Protein AF-A0A522WRV9-F1 (afdb_monomer)

pLDDT: mean 93.86, std 5.51, range [48.44, 98.81]

Foldseek 3Di:
DDDLLFCALLNLLVVLQAAEEEFEQDQPDALLLALCRLCVVVSNRHLKYKYARDRQSAFFAAQCCLQQLHPGVPRQQSWFFAVVLPGAQWFWWAALVRDIDTGGDDSPDLCGPRNVSLQQLTGTRHPYDDDSGDPPSRHLQDGGGQFAGFIWIQHSVRDIDGDGSSDSLRGHGSLASRLVVLLVVLVPDDPPRHYYYHYDGSPPDFLQHAHPPVLADPPQDRLRNPRSQAQDPSSLSSNVRSVSSNVSSVLVSCVSSPQWHDDPNDTGGDQLVDLDKDKDKDPWADALSNDDPPDHSVQADQAPWCNTHVIDIDIDHDLADPPPDDDQADDHPQQVSVASCVSSVHPVCVVTLDDGPHDHDSCVRNPVPDDHPDQKDKDKGAFDQAAPRAFAFWWAAPAEIERNQRDQSSSSSSVTQTQAPPRPPPPHRDRFLLVVQLVVCVVPVPDDGHHYAANMWMWMDGAFKIKIKGWHQHHDPVVSDGDTDIDIFMAGWHDDPPHTGISDPVRGCVVDDDDPVSVVRVVVRVVVVVVVVVVDQDQWLPQSPSQAQAVVSVVVLVVCQVSVQQHPGLVRVSNRGSYVVSVVRSVVRHGGHRVPVD

Sequence (598 aa):
MVSPFEMTAPKLLKKRNYQSALFGKFHLGLQGNNPYGDAMPHSLGWDYYFGWLDQTGDPSSIDTSAGGVGPVGTYSCGFVPGGRDGGADSGACYAPDNTCSAMSGDKADSNPPGRICRDNGGIFDPGKSCQAQVPGYINFALPNAHYVSPLVINHKNGRVESVALTDKRARTYRGTAPVDAAIDWINHRPKNQPWMATVSFASVHTPLQQPPVALLPVGSVDSNGFNCTKTGADWRVLSNQMTEALDAEVGRLLVEIGLASRVNGALVYSPEKTDTMIVLVGDNGTLGYTVKQPFDSQRAKGTAYQTGVWVPLVVAGPLVKEPDRDVSHMTNIADIYQLFGEMAGINVKKSVRRPIDSVSMLPYLTNPTQKSIRTWNYTEVGLNLQANGTINGPCQFSSSCSHIPVSKGVCEDNGGVWWGAGAESPAVEKTYCCEVQQWLHKQNPSQQTVKILPQASVGIRNDNYKLVRNTIKDYDANADACVDTQTDEFYKIDENVTLPKLDKAEDNLLDGTLTEEEKTNYQALLDKLGNYQGSVSHCQGDGNLDLVVDNKDIADWELFYKNGGKSSWYDINLDGLTDKADLVIIQQNLGMNCKSIK

Radius of gyration: 25.64 Å; Cα contacts (8 Å, |Δi|>4): 1230; chains: 1; bounding box: 63×56×64 Å

Solvent-accessible surface area (backbone atoms only — not comparable to full-atom values): 32679 Å² total; per-residue (Å²): 112,71,61,64,68,56,75,35,69,42,48,55,42,40,80,70,62,33,47,27,33,40,19,25,53,47,76,58,52,42,47,92,45,36,86,54,33,90,45,41,59,49,57,49,40,32,47,28,36,42,29,36,64,34,84,82,49,47,58,45,62,60,29,17,19,23,36,48,68,42,61,80,69,70,21,48,59,36,32,42,28,23,45,80,52,80,40,27,31,34,20,15,26,35,37,67,86,62,48,59,42,75,41,67,44,60,66,84,49,63,73,17,38,16,47,54,22,36,62,72,32,26,38,39,38,72,74,37,74,60,59,93,61,78,59,89,55,58,38,55,77,58,50,27,23,58,34,21,40,56,27,35,35,37,41,74,89,74,51,72,45,81,46,53,47,50,37,59,81,16,12,38,39,50,64,49,48,25,41,54,53,44,39,55,57,57,71,70,50,58,94,90,54,54,69,46,79,44,77,32,67,56,65,67,48,57,42,50,49,84,57,62,70,91,39,44,65,88,87,58,80,74,61,52,70,50,54,38,66,55,83,51,77,51,45,40,53,31,44,50,47,27,45,43,28,44,51,46,40,53,54,47,40,37,34,76,63,66,55,28,44,74,58,96,84,41,82,48,72,51,39,86,81,46,96,52,79,46,77,49,71,54,94,54,22,47,56,38,86,55,50,56,83,94,52,48,42,92,38,10,45,90,38,48,32,52,41,8,59,64,48,62,76,49,78,49,26,56,67,46,42,79,71,97,71,85,78,97,49,71,80,53,80,58,19,53,59,37,29,56,25,53,77,66,72,42,67,50,81,83,67,44,75,58,94,73,92,46,48,85,44,59,57,64,32,59,34,82,80,57,72,70,81,47,76,58,51,78,44,78,37,68,65,71,89,39,46,72,74,46,73,40,32,17,23,42,39,97,68,32,23,34,49,78,42,82,43,58,65,56,15,38,53,70,52,24,46,40,31,11,91,88,39,89,61,70,92,61,70,34,70,44,48,18,57,50,42,51,50,50,32,71,77,36,73,86,52,80,75,58,51,64,54,54,54,30,24,36,20,38,29,44,86,50,40,36,41,37,39,36,35,28,64,36,58,41,78,90,77,72,39,74,40,84,46,74,48,78,43,34,26,64,38,48,86,47,85,94,71,53,45,61,70,47,82,92,55,35,44,74,83,58,84,68,51,74,68,50,48,52,52,50,51,54,47,50,54,47,50,53,54,55,68,67,63,67,79,82,48,72,42,34,56,62,59,64,40,48,16,46,76,64,38,56,54,57,40,50,57,40,38,75,63,73,10,48,23,77,59,38,23,72,82,39,66,55,47,16,46,72,72,28,50,52,48,28,63,75,29,53,74,42,61,48,76,73,75,115

Mean predicted aligned error: 4.88 Å

Structure (mmCIF, N/CA/C/O backbone):
data_AF-A0A522WRV9-F1
#
_entry.id   AF-A0A522WRV9-F1
#
loop_
_atom_site.group_PDB
_atom_site.id
_atom_site.type_symbol
_atom_site.label_atom_id
_atom_site.label_alt_id
_atom_site.label_comp_id
_atom_site.label_asym_id
_atom_site.label_entity_id
_atom_site.label_seq_id
_atom_site.pdbx_PDB_ins_code
_atom_site.Cartn_x
_atom_site.Cartn_y
_atom_site.Cartn_z
_atom_site.occupancy
_atom_site.B_iso_or_equiv
_atom_site.auth_seq_id
_atom_site.auth_comp_id
_atom_site.auth_asym_id
_atom_site.auth_atom_id
_atom_site.pdbx_PDB_model_num
ATOM 1 N N . MET A 1 1 ? -1.069 -11.859 9.598 1.00 82.69 1 MET A N 1
ATOM 2 C CA . MET A 1 1 ? -1.248 -12.498 8.269 1.00 82.69 1 MET A CA 1
ATOM 3 C C . MET A 1 1 ? -2.693 -12.948 8.127 1.00 82.69 1 MET A C 1
ATOM 5 O O . MET A 1 1 ? -3.259 -13.391 9.120 1.00 82.69 1 MET A O 1
ATOM 9 N N . VAL A 1 2 ? -3.293 -12.850 6.938 1.00 89.38 2 VAL A N 1
ATOM 10 C CA . VAL A 1 2 ? -4.676 -13.310 6.712 1.00 89.38 2 VAL A CA 1
ATOM 11 C C . VAL A 1 2 ? -4.739 -14.832 6.811 1.00 89.38 2 VAL A C 1
ATOM 13 O O . VAL A 1 2 ? -4.004 -15.525 6.113 1.00 89.38 2 VAL A O 1
ATOM 16 N N . SER A 1 3 ? -5.622 -15.346 7.667 1.00 88.19 3 SER A N 1
ATOM 17 C CA . SER A 1 3 ? -5.816 -16.786 7.854 1.00 88.19 3 SER A CA 1
ATOM 18 C C . SER A 1 3 ? -6.339 -17.474 6.581 1.00 88.19 3 SER A C 1
ATOM 20 O O . SER A 1 3 ? -7.233 -16.946 5.912 1.00 88.19 3 SER A O 1
ATOM 22 N N . PRO A 1 4 ? -5.846 -18.681 6.234 1.00 88.31 4 PRO A N 1
ATOM 23 C CA . PRO A 1 4 ? -6.334 -19.447 5.092 1.00 88.31 4 PRO A CA 1
ATOM 24 C C . PRO A 1 4 ? -7.752 -19.980 5.339 1.00 88.31 4 PRO A C 1
ATOM 26 O O . PRO A 1 4 ? -8.426 -20.395 4.394 1.00 88.31 4 PRO A O 1
ATOM 29 N N . PHE A 1 5 ? -8.233 -19.956 6.582 1.00 89.75 5 PHE A N 1
ATOM 30 C CA . PHE A 1 5 ? -9.588 -20.369 6.928 1.00 89.75 5 PHE A CA 1
ATOM 31 C C . PHE A 1 5 ? -10.626 -19.277 6.650 1.00 89.75 5 PHE A C 1
ATOM 33 O O . PHE A 1 5 ? -11.815 -19.586 6.543 1.00 89.75 5 PHE A O 1
ATOM 40 N N . GLU A 1 6 ? -10.185 -18.032 6.449 1.00 91.19 6 GLU A N 1
ATOM 41 C CA . GLU A 1 6 ? -11.062 -16.908 6.139 1.00 91.19 6 GLU A CA 1
ATOM 42 C C . GLU A 1 6 ? -11.707 -17.019 4.757 1.00 91.19 6 GLU A C 1
ATOM 44 O O . GLU A 1 6 ? -11.115 -17.499 3.780 1.00 91.19 6 GLU A O 1
ATOM 49 N N . MET A 1 7 ? -12.935 -16.507 4.668 1.00 94.94 7 MET A N 1
ATOM 50 C CA . MET A 1 7 ? -13.685 -16.403 3.419 1.00 94.94 7 MET A CA 1
ATOM 51 C C . MET A 1 7 ? -13.293 -15.120 2.681 1.00 94.94 7 MET A C 1
ATOM 53 O O . MET A 1 7 ? -14.022 -14.135 2.682 1.00 94.94 7 MET A O 1
ATOM 57 N N . THR A 1 8 ? -12.129 -15.118 2.045 1.00 95.81 8 THR A N 1
ATOM 58 C CA . THR A 1 8 ? -11.646 -13.990 1.232 1.00 95.81 8 THR A CA 1
ATOM 59 C C . THR A 1 8 ? -12.559 -13.703 0.028 1.00 95.81 8 THR A C 1
ATOM 61 O O . THR A 1 8 ? -13.351 -14.552 -0.390 1.00 95.81 8 THR A O 1
ATOM 64 N N . ALA A 1 9 ? -12.438 -12.514 -0.573 1.00 96.12 9 ALA A N 1
ATOM 65 C CA . ALA A 1 9 ? -13.191 -12.134 -1.774 1.00 96.12 9 ALA A CA 1
ATOM 66 C C . ALA A 1 9 ? -13.116 -13.165 -2.928 1.00 96.12 9 ALA A C 1
ATOM 68 O O . ALA A 1 9 ? -14.177 -13.569 -3.409 1.00 96.12 9 ALA A O 1
ATOM 69 N N . PRO A 1 10 ? -11.937 -13.678 -3.348 1.00 97.62 10 PRO A N 1
ATOM 70 C CA . PRO A 1 10 ? -11.882 -14.711 -4.386 1.00 97.62 10 PRO A CA 1
ATOM 71 C C . PRO A 1 10 ? -12.579 -16.019 -3.970 1.00 97.62 10 PRO A C 1
ATOM 73 O O . PRO A 1 10 ? -13.318 -16.593 -4.770 1.00 97.62 10 PRO A O 1
ATOM 76 N N . LYS A 1 11 ? -12.447 -16.470 -2.710 1.00 97.56 11 LYS A N 1
ATOM 77 C CA . LYS A 1 11 ? -13.172 -17.658 -2.204 1.00 97.56 11 LYS A CA 1
ATOM 78 C C . LYS A 1 11 ? -14.685 -17.455 -2.217 1.00 97.56 11 LYS A C 1
ATOM 80 O O . LYS A 1 11 ? -15.425 -18.380 -2.556 1.00 97.56 11 LYS A O 1
ATOM 85 N N . LEU A 1 12 ? -15.142 -16.253 -1.864 1.00 97.50 12 LEU A N 1
ATOM 86 C CA . LEU A 1 12 ? -16.551 -15.881 -1.898 1.00 97.50 12 LEU A CA 1
ATOM 87 C C . LEU A 1 12 ? -17.089 -15.967 -3.332 1.00 97.50 12 LEU A C 1
ATOM 89 O O . LEU A 1 12 ? -18.052 -16.693 -3.578 1.00 97.50 12 LEU A O 1
ATOM 93 N N . LEU A 1 13 ? -16.436 -15.295 -4.282 1.00 98.19 13 LEU A N 1
ATOM 94 C CA . LEU A 1 13 ? -16.867 -15.227 -5.682 1.00 98.19 13 LEU A CA 1
ATOM 95 C C . LEU A 1 13 ? -16.772 -16.574 -6.413 1.00 98.19 13 LEU A C 1
ATOM 97 O O . LEU A 1 13 ? -17.582 -16.857 -7.301 1.00 98.19 13 LEU A O 1
ATOM 101 N N . LYS A 1 14 ? -15.864 -17.463 -5.997 1.00 97.31 14 LYS A N 1
ATOM 102 C CA . LYS A 1 14 ? -15.758 -18.830 -6.532 1.00 97.31 14 LYS A CA 1
ATOM 103 C C . LYS A 1 14 ? -17.059 -19.633 -6.393 1.00 97.31 14 LYS A C 1
ATOM 105 O O . LYS A 1 14 ? -17.351 -20.461 -7.251 1.00 97.31 14 LYS A O 1
ATOM 110 N N . LYS A 1 15 ? -17.907 -19.333 -5.395 1.00 96.62 15 LYS A N 1
ATOM 111 C CA . LYS A 1 15 ? -19.260 -19.924 -5.241 1.00 96.62 15 LYS A CA 1
ATOM 112 C C . LYS A 1 15 ? -20.207 -19.603 -6.405 1.00 96.62 15 LYS A C 1
ATOM 114 O O . LYS A 1 15 ? -21.235 -20.259 -6.564 1.00 96.62 15 LYS A O 1
ATOM 119 N N . ARG A 1 16 ? -19.881 -18.584 -7.200 1.00 97.25 16 ARG A N 1
ATOM 120 C CA . ARG A 1 16 ? -20.587 -18.162 -8.417 1.00 97.25 16 ARG A CA 1
ATOM 121 C C . ARG A 1 16 ? -19.745 -18.387 -9.673 1.00 97.25 16 ARG A C 1
ATOM 123 O O . ARG A 1 16 ? -19.953 -17.725 -10.681 1.00 97.25 16 ARG A O 1
ATOM 130 N N . ASN A 1 17 ? -18.815 -19.341 -9.612 1.00 96.56 17 ASN A N 1
ATOM 131 C CA . ASN A 1 17 ? -17.941 -19.747 -10.710 1.00 96.56 17 ASN A CA 1
ATOM 132 C C . ASN A 1 17 ? -17.002 -18.652 -11.230 1.00 96.56 17 ASN A C 1
ATOM 134 O O . ASN A 1 17 ? -16.495 -18.801 -12.337 1.00 96.56 17 ASN A O 1
ATOM 138 N N . TYR A 1 18 ? -16.737 -17.583 -10.471 1.00 97.88 18 TYR A N 1
ATOM 139 C CA . TYR A 1 18 ? -15.730 -16.599 -10.870 1.00 97.88 18 TYR A CA 1
ATOM 140 C C . TYR A 1 18 ? -14.343 -17.242 -10.913 1.00 97.88 18 TYR A C 1
ATOM 142 O O . TYR A 1 18 ? -13.971 -17.980 -10.000 1.00 97.88 18 TYR A O 1
ATOM 150 N N . GLN A 1 19 ? -13.574 -16.919 -11.952 1.00 97.50 19 GLN A N 1
ATOM 151 C CA . GLN A 1 19 ? -12.124 -17.102 -11.939 1.00 97.50 19 GLN A CA 1
ATOM 152 C C . GLN A 1 19 ? -11.470 -15.835 -11.409 1.00 97.50 19 GLN A C 1
ATOM 154 O O . GLN A 1 19 ? -11.851 -14.733 -11.793 1.00 97.50 19 GLN A O 1
ATOM 159 N N . SER A 1 20 ? -10.481 -15.979 -10.541 1.00 98.06 20 SER A N 1
ATOM 160 C CA . SER A 1 20 ? -9.865 -14.842 -9.867 1.00 98.06 20 SER A CA 1
ATOM 161 C C . SER A 1 20 ? -8.366 -14.778 -10.110 1.00 98.06 20 SER A C 1
ATOM 163 O O . SER A 1 20 ? -7.684 -15.804 -10.121 1.00 98.06 20 SER A O 1
ATOM 165 N N . ALA A 1 21 ? -7.851 -13.564 -10.287 1.00 98.50 21 ALA A N 1
ATOM 166 C CA . ALA A 1 21 ? -6.422 -13.312 -10.364 1.00 98.50 21 ALA A CA 1
ATOM 167 C C . ALA A 1 21 ? -6.017 -12.044 -9.612 1.00 98.50 21 ALA A C 1
ATOM 169 O O . ALA A 1 21 ? -6.798 -11.094 -9.523 1.00 98.50 21 ALA A O 1
ATOM 170 N N . LEU A 1 22 ? -4.800 -12.049 -9.069 1.00 98.56 22 LEU A N 1
ATOM 171 C CA . LEU A 1 22 ? -4.173 -10.883 -8.450 1.00 98.56 22 LEU A CA 1
ATOM 172 C C . LEU A 1 22 ? -2.882 -10.536 -9.188 1.00 98.56 22 LEU A C 1
ATOM 174 O O . LEU A 1 22 ? -2.048 -11.405 -9.440 1.00 98.56 22 LEU A O 1
ATOM 178 N N . PHE A 1 23 ? -2.719 -9.256 -9.496 1.00 98.44 23 PHE A N 1
ATOM 179 C CA . PHE A 1 23 ? -1.567 -8.700 -10.185 1.00 98.44 23 PHE A CA 1
ATOM 180 C C . PHE A 1 23 ? -0.927 -7.623 -9.311 1.00 98.44 23 PHE A C 1
ATOM 182 O O . PHE A 1 23 ? -1.614 -6.697 -8.890 1.00 98.44 23 PHE A O 1
ATOM 189 N N . GLY A 1 24 ? 0.373 -7.721 -9.045 1.00 96.25 24 GLY A N 1
ATOM 190 C CA . GLY A 1 24 ? 1.135 -6.697 -8.326 1.00 96.25 24 GLY A CA 1
ATOM 191 C C . GLY A 1 24 ? 1.410 -6.993 -6.846 1.00 96.25 24 GLY A C 1
ATOM 192 O O . GLY A 1 24 ? 1.787 -8.107 -6.495 1.00 96.25 24 GLY A O 1
ATOM 193 N N . LYS A 1 25 ? 1.325 -5.982 -5.971 1.00 93.38 25 LYS A N 1
ATOM 194 C CA . LYS A 1 25 ? 1.717 -6.082 -4.551 1.00 93.38 25 LYS A CA 1
ATOM 195 C C . LYS A 1 25 ? 0.789 -7.033 -3.793 1.00 93.38 25 LYS A C 1
ATOM 197 O O . LYS A 1 25 ? -0.430 -6.857 -3.812 1.00 93.38 25 LYS A O 1
ATOM 202 N N . PHE A 1 26 ? 1.365 -7.971 -3.046 1.00 92.31 26 PHE A N 1
ATOM 203 C CA . PHE A 1 26 ? 0.636 -8.810 -2.097 1.00 92.31 26 PHE A CA 1
ATOM 204 C C . PHE A 1 26 ? 1.103 -8.504 -0.668 1.00 92.31 26 PHE A C 1
ATOM 206 O O . PHE A 1 26 ? 2.201 -8.876 -0.274 1.00 92.31 26 PHE A O 1
ATOM 213 N N . HIS A 1 27 ? 0.260 -7.819 0.112 1.00 87.31 27 HIS A N 1
ATOM 214 C CA . HIS A 1 27 ? 0.541 -7.431 1.505 1.00 87.31 27 HIS A CA 1
ATOM 215 C C . HIS A 1 27 ? -0.500 -8.036 2.470 1.00 87.31 27 HIS A C 1
ATOM 217 O O . HIS A 1 27 ? -0.987 -7.389 3.389 1.00 87.31 27 HIS A O 1
ATOM 223 N N . LEU A 1 28 ? -0.901 -9.292 2.234 1.00 89.38 28 LEU A N 1
ATOM 224 C CA . LEU A 1 28 ? -1.819 -10.043 3.115 1.00 89.38 28 LEU A CA 1
ATOM 225 C C . LEU A 1 28 ? -1.096 -11.105 3.961 1.00 89.38 28 LEU A C 1
ATOM 227 O O . LEU A 1 28 ? -1.688 -11.732 4.845 1.00 89.38 28 LEU A O 1
ATOM 231 N N . GLY A 1 29 ? 0.201 -11.285 3.726 1.00 87.19 29 GLY A N 1
ATOM 232 C CA . GLY A 1 29 ? 1.092 -12.099 4.535 1.00 87.19 29 GLY A CA 1
ATOM 233 C C . GLY A 1 29 ? 2.534 -11.991 4.055 1.00 87.19 29 GLY A C 1
ATOM 234 O O . GLY A 1 29 ? 2.782 -11.452 2.980 1.00 87.19 29 GLY A O 1
ATOM 235 N N . LEU A 1 30 ? 3.462 -12.499 4.866 1.00 86.94 30 LEU A N 1
ATOM 236 C CA . LEU A 1 30 ? 4.892 -12.535 4.561 1.00 86.94 30 LEU A CA 1
ATOM 237 C C . LEU A 1 30 ? 5.337 -13.992 4.458 1.00 86.94 30 LEU A C 1
ATOM 239 O O . LEU A 1 30 ? 5.068 -14.793 5.353 1.00 86.94 30 LEU A O 1
ATOM 243 N N . GLN A 1 31 ? 6.032 -14.328 3.377 1.00 85.81 31 GLN A N 1
ATOM 244 C CA . GLN A 1 31 ? 6.400 -15.695 3.012 1.00 85.81 31 GLN A CA 1
ATOM 245 C C . GLN A 1 31 ? 7.261 -16.391 4.070 1.00 85.81 31 GLN A C 1
ATOM 247 O O . GLN A 1 31 ? 7.155 -17.600 4.235 1.00 85.81 31 GLN A O 1
ATOM 252 N N . GLY A 1 32 ? 8.071 -15.637 4.822 1.00 80.69 32 GLY A N 1
ATOM 253 C CA . GLY A 1 32 ? 8.936 -16.191 5.869 1.00 80.69 32 GLY A CA 1
ATOM 254 C C . GLY A 1 32 ? 8.180 -16.761 7.074 1.00 80.69 32 GLY A C 1
ATOM 255 O O . GLY A 1 32 ? 8.695 -17.661 7.733 1.00 80.69 32 GLY A O 1
ATOM 256 N N . ASN A 1 33 ? 6.959 -16.275 7.323 1.00 77.25 33 ASN A N 1
ATOM 257 C CA . ASN A 1 33 ? 6.131 -16.646 8.478 1.00 77.25 33 ASN A CA 1
ATOM 258 C C . ASN A 1 33 ? 4.821 -17.327 8.055 1.00 77.25 33 ASN A C 1
ATOM 260 O O . ASN A 1 33 ? 3.931 -17.570 8.866 1.00 77.25 33 ASN A O 1
ATOM 264 N N . ASN A 1 34 ? 4.669 -17.610 6.762 1.00 84.38 34 ASN A N 1
ATOM 265 C CA . ASN A 1 34 ? 3.484 -18.248 6.227 1.00 84.38 34 ASN A CA 1
ATOM 266 C C . ASN A 1 34 ? 3.837 -19.658 5.745 1.00 84.38 34 ASN A C 1
ATOM 268 O O . ASN A 1 34 ? 4.688 -19.796 4.868 1.00 84.38 34 ASN A O 1
ATOM 272 N N . PRO A 1 35 ? 3.166 -20.712 6.233 1.00 82.19 35 PRO A N 1
ATOM 273 C CA . PRO A 1 35 ? 3.478 -22.091 5.853 1.00 82.19 35 PRO A CA 1
ATOM 274 C C . PRO A 1 35 ? 3.221 -22.384 4.367 1.00 82.19 35 PRO A C 1
ATOM 276 O O . PRO A 1 35 ? 3.729 -23.370 3.843 1.00 82.19 35 PRO A O 1
ATOM 279 N N . TYR A 1 36 ? 2.464 -21.532 3.666 1.00 87.94 36 TYR A N 1
ATOM 280 C CA . TYR A 1 36 ? 2.290 -21.635 2.217 1.00 87.94 36 TYR A CA 1
ATOM 281 C C . TYR A 1 36 ? 3.410 -20.948 1.418 1.00 87.94 36 TYR A C 1
ATOM 283 O O . TYR A 1 36 ? 3.443 -21.107 0.201 1.00 87.94 36 TYR A O 1
ATOM 291 N N . GLY A 1 37 ? 4.318 -20.200 2.058 1.00 89.94 37 GLY A N 1
ATOM 292 C CA . GLY A 1 37 ? 5.423 -19.494 1.402 1.00 89.94 37 GLY A CA 1
ATOM 293 C C . GLY A 1 37 ? 4.957 -18.683 0.189 1.00 89.94 37 GLY A C 1
ATOM 294 O O . GLY A 1 37 ? 3.975 -17.945 0.254 1.00 89.94 37 GLY A O 1
ATOM 295 N N . ASP A 1 38 ? 5.599 -18.882 -0.957 1.00 93.62 38 ASP A N 1
ATOM 296 C CA . ASP A 1 38 ? 5.240 -18.203 -2.210 1.00 93.62 38 ASP A CA 1
ATOM 297 C C . ASP A 1 38 ? 3.838 -18.594 -2.746 1.00 93.62 38 ASP A C 1
ATOM 299 O O . ASP A 1 38 ? 3.218 -17.855 -3.515 1.00 93.62 38 ASP A O 1
ATOM 303 N N . ALA A 1 39 ? 3.260 -19.708 -2.278 1.00 93.75 39 ALA A N 1
ATOM 304 C CA . ALA A 1 39 ? 1.908 -20.155 -2.633 1.00 93.75 39 ALA A CA 1
ATOM 305 C C . ALA A 1 39 ? 0.781 -19.432 -1.860 1.00 93.75 39 ALA A C 1
ATOM 307 O O . ALA A 1 39 ? -0.397 -19.732 -2.069 1.00 93.75 39 ALA A O 1
ATOM 308 N N . MET A 1 40 ? 1.106 -18.483 -0.975 1.00 92.31 40 MET A N 1
ATOM 309 C CA . MET A 1 40 ? 0.147 -17.709 -0.167 1.00 92.31 40 MET A CA 1
ATOM 310 C C . MET A 1 40 ? -1.083 -17.185 -0.939 1.00 92.31 40 MET A C 1
ATOM 312 O O . MET A 1 40 ? -2.208 -17.416 -0.492 1.00 92.31 40 MET A O 1
ATOM 316 N N . PRO A 1 41 ? -0.944 -16.523 -2.107 1.00 95.38 41 PRO A N 1
ATOM 317 C CA . PRO A 1 41 ? -2.109 -16.095 -2.883 1.00 95.38 41 PRO A CA 1
ATOM 318 C C . PRO A 1 41 ? -3.090 -17.231 -3.233 1.00 95.38 41 PRO A C 1
ATOM 320 O O . PRO A 1 41 ? -4.304 -17.038 -3.173 1.00 95.38 41 PRO A O 1
ATOM 323 N N . HIS A 1 42 ? -2.600 -18.439 -3.538 1.00 94.75 42 HIS A N 1
ATOM 324 C CA . HIS A 1 42 ? -3.472 -19.591 -3.796 1.00 94.75 42 HIS A CA 1
ATOM 325 C C . HIS A 1 42 ? -4.194 -20.067 -2.534 1.00 94.75 42 HIS A C 1
ATOM 327 O O . HIS A 1 42 ? -5.379 -20.397 -2.603 1.00 94.75 42 HIS A O 1
ATOM 333 N N . SER A 1 43 ? -3.531 -20.078 -1.371 1.00 92.00 43 SER A N 1
ATOM 334 C CA . SER A 1 43 ? -4.187 -20.472 -0.112 1.00 92.00 43 SER A CA 1
ATOM 335 C C . SER A 1 43 ? -5.284 -19.482 0.304 1.00 92.00 43 SER A C 1
ATOM 337 O O . SER A 1 43 ? -6.261 -19.847 0.968 1.00 92.00 43 SER A O 1
ATOM 339 N N . LEU A 1 44 ? -5.189 -18.237 -0.172 1.00 95.12 44 LEU A N 1
ATOM 340 C CA . LEU A 1 44 ? -6.227 -17.219 -0.051 1.00 95.12 44 LEU A CA 1
ATOM 341 C C . LEU A 1 44 ? -7.261 -17.240 -1.186 1.00 95.12 44 LEU A C 1
ATOM 343 O O . LEU A 1 44 ? -8.226 -16.491 -1.111 1.00 95.12 44 LEU A O 1
ATOM 347 N N . GLY A 1 45 ? -7.159 -18.150 -2.154 1.00 96.19 45 GLY A N 1
ATOM 348 C CA . GLY A 1 45 ? -8.226 -18.494 -3.097 1.00 96.19 45 GLY A CA 1
ATOM 349 C C . GLY A 1 45 ? -8.131 -17.884 -4.491 1.00 96.19 45 GLY A C 1
ATOM 350 O O . GLY A 1 45 ? -8.999 -18.197 -5.305 1.00 96.19 45 GLY A O 1
ATOM 351 N N . TRP A 1 46 ? -7.115 -17.066 -4.782 1.00 97.75 46 TRP A N 1
ATOM 352 C CA . TRP A 1 46 ? -6.850 -16.640 -6.158 1.00 97.75 46 TRP A CA 1
ATOM 353 C C . TRP A 1 46 ? -6.473 -17.848 -7.025 1.00 97.75 46 TRP A C 1
ATOM 355 O O . TRP A 1 46 ? -5.746 -18.726 -6.569 1.00 97.75 46 TRP A O 1
ATOM 365 N N . ASP A 1 47 ? -6.965 -17.910 -8.266 1.00 97.50 47 ASP A N 1
ATOM 366 C CA . ASP A 1 47 ? -6.639 -18.994 -9.208 1.00 97.50 47 ASP A CA 1
ATOM 367 C C . ASP A 1 47 ? -5.362 -18.703 -10.017 1.00 97.50 47 ASP A C 1
ATOM 369 O O . ASP A 1 47 ? -4.809 -19.602 -10.647 1.00 97.50 47 ASP A O 1
ATOM 373 N N . TYR A 1 48 ? -4.927 -17.443 -10.056 1.00 98.50 48 TYR A N 1
ATOM 374 C CA . TYR A 1 48 ? -3.670 -17.008 -10.657 1.00 98.50 48 TYR A CA 1
ATOM 375 C C . TYR A 1 48 ? -3.096 -15.820 -9.880 1.00 98.50 48 TYR A C 1
ATOM 377 O O . TYR A 1 48 ? -3.839 -14.958 -9.409 1.00 98.50 48 TYR A O 1
ATOM 385 N N . TYR A 1 49 ? -1.777 -15.750 -9.765 1.00 98.44 49 TYR A N 1
ATOM 386 C CA . TYR A 1 49 ? -1.078 -14.593 -9.213 1.00 98.44 49 TYR A CA 1
ATOM 387 C C . TYR A 1 49 ? 0.133 -14.265 -10.072 1.00 98.44 49 TYR A C 1
ATOM 389 O O . TYR A 1 49 ? 0.854 -15.174 -10.471 1.00 98.44 49 TYR A O 1
ATOM 397 N N . PHE A 1 50 ? 0.361 -12.980 -10.320 1.00 98.06 50 PHE A N 1
ATOM 398 C CA . PHE A 1 50 ? 1.594 -12.456 -10.898 1.00 98.06 50 PHE A CA 1
ATOM 399 C C . PHE A 1 50 ? 1.962 -11.189 -10.133 1.00 98.06 50 PHE A C 1
ATOM 401 O O . PHE A 1 50 ? 1.291 -10.167 -10.260 1.00 98.06 50 PHE A O 1
ATOM 408 N N . GLY A 1 51 ? 2.995 -11.232 -9.306 1.00 96.12 51 GLY A N 1
ATOM 409 C CA . GLY A 1 51 ? 3.278 -10.091 -8.447 1.00 96.12 51 GLY A CA 1
ATOM 410 C C . GLY A 1 51 ? 4.466 -10.290 -7.533 1.00 96.12 51 GLY A C 1
ATOM 411 O O . GLY A 1 51 ? 5.192 -11.272 -7.646 1.00 96.12 51 GLY A O 1
ATOM 412 N N . TRP A 1 52 ? 4.673 -9.356 -6.613 1.00 93.56 52 TRP A N 1
ATOM 413 C CA . TRP A 1 52 ? 5.870 -9.348 -5.773 1.00 93.56 52 TRP A CA 1
ATOM 414 C C . TRP A 1 52 ? 5.582 -9.770 -4.345 1.00 93.56 52 TRP A C 1
ATOM 416 O O . TRP A 1 52 ? 4.619 -9.310 -3.728 1.00 93.56 52 TRP A O 1
ATOM 426 N N . LEU A 1 53 ? 6.456 -10.630 -3.831 1.00 91.19 53 LEU A N 1
ATOM 427 C CA . LEU A 1 53 ? 6.491 -11.055 -2.436 1.00 91.19 53 LEU A CA 1
ATOM 428 C C . LEU A 1 53 ? 7.796 -10.568 -1.809 1.00 91.19 53 LEU A C 1
ATOM 430 O O . LEU A 1 53 ? 8.718 -11.339 -1.544 1.00 91.19 53 LEU A O 1
ATOM 434 N N . ASP A 1 54 ? 7.901 -9.254 -1.617 1.00 89.50 54 ASP A N 1
ATOM 435 C CA . ASP A 1 54 ? 9.011 -8.672 -0.868 1.00 89.50 54 ASP A CA 1
ATOM 436 C C . ASP A 1 54 ? 8.987 -9.178 0.582 1.00 89.50 54 ASP A C 1
ATOM 438 O O . ASP A 1 54 ? 7.928 -9.278 1.200 1.00 89.50 54 ASP A O 1
ATOM 442 N N . GLN A 1 55 ? 10.157 -9.489 1.146 1.00 82.94 55 GLN A N 1
ATOM 443 C CA . GLN A 1 55 ? 10.261 -10.099 2.482 1.00 82.94 55 GLN A CA 1
ATOM 444 C C . GLN A 1 55 ? 9.690 -9.219 3.602 1.00 82.94 55 GLN A C 1
ATOM 446 O O . GLN A 1 55 ? 9.220 -9.736 4.613 1.00 82.94 55 GLN A O 1
ATOM 451 N N . THR A 1 56 ? 9.726 -7.899 3.421 1.00 81.94 56 THR A N 1
ATOM 452 C CA . THR A 1 56 ? 9.157 -6.908 4.344 1.00 81.94 56 THR A CA 1
ATOM 453 C C . THR A 1 56 ? 7.706 -6.557 4.011 1.00 81.94 56 THR A C 1
ATOM 455 O O . THR A 1 56 ? 7.067 -5.834 4.767 1.00 81.94 56 THR A O 1
ATOM 458 N N . GLY A 1 57 ? 7.186 -7.036 2.876 1.00 84.00 57 GLY A N 1
ATOM 459 C CA . GLY A 1 57 ? 5.912 -6.612 2.301 1.00 84.00 57 GLY A CA 1
ATOM 460 C C . GLY A 1 57 ? 5.975 -5.272 1.559 1.00 84.00 57 GLY A C 1
ATOM 461 O O . GLY A 1 57 ? 4.981 -4.889 0.942 1.00 84.00 57 GLY A O 1
ATOM 462 N N . ASP A 1 58 ? 7.110 -4.571 1.575 1.00 87.62 58 ASP A N 1
ATOM 463 C CA . ASP A 1 58 ? 7.315 -3.277 0.914 1.00 87.62 58 ASP A CA 1
ATOM 464 C C . ASP A 1 58 ? 8.317 -3.381 -0.236 1.00 87.62 58 ASP A C 1
ATOM 466 O O . ASP A 1 58 ? 9.142 -4.295 -0.228 1.00 87.62 58 ASP A O 1
ATOM 470 N N . PRO A 1 59 ? 8.276 -2.470 -1.232 1.00 91.69 59 PRO A N 1
ATOM 471 C CA . PRO A 1 59 ? 9.301 -2.437 -2.266 1.00 91.69 59 PRO A CA 1
ATOM 472 C C . PRO A 1 59 ? 10.703 -2.434 -1.647 1.00 91.69 59 PRO A C 1
ATOM 474 O O . PRO A 1 59 ? 10.960 -1.717 -0.683 1.00 91.69 59 PRO A O 1
ATOM 477 N N . SER A 1 60 ? 11.600 -3.242 -2.213 1.00 92.62 60 SER A N 1
ATOM 478 C CA . SER A 1 60 ? 13.007 -3.290 -1.801 1.00 92.62 60 SER A CA 1
ATOM 479 C C . SER A 1 60 ? 13.671 -1.903 -1.881 1.00 92.62 60 SER A C 1
ATOM 481 O O . SER A 1 60 ? 13.247 -1.056 -2.665 1.00 92.62 60 SER A O 1
ATOM 483 N N . SER A 1 61 ? 14.748 -1.673 -1.130 1.00 94.19 61 SER A N 1
ATOM 484 C CA . SER A 1 61 ? 15.484 -0.402 -1.184 1.00 94.19 61 SER A CA 1
ATOM 485 C C . SER A 1 61 ? 16.054 -0.110 -2.581 1.00 94.19 61 SER A C 1
ATOM 487 O O . SER A 1 61 ? 16.200 -1.001 -3.429 1.00 94.19 61 SER A O 1
ATOM 489 N N . ILE A 1 62 ? 16.372 1.160 -2.841 1.00 96.06 62 ILE A N 1
ATOM 490 C CA . ILE A 1 62 ? 17.017 1.568 -4.096 1.00 96.06 62 ILE A CA 1
ATOM 491 C C . ILE A 1 62 ? 18.461 1.057 -4.115 1.00 96.06 62 ILE A C 1
ATOM 493 O O . ILE A 1 62 ? 19.238 1.326 -3.198 1.00 96.06 62 ILE A O 1
ATOM 497 N N . ASP A 1 63 ? 18.856 0.399 -5.205 1.00 97.50 63 ASP A N 1
ATOM 498 C CA . ASP A 1 63 ? 20.263 0.080 -5.439 1.00 97.50 63 ASP A CA 1
ATOM 499 C C . ASP A 1 63 ? 21.014 1.320 -5.928 1.00 97.50 63 ASP A C 1
ATOM 501 O O . ASP A 1 63 ? 21.086 1.619 -7.120 1.00 97.50 63 ASP A O 1
ATOM 505 N N . THR A 1 64 ? 21.626 2.031 -4.987 1.00 97.81 64 THR A N 1
ATOM 506 C CA . THR A 1 64 ? 22.373 3.263 -5.261 1.00 97.81 64 THR A CA 1
ATOM 507 C C . THR A 1 64 ? 23.738 3.048 -5.930 1.00 97.81 64 THR A C 1
ATOM 509 O O . THR A 1 64 ? 24.439 4.022 -6.209 1.00 97.81 64 THR A O 1
ATOM 512 N N . SER A 1 65 ? 24.114 1.797 -6.225 1.00 98.38 65 SER A N 1
ATOM 513 C CA . SER A 1 65 ? 25.248 1.458 -7.099 1.00 98.38 65 SER A CA 1
ATOM 514 C C . SER A 1 65 ? 24.870 1.422 -8.588 1.00 98.38 65 SER A C 1
ATOM 516 O O . SER A 1 65 ? 25.759 1.363 -9.438 1.00 98.38 65 SER A O 1
ATOM 518 N N . ALA A 1 66 ? 23.565 1.472 -8.900 1.00 97.94 66 ALA A N 1
ATOM 519 C CA . ALA A 1 66 ? 22.985 1.333 -10.239 1.00 97.94 66 ALA A CA 1
ATOM 520 C C . ALA A 1 66 ? 23.357 0.015 -10.951 1.00 97.94 66 ALA A C 1
ATOM 522 O O . ALA A 1 66 ? 23.683 0.004 -12.136 1.00 97.94 66 ALA A O 1
ATOM 523 N N . GLY A 1 67 ? 23.297 -1.111 -10.243 1.00 97.56 67 GLY A N 1
ATOM 524 C CA . GLY A 1 67 ? 23.645 -2.429 -10.765 1.00 97.56 67 GLY A CA 1
ATOM 525 C C . GLY A 1 67 ? 25.137 -2.737 -10.668 1.00 97.56 67 GLY A C 1
ATOM 526 O O . GLY A 1 67 ? 25.652 -3.474 -11.505 1.00 97.56 67 GLY A O 1
ATOM 527 N N . GLY A 1 68 ? 25.837 -2.160 -9.686 1.00 97.94 68 GLY A N 1
ATOM 528 C CA . GLY A 1 68 ? 27.269 -2.362 -9.433 1.00 97.94 68 GLY A CA 1
ATOM 529 C C . GLY A 1 68 ? 28.222 -1.482 -10.253 1.00 97.94 68 GLY A C 1
ATOM 530 O O . GLY A 1 68 ? 29.438 -1.606 -10.116 1.00 97.94 68 GLY A O 1
ATOM 531 N N . VAL A 1 69 ? 27.705 -0.576 -11.090 1.00 97.75 69 VAL A N 1
ATOM 532 C CA . VAL A 1 69 ? 28.521 0.307 -11.951 1.00 97.75 69 VAL A CA 1
ATOM 533 C C . VAL A 1 69 ? 29.223 1.433 -11.189 1.00 97.75 69 VAL A C 1
ATOM 535 O O . VAL A 1 69 ? 30.242 1.943 -11.651 1.00 97.75 69 VAL A O 1
ATOM 538 N N . GLY A 1 70 ? 28.710 1.827 -10.023 1.00 97.19 70 GLY A N 1
ATOM 539 C CA . GLY A 1 70 ? 29.369 2.761 -9.110 1.00 97.19 70 GLY A CA 1
ATOM 540 C C . GLY A 1 70 ? 29.415 2.229 -7.677 1.00 97.19 70 GLY A C 1
ATOM 541 O O . GLY A 1 70 ? 28.734 1.259 -7.356 1.00 97.19 70 GLY A O 1
ATOM 542 N N . PRO A 1 71 ? 30.187 2.856 -6.775 1.00 97.50 71 PRO A N 1
ATOM 543 C CA . PRO A 1 71 ? 30.071 2.590 -5.344 1.00 97.50 71 PRO A CA 1
ATOM 544 C C . PRO A 1 71 ? 28.636 2.799 -4.832 1.00 97.50 71 PRO A C 1
ATOM 546 O O . PRO A 1 71 ? 27.904 3.648 -5.349 1.00 97.50 71 PRO A O 1
ATOM 549 N N . VAL A 1 72 ? 28.244 2.077 -3.780 1.00 96.75 72 VAL A N 1
ATOM 550 C CA . VAL A 1 72 ? 26.960 2.308 -3.092 1.00 96.75 72 VAL A CA 1
ATOM 551 C C . VAL A 1 72 ? 26.884 3.774 -2.641 1.00 96.75 72 VAL A C 1
ATOM 553 O O . VAL A 1 72 ? 27.861 4.328 -2.142 1.00 96.75 72 VAL A O 1
ATOM 556 N N . GLY A 1 73 ? 25.734 4.410 -2.856 1.00 95.25 73 GLY A N 1
ATOM 557 C CA . GLY A 1 73 ? 25.488 5.828 -2.581 1.00 95.25 73 GLY A CA 1
ATOM 558 C C . GLY A 1 73 ? 25.750 6.777 -3.756 1.00 95.25 73 GLY A C 1
ATOM 559 O O . GLY A 1 73 ? 25.365 7.940 -3.668 1.00 95.25 73 GLY A O 1
ATOM 560 N N . THR A 1 74 ? 26.349 6.311 -4.858 1.00 96.88 74 THR A N 1
ATOM 561 C CA . THR A 1 74 ? 26.697 7.176 -6.006 1.00 96.88 74 THR A CA 1
ATOM 562 C C . THR A 1 74 ? 25.460 7.686 -6.743 1.00 96.88 74 THR A C 1
ATOM 564 O O . THR A 1 74 ? 25.370 8.864 -7.079 1.00 96.88 74 THR A O 1
ATOM 567 N N . TYR A 1 75 ? 24.490 6.805 -6.985 1.00 97.44 75 TYR A N 1
ATOM 568 C CA . TYR A 1 75 ? 23.339 7.075 -7.839 1.00 97.44 75 TYR A CA 1
ATOM 569 C C . TYR A 1 75 ? 22.044 6.948 -7.040 1.00 97.44 75 TYR A C 1
ATOM 571 O O . TYR A 1 75 ? 21.420 5.890 -7.018 1.00 97.44 75 TYR A O 1
ATOM 579 N N . SER A 1 76 ? 21.634 8.031 -6.372 1.00 95.75 76 SER A N 1
ATOM 580 C CA . SER A 1 76 ? 20.536 8.006 -5.385 1.00 95.75 76 SER A CA 1
ATOM 581 C C . SER A 1 76 ? 19.224 7.387 -5.892 1.00 95.75 76 SER A C 1
ATOM 583 O O . SER A 1 76 ? 18.482 6.816 -5.106 1.00 95.75 76 SER A O 1
ATOM 585 N N . CYS A 1 77 ? 18.948 7.453 -7.194 1.00 97.00 77 CYS A N 1
ATOM 586 C CA . CYS A 1 77 ? 17.716 6.950 -7.802 1.00 97.00 77 CYS A CA 1
ATOM 587 C C . CYS A 1 77 ? 17.855 5.586 -8.493 1.00 97.00 77 CYS A C 1
ATOM 589 O O . CYS A 1 77 ? 16.935 5.147 -9.188 1.00 97.00 77 CYS A O 1
ATOM 591 N N . GLY A 1 78 ? 18.995 4.913 -8.329 1.00 97.25 78 GLY A N 1
ATOM 592 C CA . GLY A 1 78 ? 19.231 3.566 -8.844 1.00 97.25 78 GLY A CA 1
ATOM 593 C C . GLY A 1 78 ? 19.388 3.470 -10.359 1.00 97.25 78 GLY A C 1
ATOM 594 O O . GLY A 1 78 ? 19.096 2.433 -10.950 1.00 97.25 78 GLY A O 1
ATOM 595 N N . PHE A 1 79 ? 19.823 4.557 -10.993 1.00 98.06 79 PHE A N 1
ATOM 596 C CA . PHE A 1 79 ? 20.302 4.603 -12.373 1.00 98.06 79 PHE A CA 1
ATOM 597 C C . PHE A 1 79 ? 21.341 5.714 -12.510 1.00 98.06 79 PHE A C 1
ATOM 599 O O . PHE A 1 79 ? 21.350 6.659 -11.722 1.00 98.06 79 PHE A O 1
ATOM 606 N N . VAL A 1 80 ? 22.186 5.624 -13.533 1.00 98.19 80 VAL A N 1
ATOM 607 C CA . VAL A 1 80 ? 23.139 6.688 -13.862 1.00 98.19 80 VAL A CA 1
ATOM 608 C C . VAL A 1 80 ? 22.394 7.866 -14.514 1.00 98.19 80 VAL A C 1
ATOM 610 O O . VAL A 1 80 ? 21.803 7.666 -15.579 1.00 98.19 80 VAL A O 1
ATOM 613 N N . PRO A 1 81 ? 22.405 9.079 -13.930 1.00 97.44 81 PRO A N 1
ATOM 614 C CA . PRO A 1 81 ? 21.716 10.234 -14.503 1.00 97.44 81 PRO A CA 1
ATOM 615 C C . PRO A 1 81 ? 22.461 10.796 -15.729 1.00 97.44 81 PRO A C 1
ATOM 617 O O . PRO A 1 81 ? 23.495 10.272 -16.149 1.00 97.44 81 PRO A O 1
ATOM 620 N N . GLY A 1 82 ? 21.942 11.864 -16.335 1.00 96.94 82 GLY A N 1
ATOM 621 C CA . GLY A 1 82 ? 22.619 12.565 -17.429 1.00 96.94 82 GLY A CA 1
ATOM 622 C C . GLY A 1 82 ? 23.920 13.238 -16.980 1.00 96.94 82 GLY A C 1
ATOM 623 O O . GLY A 1 82 ? 24.151 13.486 -15.794 1.00 96.94 82 GLY A O 1
ATOM 624 N N . GLY A 1 83 ? 24.784 13.587 -17.931 1.00 96.19 83 GLY A N 1
ATOM 625 C CA . GLY A 1 83 ? 26.097 14.180 -17.662 1.00 96.19 83 GLY A CA 1
ATOM 626 C C . GLY A 1 83 ? 26.037 15.535 -16.951 1.00 96.19 83 GLY A C 1
ATOM 627 O O . GLY A 1 83 ? 26.974 15.905 -16.245 1.00 96.19 83 GLY A O 1
ATOM 628 N N . ARG A 1 84 ? 24.933 16.285 -17.088 1.00 94.69 84 ARG A N 1
ATOM 629 C CA . ARG A 1 84 ? 24.710 17.529 -16.323 1.00 94.69 84 ARG A CA 1
ATOM 630 C C . ARG A 1 84 ? 24.408 17.296 -14.838 1.00 94.69 84 ARG A C 1
ATOM 632 O O . ARG A 1 84 ? 24.630 18.202 -14.045 1.00 94.69 84 ARG A O 1
ATOM 639 N N . ASP A 1 85 ? 23.965 16.093 -14.488 1.00 94.94 85 ASP A N 1
ATOM 640 C CA . ASP A 1 85 ? 23.511 15.699 -13.151 1.00 94.94 85 ASP A CA 1
ATOM 641 C C . ASP A 1 85 ? 24.477 14.685 -12.505 1.00 94.94 85 ASP A C 1
ATOM 643 O O . ASP A 1 85 ? 24.102 13.901 -11.637 1.00 94.94 85 ASP A O 1
ATOM 647 N N . GLY A 1 86 ? 25.741 14.682 -12.944 1.00 93.81 86 GLY A N 1
ATOM 648 C CA . GLY A 1 86 ? 26.797 13.845 -12.369 1.00 93.81 86 GLY A CA 1
ATOM 649 C C . GLY A 1 86 ? 26.870 12.413 -12.907 1.00 93.81 86 GLY A C 1
ATOM 650 O O . GLY A 1 86 ? 27.590 11.602 -12.328 1.00 93.81 86 GLY A O 1
ATOM 651 N N . GLY A 1 87 ? 26.163 12.091 -13.995 1.00 96.50 87 GLY A N 1
ATOM 652 C CA . GLY A 1 87 ? 26.261 10.797 -14.675 1.00 96.50 87 GLY A CA 1
ATOM 653 C C . GLY A 1 87 ? 26.892 10.897 -16.067 1.00 96.50 87 GLY A C 1
ATOM 654 O O . GLY A 1 87 ? 27.957 11.498 -16.221 1.00 96.50 87 GLY A O 1
ATOM 655 N N . ALA A 1 88 ? 26.276 10.291 -17.086 1.00 97.44 88 ALA A N 1
ATOM 656 C CA . ALA A 1 88 ? 26.836 10.245 -18.439 1.00 97.44 88 ALA A CA 1
ATOM 657 C C . ALA A 1 88 ? 25.776 10.269 -19.549 1.00 97.44 88 ALA A C 1
ATOM 659 O O . ALA A 1 88 ? 24.728 9.636 -19.454 1.00 97.44 88 ALA A O 1
ATOM 660 N N . ASP A 1 89 ? 26.118 10.944 -20.648 1.00 97.88 89 ASP A N 1
ATOM 661 C CA . ASP A 1 89 ? 25.253 11.118 -21.825 1.00 97.88 89 ASP A CA 1
ATOM 662 C C . ASP A 1 89 ? 25.510 10.069 -22.922 1.00 97.88 89 ASP A C 1
ATOM 664 O O . ASP A 1 89 ? 24.859 10.069 -23.962 1.00 97.88 89 ASP A O 1
ATOM 668 N N . SER A 1 90 ? 26.474 9.167 -22.722 1.00 98.38 90 SER A N 1
ATOM 669 C CA . SER A 1 90 ? 26.719 8.024 -23.606 1.00 98.38 90 SER A CA 1
ATOM 670 C C . SER A 1 90 ? 27.358 6.863 -22.852 1.00 98.38 90 SER A C 1
ATOM 672 O O . SER A 1 90 ? 27.988 7.065 -21.812 1.00 98.38 90 SER A O 1
ATOM 674 N N . GLY A 1 91 ? 27.161 5.641 -23.342 1.00 98.38 91 GLY A N 1
ATOM 675 C CA . GLY A 1 91 ? 27.650 4.429 -22.693 1.00 98.38 91 GLY A CA 1
ATOM 676 C C . GLY A 1 91 ? 27.070 3.152 -23.294 1.00 98.38 91 GLY A C 1
ATOM 677 O O . GLY A 1 91 ? 26.475 3.161 -24.375 1.00 98.38 91 GLY A O 1
ATOM 678 N N . ALA A 1 92 ? 27.231 2.050 -22.571 1.00 98.69 92 ALA A N 1
ATOM 679 C CA . ALA A 1 92 ? 26.769 0.727 -22.968 1.00 98.69 92 ALA A CA 1
ATOM 680 C C . ALA A 1 92 ? 25.632 0.268 -22.050 1.00 98.69 92 ALA A C 1
ATOM 682 O O . ALA A 1 92 ? 25.795 0.238 -20.836 1.00 98.69 92 ALA A O 1
ATOM 683 N N . CYS A 1 93 ? 24.485 -0.105 -22.608 1.00 98.56 93 CYS A N 1
ATOM 684 C CA . CYS A 1 93 ? 23.392 -0.709 -21.855 1.00 98.56 93 CYS A CA 1
ATOM 685 C C . CYS A 1 93 ? 23.428 -2.221 -22.014 1.00 98.56 93 CYS A C 1
ATOM 687 O O . CYS A 1 93 ? 23.221 -2.732 -23.116 1.00 98.56 93 CYS A O 1
ATOM 689 N N . TYR A 1 94 ? 23.679 -2.922 -20.914 1.00 98.44 94 TYR A N 1
ATOM 690 C CA . TYR A 1 94 ? 23.652 -4.376 -20.861 1.00 98.44 94 TYR A CA 1
ATOM 691 C C . TYR A 1 94 ? 22.268 -4.846 -20.433 1.00 98.44 94 TYR A C 1
ATOM 693 O O . TYR A 1 94 ? 21.689 -4.306 -19.488 1.00 98.44 94 TYR A O 1
ATOM 701 N N . ALA A 1 95 ? 21.752 -5.870 -21.102 1.00 96.25 95 ALA A N 1
ATOM 702 C CA . ALA A 1 95 ? 20.507 -6.528 -20.743 1.00 96.25 95 ALA A CA 1
ATOM 703 C C . ALA A 1 95 ? 20.775 -7.889 -20.069 1.00 96.25 95 ALA A C 1
ATOM 705 O O . ALA A 1 95 ? 21.853 -8.469 -20.241 1.00 96.25 95 ALA A O 1
ATOM 706 N N . PRO A 1 96 ? 19.804 -8.433 -19.311 1.00 93.62 96 PRO A N 1
ATOM 707 C CA . PRO A 1 96 ? 20.000 -9.684 -18.578 1.00 93.62 96 PRO A CA 1
ATOM 708 C C . PRO A 1 96 ? 20.190 -10.927 -19.466 1.00 93.62 96 PRO A C 1
ATOM 710 O O . PRO A 1 96 ? 20.672 -11.954 -18.997 1.00 93.62 96 PRO A O 1
ATOM 713 N N . ASP A 1 97 ? 19.839 -10.842 -20.751 1.00 93.25 97 ASP A N 1
ATOM 714 C CA . ASP A 1 97 ? 20.057 -11.885 -21.763 1.00 93.25 97 ASP A CA 1
ATOM 715 C C . ASP A 1 97 ? 21.469 -11.847 -22.388 1.00 93.25 97 ASP A C 1
ATOM 717 O O . ASP A 1 97 ? 21.735 -12.533 -23.375 1.00 93.25 97 ASP A O 1
ATOM 721 N N . ASN A 1 98 ? 22.386 -11.078 -21.789 1.00 91.00 98 ASN A N 1
ATOM 722 C CA . ASN A 1 98 ? 23.756 -10.818 -22.240 1.00 91.00 98 ASN A CA 1
ATOM 723 C C . ASN A 1 98 ? 23.871 -10.001 -23.535 1.00 91.00 98 ASN A C 1
ATOM 725 O O . ASN A 1 98 ? 24.967 -9.892 -24.089 1.00 91.00 98 ASN A O 1
ATOM 729 N N . THR A 1 99 ? 22.786 -9.397 -24.022 1.00 95.50 99 THR A N 1
ATOM 730 C CA . THR A 1 99 ? 22.882 -8.429 -25.119 1.00 95.50 99 THR A CA 1
ATOM 731 C C . THR A 1 99 ? 23.390 -7.078 -24.612 1.00 95.50 99 THR A C 1
ATOM 733 O O . THR A 1 99 ? 23.237 -6.724 -23.440 1.00 95.50 99 THR A O 1
ATOM 736 N N . CYS A 1 100 ? 24.023 -6.314 -25.502 1.00 98.00 100 CYS A N 1
ATOM 737 C CA . CYS A 1 100 ? 24.474 -4.961 -25.213 1.00 98.00 100 CYS A CA 1
ATOM 738 C C . CYS A 1 100 ? 24.107 -4.013 -26.350 1.00 98.00 100 CYS A C 1
ATOM 740 O O . CYS A 1 100 ? 24.295 -4.339 -27.523 1.00 98.00 100 CYS A O 1
ATOM 742 N N . SER A 1 101 ? 23.626 -2.824 -25.990 1.00 98.12 101 SER A N 1
ATOM 743 C CA . SER A 1 101 ? 23.337 -1.734 -26.924 1.00 98.12 101 SER A CA 1
ATOM 744 C C . SER A 1 101 ? 24.132 -0.483 -26.559 1.00 98.12 101 SER A C 1
ATOM 746 O O . SER A 1 101 ? 24.116 -0.046 -25.408 1.00 98.12 101 SER A O 1
ATOM 748 N N . ALA A 1 102 ? 24.818 0.116 -27.534 1.00 98.00 102 ALA A 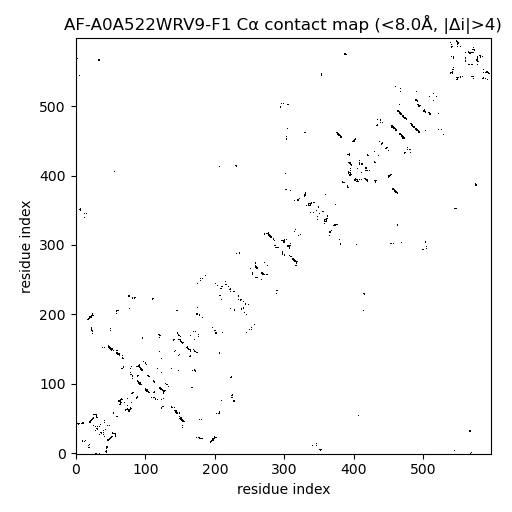N 1
ATOM 749 C CA . ALA A 1 102 ? 25.412 1.436 -27.354 1.00 98.00 102 ALA A CA 1
ATOM 750 C C . ALA A 1 102 ? 24.291 2.479 -27.287 1.00 98.00 102 ALA A C 1
ATOM 752 O O . ALA A 1 102 ? 23.372 2.457 -28.106 1.00 98.00 102 ALA A O 1
ATOM 753 N N . MET A 1 103 ? 24.366 3.385 -26.319 1.00 97.88 103 MET A N 1
ATOM 754 C CA . MET A 1 103 ? 23.375 4.436 -26.128 1.00 97.88 103 MET A CA 1
ATOM 755 C C . MET A 1 103 ? 24.056 5.793 -26.006 1.00 97.88 103 MET A C 1
ATOM 757 O O . MET A 1 103 ? 25.130 5.918 -25.418 1.00 97.88 103 MET A O 1
ATOM 761 N N . SER A 1 104 ? 23.398 6.813 -26.539 1.00 97.00 104 SER A N 1
ATOM 762 C CA . SER A 1 104 ? 23.785 8.215 -26.421 1.00 97.00 104 SER A CA 1
ATOM 763 C C . SER A 1 104 ? 22.532 9.080 -26.383 1.00 97.00 104 SER A C 1
ATOM 765 O O . SER A 1 104 ? 21.543 8.736 -27.028 1.00 97.00 104 SER A O 1
ATOM 767 N N . GLY A 1 105 ? 22.582 10.193 -25.666 1.00 94.12 105 GLY A N 1
ATOM 768 C CA . GLY A 1 105 ? 21.510 11.180 -25.601 1.00 94.12 105 GLY A CA 1
ATOM 769 C C . GLY A 1 105 ? 22.070 12.594 -25.517 1.00 94.12 105 GLY A C 1
ATOM 770 O O . GLY A 1 105 ? 23.263 12.790 -25.281 1.00 94.12 105 GLY A O 1
ATOM 771 N N . ASP A 1 106 ? 21.208 13.585 -25.723 1.00 93.06 106 ASP A N 1
ATOM 772 C CA . ASP A 1 106 ? 21.586 14.981 -25.536 1.00 93.06 106 ASP A CA 1
ATOM 773 C C . ASP A 1 106 ? 21.759 15.300 -24.048 1.00 93.06 106 ASP A C 1
ATOM 775 O O . ASP A 1 106 ? 20.926 14.939 -23.219 1.00 93.06 106 ASP A O 1
ATOM 779 N N . LYS A 1 107 ? 22.790 16.082 -23.710 1.00 89.62 107 LYS A N 1
ATOM 780 C CA . LYS A 1 107 ? 23.066 16.523 -22.327 1.00 89.62 107 LYS A CA 1
ATOM 781 C C . LYS A 1 107 ? 21.895 17.278 -21.678 1.00 89.62 107 LYS A C 1
ATOM 783 O O . LYS A 1 107 ? 21.822 17.397 -20.455 1.00 89.62 107 LYS A O 1
ATOM 788 N N . ALA A 1 108 ? 21.014 17.853 -22.496 1.00 87.44 108 ALA A N 1
ATOM 789 C CA . ALA A 1 108 ? 19.848 18.595 -22.041 1.00 87.44 108 ALA A CA 1
ATOM 790 C C . ALA A 1 108 ? 18.603 17.716 -21.811 1.00 87.44 108 ALA A C 1
ATOM 792 O O . ALA A 1 108 ? 17.607 18.231 -21.291 1.00 87.44 108 ALA A O 1
ATOM 793 N N . ASP A 1 109 ? 18.642 16.435 -22.188 1.00 88.69 109 ASP A N 1
ATOM 794 C CA . ASP A 1 109 ? 17.475 15.557 -22.174 1.00 88.69 109 ASP A CA 1
ATOM 795 C C . ASP A 1 109 ? 17.045 15.180 -20.745 1.00 88.69 109 ASP A C 1
ATOM 797 O O . ASP A 1 109 ? 17.856 14.909 -19.858 1.00 88.69 109 ASP A O 1
ATOM 801 N N . SER A 1 110 ? 15.731 15.160 -20.535 1.00 89.88 110 SER A N 1
ATOM 802 C CA . SER A 1 110 ? 15.086 14.726 -19.287 1.00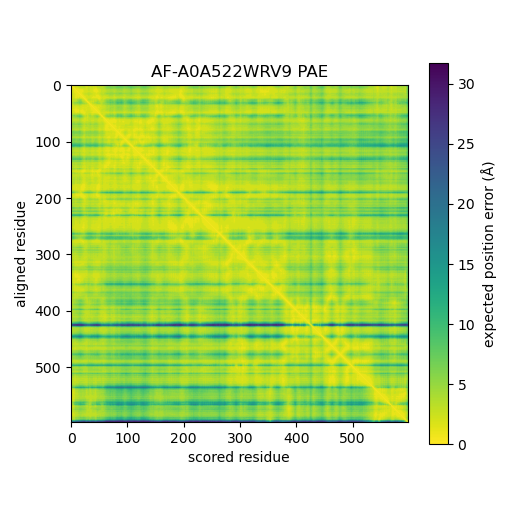 89.88 110 SER A CA 1
ATOM 803 C C . SER A 1 110 ? 15.060 13.197 -19.130 1.00 89.88 110 SER A 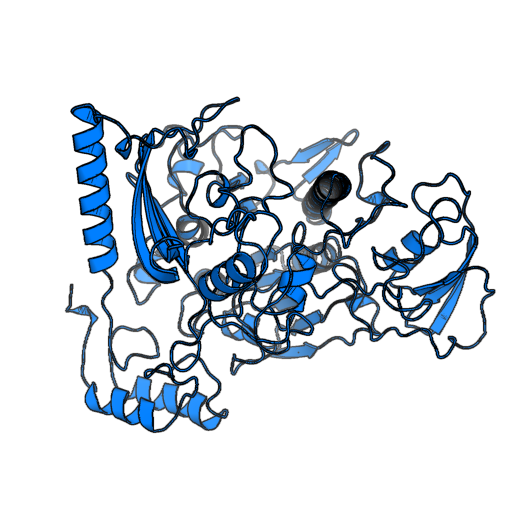C 1
ATOM 805 O O . SER A 1 110 ? 14.794 12.673 -18.040 1.00 89.88 110 SER A O 1
ATOM 807 N N . ASN A 1 111 ? 15.348 12.469 -20.216 1.00 95.31 111 ASN A N 1
ATOM 808 C CA . ASN A 1 111 ? 15.412 11.014 -20.247 1.00 95.31 111 ASN A CA 1
ATOM 809 C C . ASN A 1 111 ? 16.791 10.511 -20.718 1.00 95.31 111 ASN A C 1
ATOM 811 O O . ASN A 1 111 ? 16.928 10.053 -21.851 1.00 95.31 111 ASN A O 1
ATOM 815 N N . PRO A 1 112 ? 17.843 10.594 -19.884 1.00 96.25 112 PRO A N 1
ATOM 816 C CA . PRO A 1 112 ? 19.186 10.213 -20.311 1.00 96.25 112 PRO A CA 1
ATOM 817 C C . PRO A 1 112 ? 19.311 8.700 -20.565 1.00 96.25 112 PRO A C 1
ATOM 819 O O . PRO A 1 112 ? 18.507 7.907 -20.057 1.00 96.25 112 PRO A O 1
ATOM 822 N N . PRO A 1 113 ? 20.382 8.261 -21.256 1.00 98.00 113 PRO A N 1
ATOM 823 C CA . PRO A 1 113 ? 20.621 6.851 -21.562 1.00 98.00 113 PRO A CA 1
ATOM 824 C C . PRO A 1 113 ? 20.532 5.898 -20.366 1.00 98.00 113 PRO A C 1
ATOM 826 O O . PRO A 1 113 ? 19.970 4.812 -20.497 1.00 98.00 113 PRO A O 1
ATOM 829 N N . GLY A 1 114 ? 21.035 6.298 -19.193 1.00 97.88 114 GLY A N 1
ATOM 830 C CA . GLY A 1 114 ? 20.986 5.457 -17.997 1.00 97.88 114 GLY A CA 1
ATOM 831 C C . GLY A 1 114 ? 19.569 5.200 -17.485 1.00 97.88 114 GLY A C 1
ATOM 832 O O . GLY A 1 114 ? 19.262 4.076 -17.082 1.00 97.88 114 GLY A O 1
ATOM 833 N N . ARG A 1 115 ? 18.680 6.198 -17.581 1.00 97.06 115 ARG A N 1
ATOM 834 C CA . ARG A 1 115 ? 17.258 6.057 -17.238 1.00 97.06 115 ARG A CA 1
ATOM 835 C C . ARG A 1 115 ? 16.554 5.137 -18.229 1.00 97.06 115 ARG A C 1
ATOM 837 O O . ARG A 1 115 ? 15.943 4.159 -17.814 1.00 97.06 115 ARG A O 1
ATOM 844 N N . ILE A 1 116 ? 16.735 5.378 -19.529 1.00 97.69 116 ILE A N 1
ATOM 845 C CA . ILE A 1 116 ? 16.163 4.537 -20.593 1.00 97.69 116 ILE A CA 1
ATOM 846 C C . ILE A 1 116 ? 16.624 3.081 -20.442 1.00 97.69 116 ILE A C 1
ATOM 848 O O . ILE A 1 116 ? 15.822 2.158 -20.581 1.00 97.69 116 ILE A O 1
ATOM 852 N N . CYS A 1 117 ? 17.906 2.854 -20.150 1.00 98.31 117 CYS A N 1
ATOM 853 C CA . CYS A 1 117 ? 18.442 1.511 -19.965 1.00 98.31 117 CYS A CA 1
ATOM 854 C C . CYS A 1 117 ? 17.780 0.787 -18.783 1.00 98.31 117 CYS A C 1
ATOM 856 O O . CYS A 1 117 ? 17.311 -0.340 -18.955 1.00 98.31 117 CYS A O 1
ATOM 858 N N . ARG A 1 118 ? 17.672 1.442 -17.614 1.00 97.75 118 ARG A N 1
ATOM 859 C CA . ARG A 1 118 ? 16.958 0.901 -16.443 1.00 97.75 118 ARG A CA 1
ATOM 860 C C . ARG A 1 118 ? 15.503 0.582 -16.780 1.00 97.75 118 ARG A C 1
ATOM 862 O O . ARG A 1 118 ? 15.035 -0.503 -16.450 1.00 97.75 118 ARG A O 1
ATOM 869 N N . ASP A 1 119 ? 14.806 1.498 -17.451 1.00 97.25 119 ASP A N 1
ATOM 870 C CA . ASP A 1 119 ? 13.385 1.346 -17.789 1.00 97.25 119 ASP A CA 1
ATOM 871 C C . ASP A 1 119 ? 13.136 0.145 -18.723 1.00 97.25 119 ASP A C 1
ATOM 873 O O . ASP A 1 119 ? 12.069 -0.462 -18.688 1.00 97.25 119 ASP A O 1
ATOM 877 N N . ASN A 1 120 ? 14.147 -0.256 -19.502 1.00 96.50 120 ASN A N 1
ATOM 878 C CA . ASN A 1 120 ? 14.127 -1.458 -20.340 1.00 96.50 120 ASN A CA 1
ATOM 879 C C . ASN A 1 120 ? 14.629 -2.734 -19.629 1.00 96.50 120 ASN A C 1
ATOM 881 O O . ASN A 1 120 ? 14.777 -3.782 -20.268 1.00 96.50 120 ASN A O 1
ATOM 885 N N . GLY A 1 121 ? 14.888 -2.663 -18.321 1.00 96.88 121 GLY A N 1
ATOM 886 C CA . GLY A 1 121 ? 15.388 -3.759 -17.490 1.00 96.88 121 GLY A CA 1
ATOM 887 C C . GLY A 1 121 ? 16.903 -3.975 -17.562 1.00 96.88 121 GLY A C 1
ATOM 888 O O . GLY A 1 121 ? 17.398 -4.986 -17.060 1.00 96.88 121 GLY A O 1
ATOM 889 N N . GLY A 1 122 ? 17.648 -3.058 -18.181 1.00 98.06 122 GLY A N 1
ATOM 890 C CA . GLY A 1 122 ? 19.100 -3.126 -18.329 1.00 98.06 122 GLY A CA 1
ATOM 891 C C . GLY A 1 122 ? 19.888 -2.471 -17.189 1.00 98.06 122 GLY A C 1
ATOM 892 O O . GLY A 1 122 ? 19.323 -1.949 -16.226 1.00 98.06 122 GLY A O 1
ATOM 893 N N . ILE A 1 123 ? 21.216 -2.511 -17.313 1.00 98.62 123 ILE A N 1
ATOM 894 C CA . ILE A 1 123 ? 22.185 -1.784 -16.482 1.00 98.62 123 ILE A CA 1
ATOM 895 C C . ILE A 1 123 ? 23.101 -0.979 -17.411 1.00 98.62 123 ILE A C 1
ATOM 897 O O . ILE A 1 123 ? 23.683 -1.526 -18.350 1.00 98.62 123 ILE A O 1
ATOM 901 N N . PHE A 1 124 ? 23.199 0.327 -17.166 1.00 98.69 124 PHE A N 1
ATOM 902 C CA . PHE A 1 124 ? 23.952 1.255 -18.006 1.00 98.69 124 PHE A CA 1
ATOM 903 C C . PHE A 1 124 ? 25.362 1.484 -17.468 1.00 98.69 124 PHE A C 1
ATOM 905 O O . PHE A 1 124 ? 25.531 1.928 -16.336 1.00 98.69 124 PHE A O 1
ATOM 912 N N . ASP A 1 125 ? 26.355 1.229 -18.312 1.00 98.62 125 ASP A N 1
ATOM 913 C CA . ASP A 1 125 ? 27.776 1.397 -18.035 1.00 98.62 125 ASP A CA 1
ATOM 914 C C . ASP A 1 125 ? 28.291 2.714 -18.658 1.00 98.62 125 ASP A C 1
ATOM 916 O O . ASP A 1 125 ? 28.453 2.810 -19.888 1.00 98.62 125 ASP A O 1
ATOM 920 N N . PRO A 1 126 ? 28.494 3.768 -17.844 1.00 98.31 126 PRO A N 1
ATOM 921 C CA . PRO A 1 126 ? 28.710 5.123 -18.333 1.00 98.31 126 PRO A CA 1
ATOM 922 C C . PRO A 1 126 ? 30.049 5.292 -19.053 1.00 98.31 126 PRO A C 1
ATOM 924 O O . PRO A 1 126 ? 31.113 4.933 -18.548 1.00 98.31 126 PRO A O 1
ATOM 927 N N . GLY A 1 127 ? 30.010 5.892 -20.243 1.00 97.56 127 GLY A N 1
ATOM 928 C CA . GLY A 1 127 ? 31.191 6.186 -21.057 1.00 97.56 127 GLY A CA 1
ATOM 929 C C . GLY A 1 127 ? 31.902 4.950 -21.619 1.00 97.56 127 GLY A C 1
ATOM 930 O O . GLY A 1 127 ? 33.007 5.073 -22.151 1.00 97.56 127 GLY A O 1
ATOM 931 N N . LYS A 1 128 ? 31.312 3.755 -21.495 1.00 98.12 128 LYS A N 1
ATOM 932 C CA . LYS A 1 128 ? 31.872 2.507 -22.027 1.00 98.12 128 LYS A CA 1
ATOM 933 C C . LYS A 1 128 ? 31.248 2.128 -23.365 1.00 98.12 128 LYS A C 1
ATOM 935 O O . LYS A 1 128 ? 30.135 2.518 -23.695 1.00 98.12 128 LYS A O 1
ATOM 940 N N . SER A 1 129 ? 31.989 1.344 -24.142 1.00 97.81 129 SER A N 1
ATOM 941 C CA . SER A 1 129 ? 31.484 0.682 -25.349 1.00 97.81 129 SER A CA 1
ATOM 942 C C . SER A 1 129 ? 31.003 -0.727 -25.020 1.00 97.81 129 SER A C 1
ATOM 944 O O . SER A 1 129 ? 31.495 -1.343 -24.073 1.00 97.81 129 SER A O 1
ATOM 946 N N . CYS A 1 130 ? 30.073 -1.247 -25.821 1.00 98.06 130 CYS A N 1
ATOM 947 C CA . CYS A 1 130 ? 29.609 -2.620 -25.672 1.00 98.06 130 CYS A CA 1
ATOM 948 C C . CYS A 1 130 ? 30.744 -3.627 -25.829 1.00 98.06 130 CYS A C 1
ATOM 950 O O . CYS A 1 130 ? 31.532 -3.558 -26.773 1.00 98.06 130 CYS A O 1
ATOM 952 N N . GLN A 1 131 ? 30.782 -4.585 -24.910 1.00 96.06 131 GLN A N 1
ATOM 953 C CA . GLN A 1 131 ? 31.686 -5.725 -24.951 1.00 96.06 131 GLN A CA 1
ATOM 954 C C . GLN A 1 131 ? 30.909 -7.003 -25.272 1.00 96.06 131 GLN A C 1
ATOM 956 O O . GLN A 1 131 ? 29.696 -7.070 -25.087 1.00 96.06 131 GLN A O 1
ATOM 961 N N . ALA A 1 132 ? 31.617 -8.031 -25.746 1.00 92.31 132 ALA A N 1
ATOM 962 C CA . ALA A 1 132 ? 31.017 -9.336 -26.035 1.00 92.31 132 ALA A CA 1
ATOM 963 C C . ALA A 1 132 ? 30.547 -10.073 -24.768 1.00 92.31 132 ALA A C 1
ATOM 965 O O . ALA A 1 132 ? 29.680 -10.938 -24.846 1.00 92.31 132 ALA A O 1
ATOM 966 N N . GLN A 1 133 ? 31.134 -9.750 -23.613 1.00 94.06 133 GLN A N 1
ATOM 967 C CA . GLN A 1 133 ? 30.739 -10.276 -22.312 1.00 94.06 133 GLN A CA 1
ATOM 968 C C . GLN A 1 133 ? 30.338 -9.129 -21.394 1.00 94.06 133 GLN A C 1
ATOM 970 O O . GLN A 1 133 ? 30.926 -8.049 -21.453 1.00 94.06 133 GLN A O 1
ATOM 975 N N . VAL A 1 134 ? 29.354 -9.386 -20.533 1.00 96.50 134 VAL A N 1
ATOM 976 C CA . VAL A 1 134 ? 28.950 -8.443 -19.491 1.00 96.50 134 VAL A CA 1
ATOM 977 C C . VAL A 1 134 ? 30.121 -8.254 -18.513 1.00 96.50 134 VAL A C 1
ATOM 979 O O . VAL A 1 134 ? 30.640 -9.251 -18.000 1.00 96.50 134 VAL A O 1
ATOM 982 N N . PRO A 1 135 ? 30.565 -7.011 -18.244 1.00 97.31 135 PRO A N 1
ATOM 983 C CA . PRO A 1 135 ? 31.596 -6.743 -17.248 1.00 97.31 135 PRO A CA 1
ATOM 984 C C . PRO A 1 135 ? 31.244 -7.335 -15.878 1.00 97.31 135 PRO A C 1
ATOM 986 O O . PRO A 1 135 ? 30.120 -7.193 -15.409 1.00 97.31 135 PRO A O 1
ATOM 989 N N . GLY A 1 136 ? 32.215 -7.953 -15.197 1.00 96.69 136 GLY A N 1
ATOM 990 C CA . GLY A 1 136 ? 31.961 -8.707 -13.957 1.00 96.69 136 GLY A CA 1
ATOM 991 C C . GLY A 1 136 ? 31.462 -7.886 -12.758 1.00 96.69 136 GLY A C 1
ATOM 992 O O . GLY A 1 136 ? 31.002 -8.472 -11.784 1.00 96.69 136 GLY A O 1
ATOM 993 N N . TYR A 1 137 ? 31.548 -6.553 -12.810 1.00 97.19 137 TYR A N 1
ATOM 994 C CA . TYR A 1 137 ? 30.970 -5.663 -11.795 1.00 97.19 137 TYR A CA 1
ATOM 995 C C . TYR A 1 137 ? 29.480 -5.372 -12.022 1.00 97.19 137 TYR A C 1
ATOM 997 O O . TYR A 1 137 ? 28.813 -4.924 -11.094 1.00 97.19 137 TYR A O 1
ATOM 1005 N N . ILE A 1 138 ? 28.946 -5.626 -13.222 1.00 98.19 138 ILE A N 1
ATOM 1006 C CA . ILE A 1 138 ? 27.520 -5.457 -13.508 1.00 98.19 138 ILE A CA 1
ATOM 1007 C C . ILE A 1 138 ? 26.753 -6.618 -12.885 1.00 98.19 138 ILE A C 1
ATOM 1009 O O . ILE A 1 138 ? 26.941 -7.780 -13.249 1.00 98.19 138 ILE A O 1
ATOM 1013 N N . ASN A 1 139 ? 25.862 -6.294 -11.954 1.00 97.69 139 ASN A N 1
ATOM 1014 C CA . ASN A 1 139 ? 25.151 -7.277 -11.155 1.00 97.69 139 ASN A CA 1
ATOM 1015 C C . ASN A 1 139 ? 23.632 -7.173 -11.336 1.00 97.69 139 ASN A C 1
ATOM 1017 O O . ASN A 1 139 ? 22.949 -6.369 -10.703 1.00 97.69 139 ASN A O 1
ATOM 1021 N N . PHE A 1 140 ? 23.085 -8.063 -12.164 1.00 97.50 140 PHE A N 1
ATOM 1022 C CA . PHE A 1 140 ? 21.641 -8.194 -12.374 1.00 97.50 140 PHE A CA 1
ATOM 1023 C C . PHE A 1 140 ? 20.888 -8.817 -11.185 1.00 97.50 140 PHE A C 1
ATOM 1025 O O . PHE A 1 140 ? 19.661 -8.818 -11.185 1.00 97.50 140 PHE A O 1
ATOM 1032 N N . ALA A 1 141 ? 21.578 -9.328 -10.163 1.00 96.00 141 ALA A N 1
ATOM 1033 C CA . ALA A 1 141 ? 20.941 -9.904 -8.980 1.00 96.00 141 ALA A CA 1
ATOM 1034 C C . ALA A 1 141 ? 20.612 -8.870 -7.884 1.00 96.00 141 ALA A C 1
ATOM 1036 O O . ALA A 1 141 ? 20.083 -9.253 -6.844 1.00 96.00 141 ALA A O 1
ATOM 1037 N N . LEU A 1 142 ? 20.912 -7.581 -8.085 1.00 96.56 142 LEU A N 1
ATOM 1038 C CA . LEU A 1 142 ? 20.584 -6.524 -7.122 1.00 96.56 142 LEU A CA 1
ATOM 1039 C C . LEU A 1 142 ? 19.126 -6.047 -7.291 1.00 96.56 142 LEU A C 1
ATOM 1041 O O . LEU A 1 142 ? 18.758 -5.633 -8.397 1.00 96.56 142 LEU A O 1
ATOM 1045 N N . PRO A 1 143 ? 18.291 -6.083 -6.230 1.00 95.88 143 PRO A N 1
ATOM 1046 C CA . PRO A 1 143 ? 16.988 -5.414 -6.208 1.00 95.88 143 PRO A CA 1
ATOM 1047 C C . PRO A 1 143 ? 17.133 -3.899 -6.362 1.00 95.88 143 PRO A C 1
ATOM 1049 O O . PRO A 1 143 ? 18.146 -3.333 -5.975 1.00 95.88 143 PRO A O 1
ATOM 1052 N N . ASN A 1 144 ? 16.116 -3.230 -6.901 1.00 96.69 144 ASN A N 1
ATOM 1053 C CA . ASN A 1 144 ? 16.148 -1.787 -7.137 1.00 96.69 144 ASN A CA 1
ATOM 1054 C C . ASN A 1 144 ? 14.721 -1.238 -7.128 1.00 96.69 144 ASN A C 1
ATOM 1056 O O . ASN A 1 144 ? 14.125 -1.049 -8.192 1.00 96.69 144 ASN A O 1
ATOM 1060 N N . ALA A 1 145 ? 14.169 -1.051 -5.927 1.00 95.00 145 ALA A N 1
ATOM 1061 C CA . ALA A 1 145 ? 12.854 -0.460 -5.683 1.00 95.00 145 ALA A CA 1
ATOM 1062 C C . ALA A 1 145 ? 11.760 -0.891 -6.672 1.00 95.00 145 ALA A C 1
ATOM 1064 O O . ALA A 1 145 ? 11.310 -2.042 -6.652 1.00 95.00 145 ALA A O 1
ATOM 1065 N N . HIS A 1 146 ? 11.320 0.025 -7.536 1.00 96.12 146 HIS A N 1
ATOM 1066 C CA . HIS A 1 146 ? 10.212 -0.206 -8.462 1.00 96.12 146 HIS A CA 1
ATOM 1067 C C . HIS A 1 146 ? 10.645 -0.796 -9.806 1.00 96.12 146 HIS A C 1
ATOM 1069 O O . HIS A 1 146 ? 9.793 -0.985 -10.667 1.00 96.12 146 HIS A O 1
ATOM 1075 N N . TYR A 1 147 ? 11.930 -1.093 -10.006 1.00 96.88 147 TYR A N 1
ATOM 1076 C CA . TYR A 1 147 ? 12.445 -1.624 -11.272 1.00 96.88 147 TYR A CA 1
ATOM 1077 C C . TYR A 1 147 ? 13.020 -3.023 -11.177 1.00 96.88 147 TYR A C 1
ATOM 1079 O O . TYR A 1 147 ? 13.046 -3.680 -12.201 1.00 96.88 147 TYR A O 1
ATOM 1087 N N . VAL A 1 148 ? 13.483 -3.499 -10.017 1.00 96.62 148 VAL A N 1
ATOM 1088 C CA . VAL A 1 148 ? 13.978 -4.883 -9.873 1.00 96.62 148 VAL A CA 1
ATOM 1089 C C . VAL A 1 148 ? 13.450 -5.486 -8.588 1.00 96.62 148 VAL A C 1
ATOM 1091 O O . VAL A 1 148 ? 13.616 -4.894 -7.521 1.00 96.62 148 VAL A O 1
ATOM 1094 N N . SER A 1 149 ? 12.740 -6.611 -8.672 1.00 92.31 149 SER A N 1
ATOM 1095 C CA . SER A 1 149 ? 11.876 -7.061 -7.574 1.00 92.31 149 SER A CA 1
ATOM 1096 C C . SER A 1 149 ? 11.627 -8.573 -7.563 1.00 92.31 149 SER A C 1
ATOM 1098 O O . SER A 1 149 ? 11.543 -9.168 -8.637 1.00 92.31 149 SER A O 1
ATOM 1100 N N . PRO A 1 150 ? 11.458 -9.201 -6.380 1.00 92.56 150 PRO A N 1
ATOM 1101 C CA . PRO A 1 150 ? 11.198 -10.636 -6.257 1.00 92.56 150 PRO A CA 1
ATOM 1102 C C . PRO A 1 150 ? 9.799 -10.977 -6.785 1.00 92.56 150 PRO A C 1
ATOM 1104 O O . PRO A 1 150 ? 8.798 -10.866 -6.076 1.00 92.56 150 PRO A O 1
ATOM 1107 N N . LEU A 1 151 ? 9.732 -11.344 -8.063 1.00 95.44 151 LEU A N 1
ATOM 1108 C CA . LEU A 1 151 ? 8.500 -11.669 -8.773 1.00 95.44 151 LEU A CA 1
ATOM 1109 C C . LEU A 1 151 ? 8.147 -13.146 -8.565 1.00 95.44 151 LEU A C 1
ATOM 1111 O O . LEU A 1 151 ? 8.971 -14.034 -8.770 1.00 95.44 151 LEU A O 1
ATOM 1115 N N . VAL A 1 152 ? 6.898 -13.402 -8.199 1.00 96.94 152 VAL A N 1
ATOM 1116 C CA . VAL A 1 152 ? 6.334 -14.733 -7.988 1.00 96.94 152 VAL A CA 1
ATOM 1117 C C . VAL A 1 152 ? 5.094 -14.893 -8.860 1.00 96.94 152 VAL A C 1
ATOM 1119 O O . VAL A 1 152 ? 4.281 -13.974 -8.997 1.00 96.94 152 VAL A O 1
ATOM 1122 N N . ILE A 1 153 ? 4.954 -16.075 -9.459 1.00 97.88 153 ILE A N 1
ATOM 1123 C CA . ILE A 1 153 ? 3.812 -16.439 -10.293 1.00 97.88 153 ILE A CA 1
ATOM 1124 C C . ILE A 1 153 ? 3.179 -17.716 -9.752 1.00 97.88 153 ILE A C 1
ATOM 1126 O O . ILE A 1 153 ? 3.810 -18.776 -9.748 1.00 97.88 153 ILE A O 1
ATOM 1130 N N . ASN A 1 154 ? 1.909 -17.631 -9.361 1.00 98.06 154 ASN A N 1
ATOM 1131 C CA . ASN A 1 154 ? 1.128 -18.803 -8.983 1.00 98.06 154 ASN A CA 1
ATOM 1132 C C . ASN A 1 154 ? 0.198 -19.162 -10.142 1.00 98.06 154 ASN A C 1
ATOM 1134 O O . ASN A 1 154 ? -0.646 -18.371 -10.559 1.00 98.06 154 ASN A O 1
ATOM 1138 N N . HIS A 1 155 ? 0.400 -20.351 -10.701 1.00 97.31 155 HIS A N 1
ATOM 1139 C CA . HIS A 1 155 ? -0.274 -20.831 -11.901 1.00 97.31 155 HIS A CA 1
ATOM 1140 C C . HIS A 1 155 ? -1.531 -21.615 -11.544 1.00 97.31 155 HIS A C 1
ATOM 1142 O O . HIS A 1 155 ? -1.528 -22.412 -10.613 1.00 97.31 155 HIS A O 1
ATOM 1148 N N . LYS A 1 156 ? -2.570 -21.531 -12.378 1.00 93.50 156 LYS A N 1
ATOM 1149 C CA . LYS A 1 156 ? -3.852 -22.231 -12.164 1.00 93.50 156 LYS A CA 1
ATOM 1150 C C . LYS A 1 156 ? -3.739 -23.741 -11.901 1.00 93.50 156 LYS A C 1
ATOM 1152 O O . LYS A 1 156 ? -4.611 -24.322 -11.264 1.00 93.50 156 LYS A O 1
ATOM 1157 N N . ASN A 1 157 ? -2.685 -24.391 -12.393 1.00 93.88 157 ASN A N 1
ATOM 1158 C CA . ASN A 1 157 ? -2.425 -25.815 -12.165 1.00 93.88 157 ASN A CA 1
ATOM 1159 C C . ASN A 1 157 ? -1.744 -26.123 -10.813 1.00 93.88 157 ASN A C 1
ATOM 1161 O O . ASN A 1 157 ? -1.341 -27.260 -10.589 1.00 93.88 157 ASN A O 1
ATOM 1165 N N . GLY A 1 158 ? -1.587 -25.130 -9.936 1.00 92.81 158 GLY A N 1
ATOM 1166 C CA . GLY A 1 158 ? -0.940 -25.253 -8.630 1.00 92.81 158 GLY A CA 1
ATOM 1167 C C . GLY A 1 158 ? 0.575 -25.036 -8.645 1.00 92.81 158 GLY A C 1
ATOM 1168 O O . GLY A 1 158 ? 1.172 -24.972 -7.573 1.00 92.81 158 GLY A O 1
ATOM 1169 N N . ARG A 1 159 ? 1.210 -24.888 -9.818 1.00 96.81 159 ARG A N 1
ATOM 1170 C CA . ARG A 1 159 ? 2.646 -24.585 -9.906 1.00 96.81 159 ARG A CA 1
ATOM 1171 C C . ARG A 1 159 ? 2.929 -23.183 -9.365 1.00 96.81 159 ARG A C 1
ATOM 1173 O O . ARG A 1 159 ? 2.225 -22.239 -9.710 1.00 96.81 159 ARG A O 1
ATOM 1180 N N . VAL A 1 160 ? 3.995 -23.052 -8.585 1.00 97.44 160 VAL A N 1
ATOM 1181 C CA . VAL A 1 160 ? 4.536 -21.773 -8.108 1.00 97.44 160 VAL A CA 1
ATOM 1182 C C . VAL A 1 160 ? 5.895 -21.550 -8.760 1.00 97.44 160 VAL A C 1
ATOM 1184 O O . VAL A 1 160 ? 6.690 -22.482 -8.881 1.00 97.44 160 VAL A O 1
ATOM 1187 N N . GLU A 1 161 ? 6.135 -20.338 -9.240 1.00 97.06 161 GLU A N 1
ATOM 1188 C CA . GLU A 1 161 ? 7.368 -19.926 -9.906 1.00 97.06 161 GLU A CA 1
ATOM 1189 C C . GLU A 1 161 ? 7.927 -18.688 -9.221 1.00 97.06 161 GLU A C 1
ATOM 1191 O O . GLU A 1 161 ? 7.302 -17.632 -9.266 1.00 97.06 161 GLU A O 1
ATOM 1196 N N . SER A 1 162 ? 9.115 -18.807 -8.637 1.00 95.81 162 SER A N 1
ATOM 1197 C CA . SER A 1 162 ? 9.897 -17.662 -8.171 1.00 95.81 162 SER A CA 1
ATOM 1198 C C . SER A 1 162 ? 10.828 -17.240 -9.310 1.00 95.81 162 SER A C 1
ATOM 1200 O O . SER A 1 162 ? 11.708 -17.996 -9.729 1.00 95.81 162 SER A O 1
ATOM 1202 N N . VAL A 1 163 ? 10.598 -16.053 -9.864 1.00 96.06 163 VAL A N 1
ATOM 1203 C CA . VAL A 1 163 ? 11.333 -15.532 -11.017 1.00 96.06 163 VAL A CA 1
ATOM 1204 C C . VAL A 1 163 ? 12.629 -14.881 -10.533 1.00 96.06 163 VAL A C 1
ATOM 1206 O O . VAL A 1 163 ? 12.617 -14.022 -9.652 1.00 96.06 163 VAL A O 1
ATOM 1209 N N . ALA A 1 164 ? 13.761 -15.289 -11.108 1.00 95.44 164 ALA A N 1
ATOM 1210 C CA . ALA A 1 164 ? 15.064 -14.734 -10.753 1.00 95.44 164 ALA A CA 1
ATOM 1211 C C . ALA A 1 164 ? 15.160 -13.242 -11.119 1.00 95.44 164 ALA A C 1
ATOM 1213 O O . ALA A 1 164 ? 14.642 -12.814 -12.147 1.00 95.44 164 ALA A O 1
ATOM 1214 N N . LEU A 1 165 ? 15.901 -12.456 -10.332 1.00 95.81 165 LEU A N 1
ATOM 1215 C CA . LEU A 1 165 ? 16.119 -11.021 -10.597 1.00 95.81 165 LEU A CA 1
ATOM 1216 C C . LEU A 1 165 ? 16.913 -10.746 -11.889 1.00 95.81 165 LEU A C 1
ATOM 1218 O O . LEU A 1 165 ? 16.910 -9.628 -12.405 1.00 95.81 165 LEU A O 1
ATOM 1222 N N . THR A 1 166 ? 17.571 -11.780 -12.417 1.00 95.31 166 THR A N 1
ATOM 1223 C CA . THR A 1 166 ? 18.243 -11.802 -13.720 1.00 95.31 166 THR A CA 1
ATOM 1224 C C . THR A 1 166 ? 17.283 -12.042 -14.888 1.00 95.31 166 THR A C 1
ATOM 1226 O O . THR A 1 166 ? 17.706 -12.013 -16.035 1.00 95.31 166 THR A O 1
ATOM 1229 N N . ASP A 1 167 ? 15.997 -12.284 -14.645 1.00 95.50 167 ASP A N 1
ATOM 1230 C CA . ASP A 1 167 ? 14.980 -12.380 -15.690 1.00 95.50 167 ASP A CA 1
ATOM 1231 C C . ASP A 1 167 ? 14.372 -10.995 -15.947 1.00 95.50 167 ASP A C 1
ATOM 1233 O O . ASP A 1 167 ? 14.016 -10.276 -15.012 1.00 95.50 167 ASP A O 1
ATOM 1237 N N . LYS A 1 168 ? 14.197 -10.617 -17.219 1.00 92.62 168 LYS A N 1
ATOM 1238 C CA . LYS A 1 168 ? 13.621 -9.319 -17.606 1.00 92.62 168 LYS A CA 1
ATOM 1239 C C . LYS A 1 168 ? 12.236 -9.069 -16.988 1.00 92.62 168 LYS A C 1
ATOM 1241 O O . LYS A 1 168 ? 11.904 -7.923 -16.686 1.00 92.62 168 LYS A O 1
ATOM 1246 N N . ARG A 1 169 ? 11.443 -10.117 -16.740 1.00 94.06 169 ARG A N 1
ATOM 1247 C CA . ARG A 1 169 ? 10.123 -10.010 -16.089 1.00 94.06 169 ARG A CA 1
ATOM 1248 C C . ARG A 1 169 ? 10.224 -9.437 -14.674 1.00 94.06 169 ARG A C 1
ATOM 1250 O O . ARG A 1 169 ? 9.389 -8.629 -14.285 1.00 94.06 169 ARG A O 1
ATOM 1257 N N . ALA A 1 170 ? 11.271 -9.794 -13.929 1.00 95.94 170 ALA A N 1
ATOM 1258 C CA . ALA A 1 170 ?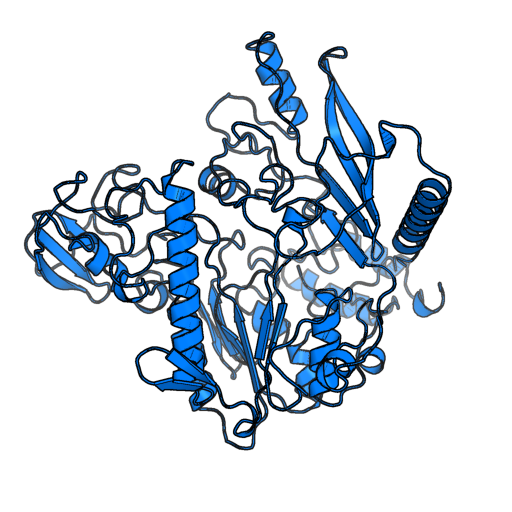 11.550 -9.251 -12.599 1.00 95.94 170 ALA A CA 1
ATOM 1259 C C . ALA A 1 170 ? 12.168 -7.841 -12.639 1.00 95.94 170 ALA A C 1
ATOM 1261 O O . ALA A 1 170 ? 12.401 -7.255 -11.582 1.00 95.94 170 ALA A O 1
ATOM 1262 N N . ARG A 1 171 ? 12.441 -7.314 -13.844 1.00 96.69 171 ARG A N 1
ATOM 1263 C CA . ARG A 1 171 ? 13.123 -6.036 -14.093 1.00 96.69 171 ARG A CA 1
ATOM 1264 C C . ARG A 1 171 ? 12.265 -4.993 -14.825 1.00 96.69 171 ARG A C 1
ATOM 1266 O O . ARG A 1 171 ? 12.780 -4.020 -15.371 1.00 96.69 171 ARG A O 1
ATOM 1273 N N . THR A 1 172 ? 10.962 -5.243 -14.913 1.00 95.19 172 THR A N 1
ATOM 1274 C CA . THR A 1 172 ? 9.990 -4.332 -15.528 1.00 95.19 172 THR A CA 1
ATOM 1275 C C . THR A 1 172 ? 9.398 -3.433 -14.448 1.00 95.19 172 THR A C 1
ATOM 1277 O O . THR A 1 172 ? 9.160 -3.891 -13.330 1.00 95.19 172 THR A O 1
ATOM 1280 N N . TYR A 1 173 ? 9.149 -2.162 -14.777 1.00 96.62 173 TYR A N 1
ATOM 1281 C CA . TYR A 1 173 ? 8.615 -1.188 -13.826 1.00 96.62 173 TYR A CA 1
ATOM 1282 C C . TYR A 1 173 ? 7.354 -1.705 -13.113 1.00 96.62 173 TYR A C 1
ATOM 1284 O O . TYR A 1 173 ? 6.418 -2.187 -13.757 1.00 96.62 173 TYR A O 1
ATOM 1292 N N . ARG A 1 174 ? 7.304 -1.572 -11.780 1.00 94.31 174 ARG A N 1
ATOM 1293 C CA . ARG A 1 174 ? 6.197 -2.054 -10.936 1.00 94.31 174 ARG A CA 1
ATOM 1294 C C . ARG A 1 174 ? 4.850 -1.393 -11.249 1.00 94.31 174 ARG A C 1
ATOM 1296 O O . ARG A 1 174 ? 3.815 -1.971 -10.935 1.00 94.31 174 ARG A O 1
ATOM 1303 N N . GLY A 1 175 ? 4.835 -0.212 -11.866 1.00 94.62 175 GLY A N 1
ATOM 1304 C CA . GLY A 1 175 ? 3.592 0.391 -12.361 1.00 94.62 175 GLY A CA 1
ATOM 1305 C C . GLY A 1 175 ? 3.041 -0.298 -13.615 1.00 94.62 175 GLY A C 1
ATOM 1306 O O . GLY A 1 175 ? 1.832 -0.336 -13.803 1.00 94.62 175 GLY A O 1
ATOM 1307 N N . THR A 1 176 ? 3.909 -0.901 -14.432 1.00 97.19 176 THR A N 1
ATOM 1308 C CA . THR A 1 176 ? 3.567 -1.433 -15.762 1.00 97.19 176 THR A CA 1
ATOM 1309 C C . THR A 1 176 ? 3.361 -2.946 -15.756 1.00 97.19 176 THR A C 1
ATOM 1311 O O . THR A 1 176 ? 2.377 -3.441 -16.304 1.00 97.19 176 THR A O 1
ATOM 1314 N N . ALA A 1 177 ? 4.241 -3.702 -15.091 1.00 96.44 177 ALA A N 1
ATOM 1315 C CA . ALA A 1 177 ? 4.224 -5.168 -15.147 1.00 96.44 177 ALA A CA 1
ATOM 1316 C C . ALA A 1 177 ? 2.890 -5.818 -14.697 1.00 96.44 177 ALA A C 1
ATOM 1318 O O . ALA A 1 177 ? 2.443 -6.761 -15.353 1.00 96.44 177 ALA A O 1
ATOM 1319 N N . PRO A 1 178 ? 2.205 -5.346 -13.630 1.00 97.00 178 PRO A N 1
ATOM 1320 C CA . PRO A 1 178 ? 0.899 -5.879 -13.238 1.00 97.00 178 PRO A CA 1
ATOM 1321 C C . PRO A 1 178 ? -0.175 -5.606 -14.280 1.00 97.00 178 PRO A C 1
ATOM 1323 O O . PRO A 1 178 ? -1.073 -6.425 -14.446 1.00 97.00 178 PRO A O 1
ATOM 1326 N N . VAL A 1 179 ? -0.088 -4.468 -14.972 1.00 98.50 179 VAL A N 1
ATOM 1327 C CA . VAL A 1 179 ? -1.050 -4.089 -16.005 1.00 98.50 179 VAL A CA 1
ATOM 1328 C C . VAL A 1 179 ? -0.865 -4.950 -17.244 1.00 98.50 179 VAL A C 1
ATOM 1330 O O . VAL A 1 179 ? -1.854 -5.474 -17.746 1.00 98.50 179 VAL A O 1
ATOM 1333 N N . ASP A 1 180 ? 0.375 -5.203 -17.671 1.00 98.25 180 ASP A N 1
ATOM 1334 C CA . ASP A 1 180 ? 0.652 -6.143 -18.767 1.00 98.25 180 ASP A CA 1
ATOM 1335 C C . ASP A 1 180 ? 0.086 -7.536 -18.467 1.00 98.25 180 ASP A C 1
ATOM 1337 O O . ASP A 1 180 ? -0.640 -8.111 -19.279 1.00 98.25 180 ASP A O 1
ATOM 1341 N N . ALA A 1 181 ? 0.363 -8.057 -17.268 1.00 98.12 181 ALA A N 1
ATOM 1342 C CA . ALA A 1 181 ? -0.125 -9.365 -16.849 1.00 98.12 181 ALA A CA 1
ATOM 1343 C C . ALA A 1 181 ? -1.658 -9.411 -16.704 1.00 98.12 181 ALA A C 1
ATOM 1345 O O . ALA A 1 181 ? -2.275 -10.426 -17.035 1.00 98.12 181 ALA A O 1
ATOM 1346 N N . ALA A 1 182 ? -2.284 -8.326 -16.237 1.00 98.69 182 ALA A N 1
ATOM 1347 C CA . ALA A 1 182 ? -3.736 -8.225 -16.131 1.00 98.69 182 ALA A CA 1
ATOM 1348 C C . ALA A 1 182 ? -4.406 -8.180 -17.511 1.00 98.69 182 ALA A C 1
ATOM 1350 O O . ALA A 1 182 ? -5.361 -8.924 -17.733 1.00 98.69 182 ALA A O 1
ATOM 1351 N N . ILE A 1 183 ? -3.894 -7.362 -18.440 1.00 98.75 183 ILE A N 1
ATOM 1352 C CA . ILE A 1 183 ? -4.383 -7.278 -19.824 1.00 98.75 183 ILE A CA 1
ATOM 1353 C C . ILE A 1 183 ? -4.326 -8.657 -20.477 1.00 98.75 183 ILE A C 1
ATOM 1355 O O . ILE A 1 183 ? -5.340 -9.135 -20.990 1.00 98.75 183 ILE A O 1
ATOM 1359 N N . ASP A 1 184 ? -3.166 -9.318 -20.409 1.00 98.38 184 ASP A N 1
ATOM 1360 C CA . ASP A 1 184 ? -2.982 -10.656 -20.968 1.00 98.38 184 ASP A CA 1
ATOM 1361 C C . ASP A 1 184 ? -3.986 -11.651 -20.369 1.00 98.38 184 ASP A C 1
ATOM 1363 O O . ASP A 1 184 ? -4.730 -12.321 -21.089 1.00 98.38 184 ASP A O 1
ATOM 1367 N N . TRP A 1 185 ? -4.089 -11.711 -19.042 1.00 98.31 185 TRP A N 1
ATOM 1368 C CA . TRP A 1 185 ? -4.962 -12.675 -18.382 1.00 98.31 185 TRP A CA 1
ATOM 1369 C C . TRP A 1 185 ? -6.452 -12.449 -18.680 1.00 98.31 185 TRP A C 1
ATOM 1371 O O . TRP A 1 185 ? -7.171 -13.432 -18.917 1.00 98.31 185 TRP A O 1
ATOM 1381 N N . ILE A 1 186 ? -6.908 -11.186 -18.675 1.00 98.00 186 ILE A N 1
ATOM 1382 C CA . ILE A 1 186 ? -8.302 -10.794 -18.939 1.00 98.00 186 ILE A CA 1
ATOM 1383 C C . ILE A 1 186 ? -8.673 -11.105 -20.392 1.00 98.00 186 ILE A C 1
ATOM 1385 O O . ILE A 1 186 ? -9.684 -11.769 -20.625 1.00 98.00 186 ILE A O 1
ATOM 1389 N N . ASN A 1 187 ? -7.842 -10.717 -21.365 1.00 97.25 187 ASN A N 1
ATOM 1390 C CA . ASN A 1 187 ? -8.127 -10.930 -22.789 1.00 97.25 187 ASN A CA 1
ATOM 1391 C C . ASN A 1 187 ? -8.152 -12.418 -23.187 1.00 97.25 187 ASN A C 1
ATOM 1393 O O . ASN A 1 187 ? -8.811 -12.793 -24.157 1.00 97.25 187 ASN A O 1
ATOM 1397 N N . HIS A 1 188 ? -7.520 -13.290 -22.397 1.00 96.25 188 HIS A N 1
ATOM 1398 C CA . HIS A 1 188 ? -7.599 -14.744 -22.558 1.00 96.25 188 HIS A CA 1
ATOM 1399 C C . HIS A 1 188 ? -8.764 -15.404 -21.792 1.00 96.25 188 HIS A C 1
ATOM 1401 O O . HIS A 1 188 ? -8.856 -16.637 -21.756 1.00 96.25 188 HIS A O 1
ATOM 1407 N N . ARG A 1 189 ? -9.666 -14.642 -21.152 1.00 94.62 189 ARG A N 1
ATOM 1408 C CA . ARG A 1 189 ? -10.864 -15.217 -20.518 1.00 94.62 189 ARG A CA 1
ATOM 1409 C C . ARG A 1 189 ? -11.924 -15.584 -21.568 1.00 94.62 189 ARG A C 1
ATOM 1411 O O . ARG A 1 189 ? -12.220 -14.793 -22.463 1.00 94.62 189 ARG A O 1
ATOM 1418 N N . PRO A 1 190 ? -12.573 -16.758 -21.451 1.00 93.94 190 PRO A N 1
ATOM 1419 C CA . PRO A 1 190 ? -13.752 -17.062 -22.256 1.00 93.94 190 PRO A CA 1
ATOM 1420 C C . PRO A 1 190 ? -14.874 -16.045 -22.006 1.00 93.94 190 PRO A C 1
ATOM 1422 O O . PRO A 1 190 ? -15.134 -15.692 -20.860 1.00 93.94 190 PRO A O 1
ATOM 1425 N N . LYS A 1 191 ? -15.613 -15.652 -23.052 1.00 87.88 191 LYS A N 1
ATOM 1426 C CA . LYS A 1 191 ? -16.682 -14.632 -22.953 1.00 87.88 191 LYS A CA 1
ATOM 1427 C C . LYS A 1 191 ? -17.753 -14.923 -21.890 1.00 87.88 191 LYS A C 1
ATOM 1429 O O . LYS A 1 191 ? -18.284 -13.995 -21.302 1.00 87.88 191 LYS A O 1
ATOM 1434 N N . ASN A 1 192 ? -18.058 -16.198 -21.640 1.00 91.06 192 ASN A N 1
ATOM 1435 C CA . ASN A 1 192 ? -19.100 -16.619 -20.691 1.00 91.06 192 ASN A CA 1
ATOM 1436 C C . ASN A 1 192 ? -18.548 -16.977 -19.300 1.00 91.06 192 ASN A C 1
ATOM 1438 O O . ASN A 1 192 ? -19.253 -17.575 -18.489 1.00 91.06 192 ASN A O 1
ATOM 1442 N N . GLN A 1 193 ? -17.271 -16.696 -19.041 1.00 95.50 193 GLN A N 1
ATOM 1443 C CA . GLN A 1 193 ? -16.614 -17.006 -17.780 1.00 95.50 193 GLN A CA 1
ATOM 1444 C C . GLN A 1 193 ? -16.535 -15.728 -16.933 1.00 95.50 193 GLN A C 1
ATOM 1446 O O . GLN A 1 193 ? -15.730 -14.857 -17.266 1.00 95.50 193 GLN A O 1
ATOM 1451 N N . PRO A 1 194 ? -17.298 -15.604 -15.829 1.00 97.19 194 PRO A N 1
ATOM 1452 C CA . PRO A 1 194 ? -17.146 -14.465 -14.932 1.00 97.19 194 PRO A CA 1
ATOM 1453 C C . PRO A 1 194 ? -15.745 -14.462 -14.321 1.00 97.19 194 PRO A C 1
ATOM 1455 O O . PRO A 1 194 ? -15.165 -15.526 -14.048 1.00 97.19 194 PRO A O 1
ATOM 1458 N N . TRP A 1 195 ? -15.199 -13.270 -14.109 1.00 97.81 195 TRP A N 1
ATOM 1459 C CA . TRP A 1 195 ? -13.851 -13.093 -13.593 1.00 97.81 195 TRP A CA 1
ATOM 1460 C C . TRP A 1 195 ? -13.759 -11.942 -12.589 1.00 97.81 195 TRP A C 1
ATOM 1462 O O . TRP A 1 195 ? -14.571 -11.022 -12.592 1.00 97.81 195 TRP A O 1
ATOM 1472 N N . MET A 1 196 ? -12.768 -12.028 -11.704 1.00 98.12 196 MET A N 1
ATOM 1473 C CA . MET A 1 196 ? -12.344 -10.964 -10.796 1.00 98.12 196 MET A CA 1
ATOM 1474 C C . MET A 1 196 ? -10.841 -10.758 -10.987 1.00 98.12 196 MET A C 1
ATOM 1476 O O . MET A 1 196 ? -10.061 -11.682 -10.760 1.00 98.12 196 MET A O 1
ATOM 1480 N N . ALA A 1 197 ? -10.434 -9.555 -11.378 1.00 98.38 197 ALA A N 1
ATOM 1481 C CA . ALA A 1 197 ? -9.030 -9.169 -11.444 1.00 98.38 197 ALA A CA 1
ATOM 1482 C C . ALA A 1 197 ? -8.746 -8.118 -10.366 1.00 98.38 197 ALA A C 1
ATOM 1484 O O . ALA A 1 197 ? -9.384 -7.068 -10.334 1.00 98.38 197 ALA A O 1
ATOM 1485 N N . THR A 1 198 ? -7.793 -8.399 -9.481 1.00 97.88 198 THR A N 1
ATOM 1486 C CA . THR A 1 198 ? -7.255 -7.423 -8.530 1.00 97.88 198 THR A CA 1
ATOM 1487 C C . THR A 1 198 ? -5.933 -6.906 -9.075 1.00 97.88 198 THR A C 1
ATOM 1489 O O . THR A 1 198 ? -4.967 -7.660 -9.115 1.00 97.88 198 THR A O 1
ATOM 1492 N N . VAL A 1 199 ? -5.870 -5.638 -9.478 1.00 98.19 199 VAL A N 1
ATOM 1493 C CA . VAL A 1 199 ? -4.610 -4.980 -9.855 1.00 98.19 199 VAL A CA 1
ATOM 1494 C C . VAL A 1 199 ? -4.161 -4.118 -8.680 1.00 98.19 199 VAL A C 1
ATOM 1496 O O . VAL A 1 199 ? -4.717 -3.057 -8.417 1.00 98.19 199 VAL A O 1
ATOM 1499 N N . SER A 1 200 ? -3.205 -4.639 -7.919 1.00 96.06 200 SER A N 1
ATOM 1500 C CA . SER A 1 200 ? -2.697 -4.077 -6.670 1.00 96.06 200 SER A CA 1
ATOM 1501 C C . SER A 1 200 ? -1.389 -3.336 -6.941 1.00 96.06 200 SER A C 1
ATOM 1503 O O . SER A 1 200 ? -0.307 -3.930 -6.978 1.00 96.06 200 SER A O 1
ATOM 1505 N N . PHE A 1 201 ? -1.478 -2.032 -7.190 1.00 94.81 201 PHE A N 1
ATOM 1506 C CA . PHE A 1 201 ? -0.299 -1.209 -7.449 1.00 94.81 201 PHE A CA 1
ATOM 1507 C C . PHE A 1 201 ? 0.536 -1.029 -6.175 1.00 94.81 201 PHE A C 1
ATOM 1509 O O . PHE A 1 201 ? 0.012 -0.731 -5.107 1.00 94.81 201 PHE A O 1
ATOM 1516 N N . ALA A 1 202 ? 1.858 -1.194 -6.290 1.00 92.06 202 ALA A N 1
ATOM 1517 C CA . ALA A 1 202 ? 2.787 -0.805 -5.227 1.00 92.06 202 ALA A CA 1
ATOM 1518 C C . ALA A 1 202 ? 3.075 0.704 -5.254 1.00 92.06 202 ALA A C 1
ATOM 1520 O O . ALA A 1 202 ? 3.370 1.303 -4.224 1.00 92.06 202 ALA A O 1
ATOM 1521 N N . SER A 1 203 ? 3.023 1.324 -6.434 1.00 91.25 203 SER A N 1
ATOM 1522 C CA . SER A 1 203 ? 3.150 2.771 -6.584 1.00 91.25 203 SER A CA 1
ATOM 1523 C C . SER A 1 203 ? 1.913 3.454 -5.981 1.00 91.25 203 SER A C 1
ATOM 1525 O O . SER A 1 203 ? 0.799 2.992 -6.184 1.00 91.25 203 SER A O 1
ATOM 1527 N N . VAL A 1 204 ? 2.040 4.531 -5.209 1.00 93.44 204 VAL A N 1
ATOM 1528 C CA . VAL A 1 204 ? 3.210 5.417 -5.053 1.00 93.44 204 VAL A CA 1
ATOM 1529 C C . VAL A 1 204 ? 3.999 5.216 -3.748 1.00 93.44 204 VAL A C 1
ATOM 1531 O O . VAL A 1 204 ? 4.510 6.175 -3.173 1.00 93.44 204 VAL A O 1
ATOM 1534 N N . HIS A 1 205 ? 4.097 3.979 -3.251 1.00 93.69 205 HIS A N 1
ATOM 1535 C CA . HIS A 1 205 ? 4.847 3.677 -2.029 1.00 93.69 205 HIS A CA 1
ATOM 1536 C C . HIS A 1 205 ? 6.345 4.008 -2.154 1.00 93.69 205 HIS A C 1
ATOM 1538 O O . HIS A 1 205 ? 6.926 3.903 -3.238 1.00 93.69 205 HIS A O 1
ATOM 1544 N N . THR A 1 206 ? 6.977 4.356 -1.029 1.00 92.88 206 THR A N 1
ATOM 1545 C CA . THR A 1 206 ? 8.435 4.481 -0.917 1.00 92.88 206 THR A CA 1
ATOM 1546 C C . THR A 1 206 ? 9.140 3.142 -1.202 1.00 92.88 206 THR A C 1
ATOM 1548 O O . THR A 1 206 ? 8.541 2.084 -0.979 1.00 92.88 206 THR A O 1
ATOM 1551 N N . PRO A 1 207 ? 10.394 3.157 -1.688 1.00 94.12 207 PRO A N 1
ATOM 1552 C CA . PRO A 1 207 ? 11.178 4.337 -2.070 1.00 94.12 207 PRO A CA 1
ATOM 1553 C C . PRO A 1 207 ? 10.576 5.089 -3.264 1.00 94.12 207 PRO A C 1
ATOM 1555 O O . PRO A 1 207 ? 10.040 4.475 -4.187 1.00 94.12 207 PRO A O 1
ATOM 1558 N N . LEU A 1 208 ? 10.634 6.423 -3.248 1.00 95.50 208 LEU A N 1
ATOM 1559 C CA . LEU A 1 208 ? 10.149 7.224 -4.373 1.00 95.50 208 LEU A CA 1
ATOM 1560 C C . LEU A 1 208 ? 11.189 7.213 -5.487 1.00 95.50 208 LEU A C 1
ATOM 1562 O O . LEU A 1 208 ? 12.355 7.517 -5.260 1.00 95.50 208 LEU A O 1
ATOM 1566 N N . GLN A 1 209 ? 10.762 6.871 -6.696 1.00 95.19 209 GLN A N 1
ATOM 1567 C CA . GLN A 1 209 ? 11.654 6.707 -7.836 1.00 95.19 209 GLN A CA 1
ATOM 1568 C C . GLN A 1 209 ? 10.960 7.187 -9.104 1.00 95.19 209 GLN A C 1
ATOM 1570 O O . GLN A 1 209 ? 9.752 7.021 -9.269 1.00 95.19 209 GLN A O 1
ATOM 1575 N N . GLN A 1 210 ? 11.729 7.773 -10.016 1.00 96.88 210 GLN A N 1
ATOM 1576 C CA . GLN A 1 210 ? 11.219 8.284 -11.281 1.00 96.88 210 GLN A CA 1
ATOM 1577 C C . GLN A 1 210 ? 10.542 7.154 -12.078 1.00 96.88 210 GLN A C 1
ATOM 1579 O O . GLN A 1 210 ? 11.220 6.160 -12.370 1.00 96.88 210 GLN A O 1
ATOM 1584 N N . PRO A 1 211 ? 9.268 7.295 -12.489 1.00 97.50 211 PRO A N 1
ATOM 1585 C CA . PRO A 1 211 ? 8.631 6.362 -13.420 1.00 97.50 211 PRO A CA 1
ATOM 1586 C C . PRO A 1 211 ? 9.206 6.519 -14.841 1.00 97.50 211 PRO A C 1
ATOM 1588 O O . PRO A 1 211 ? 9.932 7.488 -15.103 1.00 97.50 211 PRO A O 1
ATOM 1591 N N . PRO A 1 212 ? 8.875 5.622 -15.784 1.00 97.44 212 PRO A N 1
ATOM 1592 C CA . PRO A 1 212 ? 9.201 5.815 -17.193 1.00 97.44 212 PRO A CA 1
ATOM 1593 C C . PRO A 1 212 ? 8.646 7.139 -17.734 1.00 97.44 212 PRO A C 1
ATOM 1595 O O . PRO A 1 212 ? 7.477 7.459 -17.523 1.00 97.44 212 PRO A O 1
ATOM 1598 N N . VAL A 1 213 ? 9.463 7.908 -18.466 1.00 96.19 213 VAL A N 1
ATOM 1599 C CA . VAL A 1 213 ? 9.057 9.233 -18.995 1.00 96.19 213 VAL A CA 1
ATOM 1600 C C . VAL A 1 213 ? 7.851 9.137 -19.931 1.00 96.19 213 VAL A C 1
ATOM 1602 O O . VAL A 1 213 ? 7.024 10.040 -19.955 1.00 96.19 213 VAL A O 1
ATOM 1605 N N . ALA A 1 214 ? 7.711 8.026 -20.657 1.00 95.50 214 ALA A N 1
ATOM 1606 C CA . ALA A 1 214 ? 6.583 7.786 -21.559 1.00 95.50 214 ALA A CA 1
ATOM 1607 C C . ALA A 1 214 ? 5.218 7.702 -20.847 1.00 95.50 214 ALA A C 1
ATOM 1609 O O . ALA A 1 214 ? 4.190 7.836 -21.506 1.00 95.50 214 ALA A O 1
ATOM 1610 N N . LEU A 1 215 ? 5.203 7.488 -19.527 1.00 97.25 215 LEU A N 1
ATOM 1611 C CA . LEU A 1 215 ? 3.984 7.477 -18.715 1.00 97.25 215 LEU A CA 1
ATOM 1612 C C . LEU A 1 215 ? 3.655 8.853 -18.119 1.00 97.25 215 LEU A C 1
ATOM 1614 O O . LEU A 1 215 ? 2.655 8.991 -17.423 1.00 97.25 215 LEU A O 1
ATOM 1618 N N . LEU A 1 216 ? 4.493 9.864 -18.358 1.00 97.44 216 LEU A N 1
ATOM 1619 C CA . LEU A 1 216 ? 4.310 11.205 -17.818 1.00 97.44 216 LEU A CA 1
ATOM 1620 C C . LEU A 1 216 ? 3.685 12.150 -18.852 1.00 97.44 216 LEU A C 1
ATOM 1622 O O . LEU A 1 216 ? 3.987 12.050 -20.045 1.00 97.44 216 LEU A O 1
ATOM 1626 N N . PRO A 1 217 ? 2.871 13.130 -18.416 1.00 94.81 217 PRO A N 1
ATOM 1627 C CA . PRO A 1 217 ? 2.398 14.195 -19.289 1.00 94.81 217 PRO A CA 1
ATOM 1628 C C . PRO A 1 217 ? 3.549 14.957 -19.958 1.00 94.81 217 PRO A C 1
ATOM 1630 O O . PRO A 1 217 ? 4.591 15.213 -19.344 1.00 94.81 217 PRO A O 1
ATOM 1633 N N . VAL A 1 218 ? 3.347 15.383 -21.207 1.00 92.12 218 VAL A N 1
ATOM 1634 C CA . VAL A 1 218 ? 4.307 16.233 -21.930 1.00 92.12 218 VAL A CA 1
ATOM 1635 C C . VAL A 1 218 ? 4.581 17.506 -21.125 1.00 92.12 218 VAL A C 1
ATOM 1637 O O . VAL A 1 218 ? 3.654 18.161 -20.656 1.00 92.12 218 VAL A O 1
ATOM 1640 N N . GLY A 1 219 ? 5.858 17.866 -20.978 1.00 92.44 219 GLY A N 1
ATOM 1641 C CA . GLY A 1 219 ? 6.268 19.036 -20.194 1.00 92.44 219 GLY A CA 1
ATOM 1642 C C . GLY A 1 219 ? 6.308 18.801 -18.682 1.00 92.44 219 GLY A C 1
ATOM 1643 O O . GLY A 1 219 ? 6.466 19.760 -17.927 1.00 92.44 219 GLY A O 1
ATOM 1644 N N . SER A 1 220 ? 6.187 17.547 -18.233 1.00 96.19 220 SER A N 1
ATOM 1645 C CA . SER A 1 220 ? 6.453 17.178 -16.841 1.00 96.19 220 SER A CA 1
ATOM 1646 C C . SER A 1 220 ? 7.828 17.667 -16.388 1.00 96.19 220 SER A C 1
ATOM 1648 O O . SER A 1 220 ? 8.774 17.717 -17.173 1.00 96.19 220 SER A O 1
ATOM 1650 N N . VAL A 1 221 ? 7.932 18.008 -15.101 1.00 96.38 221 VAL A N 1
ATOM 1651 C CA . VAL A 1 221 ? 9.175 18.488 -14.481 1.00 96.38 221 VAL A CA 1
ATOM 1652 C C . VAL A 1 221 ? 10.320 17.512 -14.755 1.00 96.38 221 VAL A C 1
ATOM 1654 O O . VAL A 1 221 ? 10.179 16.308 -14.539 1.00 96.38 221 VAL A O 1
ATOM 1657 N N . ASP A 1 222 ? 11.462 18.035 -15.195 1.00 95.56 222 ASP A N 1
ATOM 1658 C CA . ASP A 1 222 ? 12.664 17.226 -15.340 1.00 95.56 222 ASP A CA 1
ATOM 1659 C C . ASP A 1 222 ? 13.159 16.759 -13.966 1.00 95.56 222 ASP A C 1
ATOM 1661 O O . ASP A 1 222 ? 13.568 17.556 -13.123 1.00 95.56 222 ASP A O 1
ATOM 1665 N N . SER A 1 223 ? 13.092 15.448 -13.760 1.00 95.81 223 SER A N 1
ATOM 1666 C CA . SER A 1 223 ? 13.431 14.766 -12.516 1.00 95.81 223 SER A CA 1
ATOM 1667 C C . SER A 1 223 ? 14.753 14.002 -12.602 1.00 95.81 223 SER A C 1
ATOM 1669 O O . SER A 1 223 ? 15.009 13.148 -11.752 1.00 95.81 223 SER A O 1
ATOM 1671 N N . ASN A 1 224 ? 15.554 14.208 -13.654 1.00 91.88 224 ASN A N 1
ATOM 1672 C CA . ASN A 1 224 ? 16.767 13.430 -13.899 1.00 91.88 224 ASN A CA 1
ATOM 1673 C C . ASN A 1 224 ? 17.792 13.557 -12.755 1.00 91.88 224 ASN A C 1
ATOM 1675 O O . ASN A 1 224 ? 18.274 12.550 -12.244 1.00 91.88 224 ASN A O 1
ATOM 1679 N N . GLY A 1 225 ? 18.068 14.787 -12.314 1.00 92.38 225 GLY A N 1
ATOM 1680 C CA . GLY A 1 225 ? 19.022 15.085 -11.239 1.00 92.38 225 GLY A CA 1
ATOM 1681 C C . GLY A 1 225 ? 18.456 15.035 -9.819 1.00 92.38 225 GLY A C 1
ATOM 1682 O O . GLY A 1 225 ? 19.095 15.537 -8.896 1.00 92.38 225 GLY A O 1
ATOM 1683 N N . PHE A 1 226 ? 17.253 14.490 -9.625 1.00 96.06 226 PHE A N 1
ATOM 1684 C CA . PHE A 1 226 ? 16.623 14.455 -8.304 1.00 96.06 226 PHE A CA 1
ATOM 1685 C C . PHE A 1 226 ? 17.308 13.482 -7.352 1.00 96.06 226 PHE A C 1
ATOM 1687 O O . PHE A 1 226 ? 17.942 12.509 -7.763 1.00 96.06 226 PHE A O 1
ATOM 1694 N N . ASN A 1 227 ? 17.119 13.727 -6.057 1.00 93.81 227 ASN A N 1
ATOM 1695 C CA . ASN A 1 227 ? 17.554 12.828 -5.005 1.00 93.81 227 ASN A CA 1
ATOM 1696 C C . ASN A 1 227 ? 16.402 11.935 -4.515 1.00 93.81 227 ASN A C 1
ATOM 1698 O O . ASN A 1 227 ? 15.419 12.418 -3.950 1.00 93.81 227 ASN A O 1
ATOM 1702 N N . CYS A 1 228 ? 16.551 10.621 -4.678 1.00 95.00 228 CYS A N 1
ATOM 1703 C CA . CYS A 1 228 ? 15.531 9.647 -4.279 1.00 95.00 228 CYS A CA 1
ATOM 1704 C C . CYS A 1 228 ? 15.717 9.067 -2.867 1.00 95.00 228 CYS A C 1
ATOM 1706 O O . CYS A 1 228 ? 14.825 8.385 -2.374 1.00 95.00 228 CYS A O 1
ATOM 1708 N N . THR A 1 229 ? 16.837 9.343 -2.191 1.00 90.69 229 THR A N 1
ATOM 1709 C CA . THR A 1 229 ? 17.132 8.816 -0.843 1.00 90.69 229 THR A CA 1
ATOM 1710 C C . THR A 1 229 ? 17.016 9.861 0.261 1.00 90.69 229 THR A C 1
ATOM 1712 O O . THR A 1 229 ? 17.045 9.521 1.440 1.00 90.69 229 THR A O 1
ATOM 1715 N N . LYS A 1 230 ? 16.871 11.142 -0.090 1.00 87.25 230 LYS A N 1
ATOM 1716 C CA . LYS A 1 230 ? 16.775 12.243 0.870 1.00 87.25 230 LYS A CA 1
ATOM 1717 C C . LYS A 1 230 ? 15.431 12.949 0.768 1.00 87.25 230 LYS A C 1
ATOM 1719 O O . LYS A 1 230 ? 15.109 13.528 -0.265 1.00 87.25 230 LYS A O 1
ATOM 1724 N N . THR A 1 231 ? 14.689 12.974 1.873 1.00 83.12 231 THR A N 1
ATOM 1725 C CA . THR A 1 231 ? 13.416 13.701 1.977 1.00 83.12 231 THR A CA 1
ATOM 1726 C C . THR A 1 231 ? 13.597 15.181 1.631 1.00 83.12 231 THR A C 1
ATOM 1728 O O . THR A 1 231 ? 14.505 15.837 2.152 1.00 83.12 231 THR A O 1
ATOM 1731 N N . GLY A 1 232 ? 12.720 15.729 0.788 1.00 85.88 232 GLY A N 1
ATOM 1732 C CA . GLY A 1 232 ? 12.795 17.122 0.346 1.00 85.88 232 GLY A CA 1
ATOM 1733 C C . GLY A 1 232 ? 11.758 17.473 -0.720 1.00 85.88 232 GLY A C 1
ATOM 1734 O O . GLY A 1 232 ? 10.783 16.748 -0.916 1.00 85.88 232 GLY A O 1
ATOM 1735 N N . ALA A 1 233 ? 11.974 18.590 -1.421 1.00 87.94 233 ALA A N 1
ATOM 1736 C CA . ALA A 1 233 ? 11.069 19.066 -2.472 1.00 87.94 233 ALA A CA 1
ATOM 1737 C C . ALA A 1 233 ? 10.889 18.042 -3.610 1.00 87.94 233 ALA A C 1
ATOM 1739 O O . ALA A 1 233 ? 9.769 17.863 -4.096 1.00 87.94 233 ALA A O 1
ATOM 1740 N N . ASP A 1 234 ? 11.960 17.324 -3.963 1.00 94.25 234 ASP A N 1
ATOM 1741 C CA . ASP A 1 234 ? 11.970 16.297 -5.009 1.00 94.25 234 ASP A CA 1
ATOM 1742 C C . ASP A 1 234 ? 10.923 15.211 -4.756 1.00 94.25 234 ASP A C 1
ATOM 1744 O O . ASP A 1 234 ? 10.205 14.818 -5.669 1.00 94.25 234 ASP A O 1
ATOM 1748 N N . TRP A 1 235 ? 10.757 14.771 -3.505 1.00 93.62 235 TRP A N 1
ATOM 1749 C CA . TRP A 1 235 ? 9.840 13.684 -3.148 1.00 93.62 235 TRP A CA 1
ATOM 1750 C C . TRP A 1 235 ? 8.385 14.012 -3.477 1.00 93.62 235 TRP A C 1
ATOM 1752 O O . TRP A 1 235 ? 7.638 13.147 -3.929 1.00 93.62 235 TRP A O 1
ATOM 1762 N N . ARG A 1 236 ? 7.974 15.275 -3.326 1.00 93.69 236 ARG A N 1
ATOM 1763 C CA . ARG A 1 236 ? 6.620 15.695 -3.709 1.00 93.69 236 ARG A CA 1
ATOM 1764 C C . ARG A 1 236 ? 6.421 15.624 -5.222 1.00 93.69 236 ARG A C 1
ATOM 1766 O O . ARG A 1 236 ? 5.348 15.236 -5.677 1.00 93.69 236 ARG A O 1
ATOM 1773 N N . VAL A 1 237 ? 7.442 15.980 -5.999 1.00 96.50 237 VAL A N 1
ATOM 1774 C CA . VAL A 1 237 ? 7.395 15.895 -7.464 1.00 96.50 237 VAL A CA 1
ATOM 1775 C C . VAL A 1 237 ? 7.446 14.437 -7.925 1.00 96.50 237 VAL A C 1
ATOM 1777 O O . VAL A 1 237 ? 6.639 14.055 -8.766 1.00 96.50 237 VAL A O 1
ATOM 1780 N N . LEU A 1 238 ? 8.310 13.605 -7.337 1.00 97.12 238 LEU A N 1
ATOM 1781 C CA . LEU A 1 238 ? 8.397 12.171 -7.631 1.00 97.12 238 LEU A CA 1
ATOM 1782 C C . LEU A 1 238 ? 7.083 11.452 -7.315 1.00 97.12 238 LEU A C 1
ATOM 1784 O O . LEU A 1 238 ? 6.581 10.713 -8.153 1.00 97.12 238 LEU A O 1
ATOM 1788 N N . SER A 1 239 ? 6.484 11.712 -6.151 1.00 96.62 239 SER A N 1
ATOM 1789 C CA . SER A 1 239 ? 5.181 11.149 -5.776 1.00 96.62 239 SER A CA 1
ATOM 1790 C C . SER A 1 239 ? 4.078 11.546 -6.766 1.00 96.62 239 SER A C 1
ATOM 1792 O O . SER A 1 239 ? 3.302 10.689 -7.193 1.00 96.62 239 SER A O 1
ATOM 1794 N N . ASN A 1 240 ? 4.051 12.809 -7.219 1.00 96.75 240 ASN A N 1
ATOM 1795 C CA . ASN A 1 240 ? 3.139 13.235 -8.284 1.00 96.75 240 ASN A CA 1
ATOM 1796 C C . ASN A 1 240 ? 3.399 12.465 -9.582 1.00 96.75 240 ASN A C 1
ATOM 1798 O O . ASN A 1 240 ? 2.468 11.910 -10.142 1.00 96.75 240 ASN A O 1
ATOM 1802 N N . GLN A 1 241 ? 4.649 12.378 -10.038 1.00 97.81 241 GLN A N 1
ATOM 1803 C CA . GLN A 1 241 ? 4.997 11.671 -11.272 1.00 97.81 241 GLN A CA 1
ATOM 1804 C C . GLN A 1 241 ? 4.641 10.183 -11.216 1.00 97.81 241 GLN A C 1
ATOM 1806 O O . GLN A 1 241 ? 4.092 9.649 -12.172 1.00 97.81 241 GLN A O 1
ATOM 1811 N N . MET A 1 242 ? 4.902 9.509 -10.095 1.00 98.06 242 MET A N 1
ATOM 1812 C CA . MET A 1 242 ? 4.484 8.118 -9.904 1.00 98.06 242 MET A CA 1
ATOM 1813 C C . MET A 1 242 ? 2.952 7.980 -9.912 1.00 98.06 242 MET A C 1
ATOM 1815 O O . MET A 1 242 ? 2.444 6.960 -10.370 1.00 98.06 242 MET A O 1
ATOM 1819 N N . THR A 1 243 ? 2.219 8.996 -9.439 1.00 97.44 243 THR A N 1
ATOM 1820 C CA . THR A 1 243 ? 0.746 9.027 -9.492 1.00 97.44 243 THR A CA 1
ATOM 1821 C C . THR A 1 243 ? 0.255 9.209 -10.929 1.00 97.44 243 THR A C 1
ATOM 1823 O O . THR A 1 243 ? -0.629 8.477 -11.354 1.00 97.44 243 THR A O 1
ATOM 1826 N N . GLU A 1 244 ? 0.858 10.120 -11.698 1.00 97.94 244 GLU A N 1
ATOM 1827 C CA . GLU A 1 244 ? 0.563 10.307 -13.130 1.00 97.94 244 GLU A CA 1
ATOM 1828 C C . GLU A 1 244 ? 0.849 9.028 -13.931 1.00 97.94 244 GLU A C 1
ATOM 1830 O O . GLU A 1 244 ? 0.060 8.627 -14.782 1.00 97.94 244 GLU A O 1
ATOM 1835 N N . ALA A 1 245 ? 1.945 8.332 -13.619 1.00 98.31 245 ALA A N 1
ATOM 1836 C CA . ALA A 1 245 ? 2.260 7.061 -14.259 1.00 98.31 245 ALA A CA 1
ATOM 1837 C C . ALA A 1 245 ? 1.238 5.964 -13.918 1.00 98.31 245 ALA A C 1
ATOM 1839 O O . ALA A 1 245 ? 0.868 5.182 -14.792 1.00 98.31 245 ALA A O 1
ATOM 1840 N N . LEU A 1 246 ? 0.754 5.921 -12.670 1.00 97.69 246 LEU A N 1
ATOM 1841 C CA . LEU A 1 246 ? -0.346 5.041 -12.271 1.00 97.69 246 LEU A CA 1
ATOM 1842 C C . LEU A 1 246 ? -1.625 5.377 -13.052 1.00 97.69 246 LEU A C 1
ATOM 1844 O O . LEU A 1 246 ? -2.263 4.462 -13.565 1.00 97.69 246 LEU A O 1
ATOM 1848 N N . ASP A 1 247 ? -1.977 6.659 -13.191 1.00 97.19 247 ASP A N 1
ATOM 1849 C CA . ASP A 1 247 ? -3.139 7.101 -13.978 1.00 97.19 247 ASP A CA 1
ATOM 1850 C C . ASP A 1 247 ? -3.034 6.669 -15.452 1.00 97.19 247 ASP A C 1
ATOM 1852 O O . ASP A 1 247 ? -3.962 6.064 -16.000 1.00 97.19 247 ASP A O 1
ATOM 1856 N N . ALA A 1 248 ? -1.869 6.875 -16.074 1.00 97.56 248 ALA A N 1
ATOM 1857 C CA . ALA A 1 248 ? -1.606 6.451 -17.446 1.00 97.56 248 ALA A CA 1
ATOM 1858 C C . ALA A 1 248 ? -1.784 4.932 -17.629 1.00 97.56 248 ALA A C 1
ATOM 1860 O O . ALA A 1 248 ? -2.396 4.494 -18.610 1.00 97.56 248 ALA A O 1
ATOM 1861 N N . GLU A 1 249 ? -1.295 4.136 -16.675 1.00 98.25 249 GLU A N 1
ATOM 1862 C CA . GLU A 1 249 ? -1.393 2.673 -16.669 1.00 98.25 249 GLU A CA 1
ATOM 1863 C C . GLU A 1 249 ? -2.817 2.169 -16.401 1.00 98.25 249 GLU A C 1
ATOM 1865 O O . GLU A 1 249 ? -3.271 1.238 -17.068 1.00 98.25 249 GLU A O 1
ATOM 1870 N N . VAL A 1 250 ? -3.578 2.815 -15.512 1.00 97.50 250 VAL A N 1
ATOM 1871 C CA . VAL A 1 250 ? -5.015 2.535 -15.343 1.00 97.50 250 VAL A CA 1
ATOM 1872 C C . VAL A 1 250 ? -5.766 2.842 -16.638 1.00 97.50 250 VAL A C 1
ATOM 1874 O O . VAL A 1 250 ? -6.543 2.013 -17.115 1.00 97.50 250 VAL A O 1
ATOM 1877 N N . GLY A 1 251 ? -5.499 3.989 -17.265 1.00 97.44 251 GLY A N 1
ATOM 1878 C CA . GLY A 1 251 ? -6.088 4.338 -18.555 1.00 97.44 251 GLY A CA 1
ATOM 1879 C C . GLY A 1 251 ? -5.747 3.319 -19.647 1.00 97.44 251 GLY A C 1
ATOM 1880 O O . GLY A 1 251 ? -6.622 2.941 -20.426 1.00 97.44 251 GLY A O 1
ATOM 1881 N N . ARG A 1 252 ? -4.497 2.838 -19.693 1.00 98.12 252 ARG A N 1
ATOM 1882 C CA . ARG A 1 252 ? -4.068 1.785 -20.624 1.00 98.12 252 ARG A CA 1
ATOM 1883 C C . ARG A 1 252 ? -4.795 0.472 -20.359 1.00 98.12 252 ARG A C 1
ATOM 1885 O O . ARG A 1 252 ? -5.338 -0.095 -21.302 1.00 98.12 252 ARG A O 1
ATOM 1892 N N . LEU A 1 253 ? -4.870 0.030 -19.102 1.00 98.38 253 LEU A N 1
ATOM 1893 C CA . LEU A 1 253 ? -5.597 -1.179 -18.715 1.00 98.38 253 LEU A CA 1
ATOM 1894 C C . LEU A 1 253 ? -7.031 -1.151 -19.248 1.00 98.38 253 LEU A C 1
ATOM 1896 O O . LEU A 1 253 ? -7.450 -2.087 -19.919 1.00 98.38 253 LEU A O 1
ATOM 1900 N N . LEU A 1 254 ? -7.765 -0.064 -18.986 1.00 97.81 254 LEU A N 1
ATOM 1901 C CA . LEU A 1 254 ? -9.164 0.070 -19.401 1.00 97.81 254 LEU A CA 1
ATOM 1902 C C . LEU A 1 254 ? -9.337 0.042 -20.924 1.00 97.81 254 LEU A C 1
ATOM 1904 O O . LEU A 1 254 ? -10.325 -0.507 -21.411 1.00 97.81 254 LEU A O 1
ATOM 1908 N N . VAL A 1 255 ? -8.396 0.616 -21.676 1.00 97.69 255 VAL A N 1
ATOM 1909 C CA . VAL A 1 255 ? -8.426 0.604 -23.146 1.00 97.69 255 VAL A CA 1
ATOM 1910 C C . VAL A 1 255 ? -8.120 -0.787 -23.698 1.00 97.69 255 VAL A C 1
ATOM 1912 O O . VAL A 1 255 ? -8.880 -1.304 -24.513 1.00 97.69 255 VAL A O 1
ATOM 1915 N N . GLU A 1 256 ? -7.044 -1.416 -23.233 1.00 97.94 256 GLU A N 1
ATOM 1916 C CA . GLU A 1 256 ? -6.534 -2.681 -23.781 1.00 97.94 256 GLU A CA 1
ATOM 1917 C C . GLU A 1 256 ? -7.423 -3.892 -23.458 1.00 97.94 256 GLU A C 1
ATOM 1919 O O . GLU A 1 256 ? -7.406 -4.888 -24.182 1.00 97.94 256 GLU A O 1
ATOM 1924 N N . ILE A 1 257 ? -8.243 -3.810 -22.404 1.00 95.94 257 ILE A N 1
ATOM 1925 C CA . ILE A 1 257 ? -9.273 -4.822 -22.103 1.00 95.94 257 ILE A CA 1
ATOM 1926 C C . ILE A 1 257 ? -10.655 -4.454 -22.676 1.00 95.94 257 ILE A C 1
ATOM 1928 O O . ILE A 1 257 ? -11.646 -5.133 -22.411 1.00 95.94 257 ILE A O 1
ATOM 1932 N N . GLY A 1 258 ? -10.738 -3.374 -23.462 1.00 94.38 258 GLY A N 1
ATOM 1933 C CA . GLY A 1 258 ? -11.932 -2.989 -24.217 1.00 94.38 258 GLY A CA 1
ATOM 1934 C C . GLY A 1 258 ? -13.047 -2.317 -23.411 1.00 94.38 258 GLY A C 1
ATOM 1935 O O . GLY A 1 258 ? -14.181 -2.261 -23.885 1.00 94.38 258 GLY A O 1
ATOM 1936 N N . LEU A 1 259 ? -12.762 -1.805 -22.209 1.00 95.50 259 LEU A N 1
ATOM 1937 C CA . LEU A 1 259 ? -13.740 -1.059 -21.403 1.00 95.50 259 LEU A CA 1
ATOM 1938 C C . LEU A 1 259 ? -13.830 0.414 -21.810 1.00 95.50 259 LEU A C 1
ATOM 1940 O O . LEU A 1 259 ? -14.889 1.029 -21.680 1.00 95.50 259 LEU A O 1
ATOM 1944 N N . ALA A 1 260 ? -12.733 0.980 -22.307 1.00 96.38 260 ALA A N 1
ATOM 1945 C CA . ALA A 1 260 ? -12.640 2.366 -22.742 1.00 96.38 260 ALA A CA 1
ATOM 1946 C C . ALA A 1 260 ? -11.943 2.490 -24.107 1.00 96.38 260 ALA A C 1
ATOM 1948 O O . ALA A 1 260 ? -11.386 1.539 -24.646 1.00 96.38 260 ALA A O 1
ATOM 1949 N N . SER A 1 261 ? -11.962 3.692 -24.672 1.00 95.94 261 SER A N 1
ATOM 1950 C CA . SER A 1 261 ? -11.180 4.073 -25.854 1.00 95.94 261 SER A CA 1
ATOM 1951 C C . SER A 1 261 ? -10.544 5.446 -25.637 1.00 95.94 261 SER A C 1
ATOM 1953 O O . SER A 1 261 ? -10.893 6.137 -24.681 1.00 95.94 261 SER A O 1
ATOM 1955 N N . ARG A 1 262 ? -9.612 5.864 -26.503 1.00 95.38 262 ARG A N 1
ATOM 1956 C CA . ARG A 1 262 ? -9.083 7.237 -26.492 1.00 95.38 262 ARG A CA 1
ATOM 1957 C C . ARG A 1 262 ? -9.563 8.015 -27.710 1.00 95.38 262 ARG A C 1
ATOM 1959 O O . ARG A 1 262 ? -9.367 7.575 -28.839 1.00 95.38 262 ARG A O 1
ATOM 1966 N N . VAL A 1 263 ? -10.136 9.194 -27.479 1.00 95.12 263 VAL A N 1
ATOM 1967 C CA . VAL A 1 263 ? -10.544 10.140 -28.527 1.00 95.12 263 VAL A CA 1
ATOM 1968 C C . VAL A 1 263 ? -9.898 11.484 -28.218 1.00 95.12 263 VAL A C 1
ATOM 1970 O O . VAL A 1 263 ? -10.136 12.056 -27.159 1.00 95.12 263 VAL A O 1
ATOM 1973 N N . ASN A 1 264 ? -9.046 11.980 -29.122 1.00 91.25 264 ASN A N 1
ATOM 1974 C CA . ASN A 1 264 ? -8.277 13.220 -28.930 1.00 91.25 264 ASN A CA 1
ATOM 1975 C C . ASN A 1 264 ? -7.496 13.259 -27.597 1.00 91.25 264 ASN A C 1
ATOM 1977 O O . ASN A 1 264 ? -7.430 14.288 -26.934 1.00 91.25 264 ASN A O 1
ATOM 1981 N N . GLY A 1 265 ? -6.944 12.117 -27.177 1.00 85.50 265 GLY A N 1
ATOM 1982 C CA . GLY A 1 265 ? -6.197 11.970 -25.922 1.00 85.50 265 GLY A CA 1
ATOM 1983 C C . GLY A 1 265 ? -7.057 11.699 -24.681 1.00 85.50 265 GLY A C 1
ATOM 1984 O O . GLY A 1 265 ? -6.564 11.072 -23.742 1.00 85.50 265 GLY A O 1
ATOM 1985 N N . ALA A 1 266 ? -8.341 12.066 -24.692 1.00 91.38 266 ALA A N 1
ATOM 1986 C CA . ALA A 1 266 ? -9.258 11.830 -23.580 1.00 91.38 266 ALA A CA 1
ATOM 1987 C C . ALA A 1 266 ? -9.729 10.370 -23.524 1.00 91.38 266 ALA A C 1
ATOM 1989 O O . ALA A 1 266 ? -9.985 9.749 -24.561 1.00 91.38 266 ALA A O 1
ATOM 1990 N N . LEU A 1 267 ? -9.860 9.833 -22.309 1.00 93.94 267 LEU A N 1
ATOM 1991 C CA . LEU A 1 267 ? -10.436 8.513 -22.070 1.00 93.94 267 LEU A CA 1
ATOM 1992 C C . LEU A 1 267 ? -11.963 8.585 -22.228 1.00 93.94 267 LEU A C 1
ATOM 1994 O O . LEU A 1 267 ? -12.627 9.366 -21.553 1.00 93.94 267 LEU A O 1
ATOM 1998 N N . VAL A 1 268 ? -12.519 7.762 -23.112 1.00 94.88 268 VAL A N 1
ATOM 1999 C CA . VAL A 1 268 ? -13.960 7.623 -23.338 1.00 94.88 268 VAL A CA 1
ATOM 2000 C C . VAL A 1 268 ? -14.387 6.255 -22.826 1.00 94.88 268 VAL A C 1
ATOM 2002 O O . VAL A 1 268 ? -14.085 5.231 -23.442 1.00 94.88 268 VAL A O 1
ATOM 2005 N N . TYR A 1 269 ? -15.073 6.251 -21.686 1.00 93.12 269 TYR A N 1
ATOM 2006 C CA . TYR A 1 269 ? -15.593 5.059 -21.021 1.00 93.12 269 TYR A CA 1
ATOM 2007 C C . TYR A 1 269 ? -17.100 4.911 -21.286 1.00 93.12 269 TYR A C 1
ATOM 2009 O O . TYR A 1 269 ? -17.851 5.871 -21.125 1.00 93.12 269 TYR A O 1
ATOM 2017 N N . SER A 1 270 ? -17.542 3.717 -21.698 1.00 88.06 270 SER A N 1
ATOM 2018 C CA . SER A 1 270 ? -18.948 3.405 -22.019 1.00 88.06 270 SER A CA 1
ATOM 2019 C C . SER A 1 270 ? -19.434 2.197 -21.201 1.00 88.06 270 SER A C 1
ATOM 2021 O O . SER A 1 270 ? -19.522 1.093 -21.749 1.00 88.06 270 SER A O 1
ATOM 2023 N N . PRO A 1 271 ? -19.718 2.360 -19.892 1.00 90.44 271 PRO A N 1
ATOM 2024 C CA . PRO A 1 271 ? -20.088 1.257 -18.998 1.00 90.44 271 PRO A CA 1
ATOM 2025 C C . PRO A 1 271 ? -21.336 0.493 -19.454 1.00 90.44 271 PRO A C 1
ATOM 2027 O O . PRO A 1 271 ? -21.478 -0.687 -19.161 1.00 90.44 271 PRO A O 1
ATOM 2030 N N . GLU A 1 272 ? -22.238 1.137 -20.191 1.00 88.25 272 GLU A N 1
ATOM 2031 C CA . GLU A 1 272 ? -23.455 0.528 -20.731 1.00 88.25 272 GLU A CA 1
ATOM 2032 C C . GLU A 1 272 ? -23.191 -0.532 -21.812 1.00 88.25 272 GLU A C 1
ATOM 2034 O O . GLU A 1 272 ? -24.093 -1.290 -22.167 1.00 88.25 272 GLU A O 1
ATOM 2039 N N . LYS A 1 273 ? -21.965 -0.585 -22.344 1.00 88.62 273 LYS A N 1
ATOM 2040 C CA . LYS A 1 273 ? -21.530 -1.556 -23.359 1.00 88.62 273 LYS A CA 1
ATOM 2041 C C . LYS A 1 273 ? -20.700 -2.695 -22.770 1.00 88.62 273 LYS A C 1
ATOM 2043 O O . LYS A 1 273 ? -20.208 -3.531 -23.526 1.00 88.62 273 LYS A O 1
ATOM 2048 N N . THR A 1 274 ? -20.518 -2.721 -21.452 1.00 91.38 274 THR A N 1
ATOM 2049 C CA . THR A 1 274 ? -19.675 -3.693 -20.753 1.00 91.38 274 THR A CA 1
ATOM 2050 C C . THR A 1 274 ? -20.490 -4.438 -19.695 1.00 91.38 274 THR A C 1
ATOM 2052 O O . THR A 1 274 ? -21.577 -4.014 -19.308 1.00 91.38 274 THR A O 1
ATOM 2055 N N . ASP A 1 275 ? -19.960 -5.566 -19.227 1.00 93.00 275 ASP A N 1
ATOM 2056 C CA . ASP A 1 275 ? -20.482 -6.310 -18.071 1.00 93.00 275 ASP A CA 1
ATOM 2057 C C . ASP A 1 275 ? -19.459 -6.283 -16.923 1.00 93.00 275 ASP A C 1
ATOM 2059 O O . ASP A 1 275 ? -19.196 -7.274 -16.245 1.00 93.00 275 ASP A O 1
ATOM 2063 N N . THR A 1 276 ? -18.762 -5.153 -16.767 1.00 95.88 276 THR A N 1
ATOM 2064 C CA . THR A 1 276 ? -17.648 -5.034 -15.822 1.00 95.88 276 THR A CA 1
ATOM 2065 C C . THR A 1 276 ? -17.884 -3.899 -14.844 1.00 95.88 276 THR A C 1
ATOM 2067 O O . THR A 1 276 ? -18.037 -2.740 -15.225 1.00 95.88 276 THR A O 1
ATOM 2070 N N . MET A 1 277 ? -17.867 -4.250 -13.559 1.00 97.50 277 MET A N 1
ATOM 2071 C CA . MET A 1 277 ? -17.771 -3.292 -12.466 1.00 97.50 277 MET A CA 1
ATOM 2072 C C . MET A 1 277 ? -16.298 -3.018 -12.160 1.00 97.50 277 MET A C 1
ATOM 2074 O O . MET A 1 277 ? -15.500 -3.945 -12.034 1.00 97.50 277 MET A O 1
ATOM 2078 N N . ILE A 1 278 ? -15.955 -1.745 -12.013 1.00 97.62 278 ILE A N 1
ATOM 2079 C CA . ILE A 1 278 ? -14.628 -1.252 -11.654 1.00 97.62 278 ILE A CA 1
ATOM 2080 C C . ILE A 1 278 ? -14.736 -0.642 -10.260 1.00 97.62 278 ILE A C 1
ATOM 2082 O O . ILE A 1 278 ? -15.609 0.190 -10.015 1.00 97.62 278 ILE A O 1
ATOM 2086 N N . VAL A 1 279 ? -13.846 -1.051 -9.358 1.00 98.00 279 VAL A N 1
ATOM 2087 C CA . VAL A 1 279 ? -13.693 -0.461 -8.025 1.00 98.00 279 VAL A CA 1
ATOM 2088 C C . VAL A 1 279 ? -12.238 -0.037 -7.870 1.00 98.00 279 VAL A C 1
ATOM 2090 O O . VAL A 1 279 ? -11.349 -0.885 -7.875 1.00 98.00 279 VAL A O 1
ATOM 2093 N N . LEU A 1 280 ? -12.005 1.267 -7.746 1.00 97.44 280 LEU A N 1
ATOM 2094 C CA . LEU A 1 280 ? -10.705 1.854 -7.429 1.00 97.44 280 LEU A CA 1
ATOM 2095 C C . LEU A 1 280 ? -10.744 2.346 -5.984 1.00 97.44 280 LEU A C 1
ATOM 2097 O O . LEU A 1 280 ? -11.648 3.095 -5.624 1.00 97.44 280 LEU A O 1
ATOM 2101 N N . VAL A 1 281 ? -9.780 1.937 -5.163 1.00 96.50 281 VAL A N 1
ATOM 2102 C CA . VAL A 1 281 ? -9.727 2.297 -3.742 1.00 96.50 281 VAL A CA 1
ATOM 2103 C C . VAL A 1 281 ? -8.283 2.505 -3.289 1.00 96.50 281 VAL A C 1
ATOM 2105 O O . VAL A 1 281 ? -7.397 1.769 -3.719 1.00 96.50 281 VAL A O 1
ATOM 2108 N N . GLY A 1 282 ? -8.049 3.507 -2.439 1.00 95.12 282 GLY A N 1
ATOM 2109 C CA . GLY A 1 282 ? -6.778 3.676 -1.725 1.00 95.12 282 GLY A CA 1
ATOM 2110 C C . GLY A 1 282 ? -6.706 2.796 -0.472 1.00 95.12 282 GLY A C 1
ATOM 2111 O O . GLY A 1 282 ? -7.715 2.587 0.195 1.00 95.12 282 GLY A O 1
ATOM 2112 N N . ASP A 1 283 ? -5.526 2.283 -0.131 1.00 93.00 283 ASP A N 1
ATOM 2113 C CA . ASP A 1 283 ? -5.324 1.438 1.056 1.00 93.00 283 ASP A CA 1
ATOM 2114 C C . ASP A 1 283 ? -5.221 2.251 2.358 1.00 93.00 283 ASP A C 1
ATOM 2116 O O . ASP A 1 283 ? -5.749 1.845 3.392 1.00 93.00 283 ASP A O 1
ATOM 2120 N N . ASN A 1 284 ? -4.573 3.415 2.301 1.00 94.38 284 ASN A N 1
ATOM 2121 C CA . ASN A 1 284 ? -4.423 4.372 3.395 1.00 94.38 284 ASN A CA 1
ATOM 2122 C C . ASN A 1 284 ? -4.135 5.789 2.868 1.00 94.38 284 ASN A C 1
ATOM 2124 O O . ASN A 1 284 ? -3.883 6.002 1.682 1.00 94.38 284 ASN A O 1
ATOM 2128 N N . GLY A 1 285 ? -4.113 6.764 3.775 1.00 94.44 285 GLY A N 1
ATOM 2129 C CA . GLY A 1 285 ? -3.715 8.138 3.486 1.00 94.44 285 GLY A CA 1
ATOM 2130 C C . GLY A 1 285 ? -2.253 8.289 3.051 1.00 94.44 285 GLY A C 1
ATOM 2131 O O . GLY A 1 285 ? -1.451 7.352 3.084 1.00 94.44 285 GLY A O 1
ATOM 2132 N N . THR A 1 286 ? -1.900 9.503 2.643 1.00 93.38 286 THR A N 1
ATOM 2133 C CA . THR A 1 286 ? -0.608 9.839 2.027 1.00 93.38 286 THR A CA 1
ATOM 2134 C C . THR A 1 286 ? 0.549 9.817 3.036 1.00 93.38 286 THR A C 1
ATOM 2136 O O . THR A 1 286 ? 0.381 10.162 4.205 1.00 93.38 286 THR A O 1
ATOM 2139 N N . LEU A 1 287 ? 1.760 9.451 2.599 1.00 91.12 287 LEU A N 1
ATOM 2140 C CA . LEU A 1 287 ? 2.971 9.583 3.419 1.00 91.12 287 LEU A CA 1
ATOM 2141 C C . LEU A 1 287 ? 3.227 11.064 3.745 1.00 91.12 287 LEU A C 1
ATOM 2143 O O . LEU A 1 287 ? 3.235 11.891 2.832 1.00 91.12 287 LEU A O 1
ATOM 2147 N N . GLY A 1 288 ? 3.497 11.392 5.015 1.00 91.12 288 GLY A N 1
ATOM 2148 C CA . GLY A 1 288 ? 3.558 12.773 5.526 1.00 91.12 288 GLY A CA 1
ATOM 2149 C C . GLY A 1 288 ? 4.348 13.762 4.655 1.00 91.12 288 GLY A C 1
ATOM 2150 O O . GLY A 1 288 ? 3.850 14.843 4.349 1.00 91.12 288 GLY A O 1
ATOM 2151 N N . TYR A 1 289 ? 5.524 13.371 4.154 1.00 89.19 289 TYR A N 1
ATOM 2152 C CA . TYR A 1 289 ? 6.387 14.215 3.304 1.00 89.19 289 TYR A CA 1
ATOM 2153 C C . TYR A 1 289 ? 5.797 14.577 1.930 1.00 89.19 289 TYR A C 1
ATOM 2155 O O . TYR A 1 289 ? 6.309 15.460 1.245 1.00 89.19 289 TYR A O 1
ATOM 2163 N N . THR A 1 290 ? 4.732 13.894 1.515 1.00 93.44 290 THR A N 1
ATOM 2164 C CA . THR A 1 290 ? 4.086 14.046 0.200 1.00 93.44 290 THR A CA 1
ATOM 2165 C C . THR A 1 290 ? 2.645 14.554 0.298 1.00 93.44 290 THR A C 1
ATOM 2167 O O . THR A 1 290 ? 1.976 14.734 -0.720 1.00 93.44 290 THR A O 1
ATOM 2170 N N . VAL A 1 291 ? 2.170 14.845 1.515 1.00 94.44 291 VAL A N 1
ATOM 2171 C CA . VAL A 1 291 ? 0.844 15.423 1.761 1.00 94.44 291 VAL A CA 1
ATOM 2172 C C . VAL A 1 291 ? 0.725 16.806 1.108 1.00 94.44 291 VAL A C 1
ATOM 2174 O O . VAL A 1 291 ? 1.658 17.612 1.110 1.00 94.44 291 VAL A O 1
ATOM 2177 N N . LYS A 1 292 ? -0.448 17.090 0.534 1.00 92.69 292 LYS A N 1
ATOM 2178 C CA . LYS A 1 292 ? -0.789 18.385 -0.072 1.00 92.69 292 LYS A CA 1
ATOM 2179 C C . LYS A 1 292 ? -1.770 19.127 0.834 1.00 92.69 292 LYS A C 1
ATOM 2181 O O . LYS A 1 292 ? -2.702 18.525 1.352 1.00 92.69 292 LYS A O 1
ATOM 2186 N N . GLN A 1 293 ? -1.592 20.439 0.970 1.00 92.25 293 GLN A N 1
ATOM 2187 C CA . GLN A 1 293 ? -2.573 21.295 1.644 1.00 92.25 293 GLN A CA 1
ATOM 2188 C C . GLN A 1 293 ? -3.953 21.173 0.969 1.00 92.25 293 GLN A C 1
ATOM 2190 O O . GLN A 1 293 ? -3.994 21.027 -0.257 1.00 92.25 293 GLN A O 1
ATOM 2195 N N . PRO A 1 294 ? -5.063 21.227 1.731 1.00 93.12 294 PRO A N 1
ATOM 2196 C CA . PRO A 1 294 ? -5.167 21.600 3.153 1.00 93.12 294 PRO A CA 1
ATOM 2197 C C . PRO A 1 294 ? -4.946 20.455 4.163 1.00 93.12 294 PRO A C 1
ATOM 2199 O O . PRO A 1 294 ? -5.105 20.675 5.364 1.00 93.12 294 PRO A O 1
ATOM 2202 N N . PHE A 1 295 ? -4.602 19.249 3.699 1.00 95.12 295 PHE A N 1
ATOM 2203 C CA . PHE A 1 295 ? -4.376 18.089 4.561 1.00 95.12 295 PHE A CA 1
ATOM 2204 C C . PHE A 1 295 ? -3.142 18.238 5.465 1.00 95.12 295 PHE A C 1
ATOM 2206 O O . PHE A 1 295 ? -2.200 18.971 5.149 1.00 95.12 295 PHE A O 1
ATOM 2213 N N . ASP A 1 296 ? -3.152 17.526 6.594 1.00 94.75 296 ASP A N 1
ATOM 2214 C CA . ASP A 1 296 ? -2.143 17.636 7.652 1.00 94.75 296 ASP A CA 1
ATOM 2215 C C . ASP A 1 296 ? -1.082 16.529 7.547 1.00 94.75 296 ASP A C 1
ATOM 2217 O O . ASP A 1 296 ? -1.353 15.345 7.763 1.00 94.75 296 ASP A O 1
ATOM 2221 N N . SER A 1 297 ? 0.158 16.923 7.252 1.00 93.00 297 SER A N 1
ATOM 2222 C CA . SER A 1 297 ? 1.295 16.009 7.118 1.00 93.00 297 SER A CA 1
ATOM 2223 C C . SER A 1 297 ? 1.697 15.306 8.416 1.00 93.00 297 SER A C 1
ATOM 2225 O O . SER A 1 297 ? 2.312 14.242 8.347 1.00 93.00 297 SER A O 1
ATOM 2227 N N . GLN A 1 298 ? 1.348 15.848 9.587 1.00 91.75 298 GLN A N 1
ATOM 2228 C CA . GLN A 1 298 ? 1.677 15.272 10.898 1.00 91.75 298 GLN A CA 1
ATOM 2229 C C . GLN A 1 298 ? 0.630 14.268 11.403 1.00 91.75 298 GLN A C 1
ATOM 2231 O O . GLN A 1 298 ? 0.827 13.618 12.436 1.00 91.75 298 GLN A O 1
ATOM 2236 N N . ARG A 1 299 ? -0.490 14.154 10.684 1.00 94.12 299 ARG A N 1
ATOM 2237 C CA . ARG A 1 299 ? -1.653 13.313 11.000 1.00 94.12 299 ARG A CA 1
ATOM 2238 C C . ARG A 1 299 ? -2.044 12.443 9.796 1.00 94.12 299 ARG A C 1
ATOM 2240 O O . ARG A 1 299 ? -3.213 12.164 9.553 1.00 94.12 299 ARG A O 1
ATOM 2247 N N . ALA A 1 300 ? -1.044 12.070 9.001 1.00 94.62 300 ALA A N 1
ATOM 2248 C CA . ALA A 1 300 ? -1.197 11.365 7.733 1.00 94.62 300 ALA A CA 1
ATOM 2249 C C . ALA A 1 300 ? -1.091 9.836 7.904 1.00 94.62 300 ALA A C 1
ATOM 2251 O O . ALA A 1 300 ? -1.516 9.302 8.933 1.00 94.62 300 ALA A O 1
ATOM 2252 N N . LYS A 1 301 ? -0.558 9.118 6.900 1.00 93.38 301 LYS A N 1
ATOM 2253 C CA . LYS A 1 301 ? -0.343 7.658 6.941 1.00 93.38 301 LYS A CA 1
ATOM 2254 C C . LYS A 1 301 ? 0.211 7.192 8.294 1.00 93.38 301 LYS A C 1
ATOM 2256 O O . LYS A 1 301 ? 1.164 7.772 8.809 1.00 93.38 301 LYS A O 1
ATOM 2261 N N . GLY A 1 302 ? -0.355 6.105 8.822 1.00 91.19 302 GLY A N 1
ATOM 2262 C CA . GLY A 1 302 ? 0.044 5.536 10.114 1.00 91.19 302 GLY A CA 1
ATOM 2263 C C . GLY A 1 302 ? -0.672 6.153 11.317 1.00 91.19 302 GLY A C 1
ATOM 2264 O O . GLY A 1 302 ? -0.229 5.971 12.445 1.00 91.19 302 GLY A O 1
ATOM 2265 N N . THR A 1 303 ? -1.764 6.887 11.095 1.00 94.62 303 THR A N 1
ATOM 2266 C CA . THR A 1 303 ? -2.591 7.472 12.157 1.00 94.62 303 THR A CA 1
ATOM 2267 C C . THR A 1 303 ? -4.077 7.277 11.857 1.00 94.62 303 THR A C 1
ATOM 2269 O O . THR A 1 303 ? -4.450 7.083 10.701 1.00 94.62 303 THR A O 1
ATOM 2272 N N . ALA A 1 304 ? -4.934 7.358 12.881 1.00 97.06 304 ALA A N 1
ATOM 2273 C CA . ALA A 1 304 ? -6.385 7.253 12.718 1.00 97.06 304 ALA A CA 1
ATOM 2274 C C . ALA A 1 304 ? -7.069 8.574 12.290 1.00 97.06 304 ALA A C 1
ATOM 2276 O O . ALA A 1 304 ? -8.299 8.639 12.245 1.00 97.06 304 ALA A O 1
ATOM 2277 N N . TYR A 1 305 ? -6.312 9.634 11.981 1.00 97.56 305 TYR A N 1
ATOM 2278 C CA . TYR A 1 305 ? -6.839 10.952 11.597 1.00 97.56 305 TYR A CA 1
ATOM 2279 C C . TYR A 1 305 ? -7.317 11.005 10.138 1.00 97.56 305 TYR A C 1
ATOM 2281 O O . TYR A 1 305 ? -6.969 10.135 9.345 1.00 97.56 305 TYR A O 1
ATOM 2289 N N . GLN A 1 306 ? -8.123 12.006 9.757 1.00 96.06 306 GLN A N 1
ATOM 2290 C CA . GLN A 1 306 ? -8.738 12.113 8.424 1.00 96.06 306 GLN A CA 1
ATOM 2291 C C . GLN A 1 306 ? -7.682 12.046 7.317 1.00 96.06 306 GLN A C 1
ATOM 2293 O O . GLN A 1 306 ? -7.854 11.284 6.372 1.00 96.06 306 GLN A O 1
ATOM 2298 N N . THR A 1 307 ? -6.550 12.740 7.464 1.00 96.25 307 THR A N 1
ATOM 2299 C CA . THR A 1 307 ? -5.463 12.681 6.467 1.00 96.25 307 THR A CA 1
ATOM 2300 C C . THR A 1 307 ? -4.850 11.276 6.333 1.00 96.25 307 THR A C 1
ATOM 2302 O O . THR A 1 307 ? -4.317 10.937 5.278 1.00 96.25 307 THR A O 1
ATOM 2305 N N . GLY A 1 308 ? -4.917 10.447 7.379 1.00 95.69 308 GLY A N 1
ATOM 2306 C CA . GLY A 1 308 ? -4.409 9.075 7.396 1.00 95.69 308 GLY A CA 1
ATOM 2307 C C . GLY A 1 308 ? -5.392 8.005 6.913 1.00 95.69 308 GLY A C 1
ATOM 2308 O O . GLY A 1 308 ? -4.937 6.952 6.467 1.00 95.69 308 GLY A O 1
ATOM 2309 N N . VAL A 1 309 ? -6.708 8.253 6.978 1.00 96.06 309 VAL A N 1
ATOM 2310 C CA . VAL A 1 309 ? -7.738 7.205 6.781 1.00 96.06 309 VAL A CA 1
ATOM 2311 C C . VAL A 1 309 ? -8.828 7.556 5.767 1.00 96.06 309 VAL A C 1
ATOM 2313 O O . VAL A 1 309 ? -9.552 6.667 5.322 1.00 96.06 309 VAL A O 1
ATOM 2316 N N . TRP A 1 310 ? -8.972 8.828 5.385 1.00 95.25 310 TRP A N 1
ATOM 2317 C CA . TRP A 1 310 ? -9.935 9.244 4.367 1.00 95.25 310 TRP A CA 1
ATOM 2318 C C . TRP A 1 310 ? -9.317 9.090 2.975 1.00 95.25 310 TRP A C 1
ATOM 2320 O O . TRP A 1 310 ? -8.548 9.928 2.508 1.00 95.25 310 TRP A O 1
ATOM 2330 N N . VAL A 1 311 ? -9.627 7.962 2.340 1.00 95.19 311 VAL A N 1
ATOM 2331 C CA . VAL A 1 311 ? -9.043 7.517 1.067 1.00 95.19 311 VAL A CA 1
ATOM 2332 C C . VAL A 1 311 ? -10.044 7.621 -0.086 1.00 95.19 311 VAL A C 1
ATOM 2334 O O . VAL A 1 311 ? -11.253 7.556 0.150 1.00 95.19 311 VAL A O 1
ATOM 2337 N N . PRO A 1 312 ? -9.577 7.756 -1.343 1.00 94.81 312 PRO A N 1
ATOM 2338 C CA . PRO A 1 312 ? -10.469 7.746 -2.494 1.00 94.81 312 PRO A CA 1
ATOM 2339 C C . PRO A 1 312 ? -11.125 6.373 -2.673 1.00 94.81 312 PRO A C 1
ATOM 2341 O O . PRO A 1 312 ? -10.478 5.334 -2.523 1.00 94.81 312 PRO A O 1
ATOM 2344 N N . LEU A 1 313 ? -12.399 6.390 -3.063 1.00 97.12 313 LEU A N 1
ATOM 2345 C CA . LEU A 1 313 ? -13.147 5.242 -3.559 1.00 97.12 313 LEU A CA 1
ATOM 2346 C C . LEU A 1 313 ? -13.945 5.686 -4.787 1.00 97.12 313 LEU A C 1
ATOM 2348 O O . LEU A 1 313 ? -14.785 6.577 -4.691 1.00 97.12 313 LEU A O 1
ATOM 2352 N N . VAL A 1 314 ? -13.722 5.028 -5.921 1.00 97.38 314 VAL A N 1
ATOM 2353 C CA . VAL A 1 314 ? -14.498 5.226 -7.148 1.00 97.38 314 VAL A CA 1
ATOM 2354 C C . VAL A 1 314 ? -15.085 3.888 -7.569 1.00 97.38 314 VAL A C 1
ATOM 2356 O O . VAL A 1 314 ? -14.369 2.893 -7.675 1.00 97.38 314 VAL A O 1
ATOM 2359 N N . VAL A 1 315 ? -16.393 3.865 -7.827 1.00 97.88 315 VAL A N 1
ATOM 2360 C CA . VAL A 1 315 ? -17.086 2.695 -8.373 1.00 97.88 315 VAL A CA 1
ATOM 2361 C C . VAL A 1 315 ? -17.753 3.077 -9.685 1.00 97.88 315 VAL A C 1
ATOM 2363 O O . VAL A 1 315 ? -18.548 4.012 -9.733 1.00 97.88 315 VAL A O 1
ATOM 2366 N N . ALA A 1 316 ? -17.450 2.337 -10.747 1.00 96.94 316 ALA A N 1
ATOM 2367 C CA . ALA A 1 316 ? -17.981 2.571 -12.084 1.00 96.94 316 ALA A CA 1
ATOM 2368 C C . ALA A 1 316 ? -18.430 1.251 -12.725 1.00 96.94 316 ALA A C 1
ATOM 2370 O O . ALA A 1 316 ? -17.920 0.188 -12.386 1.00 96.94 316 ALA A O 1
ATOM 2371 N N . GLY A 1 317 ? -19.379 1.298 -13.660 1.00 96.75 317 GLY A N 1
ATOM 2372 C CA . GLY A 1 317 ? -19.867 0.104 -14.359 1.00 96.75 317 GLY A CA 1
ATOM 2373 C C . GLY A 1 317 ? -21.378 0.104 -14.592 1.00 96.75 317 GLY A C 1
ATOM 2374 O O . GLY A 1 317 ? -22.065 1.039 -14.175 1.00 96.75 317 GLY A O 1
ATOM 2375 N N . PRO A 1 318 ? -21.912 -0.941 -15.247 1.00 96.12 318 PRO A N 1
ATOM 2376 C CA . PRO A 1 318 ? -23.296 -0.990 -15.735 1.00 96.12 318 PRO A CA 1
ATOM 2377 C C . PRO A 1 318 ? -24.367 -0.942 -14.632 1.00 96.12 318 PRO A C 1
ATOM 2379 O O . PRO A 1 318 ? -25.521 -0.600 -14.901 1.00 96.12 318 PRO A O 1
ATOM 2382 N N . LEU A 1 319 ? -24.010 -1.270 -13.384 1.00 95.88 319 LEU A N 1
ATOM 2383 C CA . LEU A 1 319 ? -24.934 -1.202 -12.247 1.00 95.88 319 LEU A CA 1
ATOM 2384 C C . LEU A 1 319 ? -25.095 0.213 -11.672 1.00 95.88 319 LEU A C 1
ATOM 2386 O O . LEU A 1 319 ? -26.037 0.443 -10.912 1.00 95.88 319 LEU A O 1
ATOM 2390 N N . VAL A 1 320 ? -24.210 1.155 -12.014 1.00 97.06 320 VAL A N 1
ATOM 2391 C CA . VAL A 1 320 ? -24.284 2.532 -11.509 1.00 97.06 320 VAL A CA 1
ATOM 2392 C C . VAL A 1 320 ? -25.382 3.291 -12.251 1.00 97.06 320 VAL A C 1
ATOM 2394 O O . VAL A 1 320 ? -25.315 3.493 -13.463 1.00 97.06 320 VAL A O 1
ATOM 2397 N N . LYS A 1 321 ? -26.411 3.719 -11.517 1.00 96.31 321 LYS A N 1
ATOM 2398 C CA . LYS A 1 321 ? -27.462 4.608 -12.019 1.00 96.31 321 LYS A CA 1
ATOM 2399 C C . LYS A 1 321 ? -27.079 6.055 -11.769 1.00 96.31 321 LYS A C 1
ATOM 2401 O O . LYS A 1 321 ? -26.609 6.376 -10.675 1.00 96.31 321 LYS A O 1
ATOM 2406 N N . GLU A 1 322 ? -27.317 6.882 -12.789 1.00 95.12 322 GLU A N 1
ATOM 2407 C CA . GLU A 1 322 ? -26.959 8.306 -12.810 1.00 95.12 322 GLU A CA 1
ATOM 2408 C C . GLU A 1 322 ? -25.491 8.486 -12.377 1.00 95.12 322 GLU A C 1
ATOM 2410 O O . GLU A 1 322 ? -25.237 8.921 -11.254 1.00 95.12 322 GLU A O 1
ATOM 2415 N N . PRO A 1 323 ? -24.524 8.026 -13.205 1.00 94.38 323 PRO A N 1
ATOM 2416 C CA . PRO A 1 323 ? -23.100 8.191 -12.913 1.00 94.38 323 PRO A CA 1
ATOM 2417 C C . PRO A 1 323 ? -22.718 9.680 -12.910 1.00 94.38 323 PRO A C 1
ATOM 2419 O O . PRO A 1 323 ? -23.544 10.523 -13.247 1.00 94.38 323 PRO A O 1
ATOM 2422 N N . ASP A 1 324 ? -21.458 9.980 -12.583 1.00 93.25 324 ASP A N 1
ATOM 2423 C CA . ASP A 1 324 ? -20.956 11.356 -12.418 1.00 93.25 324 ASP A CA 1
ATOM 2424 C C . ASP A 1 324 ? -21.586 12.074 -11.210 1.00 93.25 324 ASP A C 1
ATOM 2426 O O . ASP A 1 324 ? -22.124 13.177 -11.296 1.00 93.25 324 ASP A O 1
ATOM 2430 N N . ARG A 1 325 ? -21.566 11.392 -10.057 1.00 94.81 325 ARG A N 1
ATOM 2431 C CA . ARG A 1 325 ? -22.067 11.920 -8.785 1.00 94.81 325 ARG A CA 1
ATOM 2432 C C . ARG A 1 325 ? -21.258 11.425 -7.597 1.00 94.81 325 ARG A C 1
ATOM 2434 O O . ARG A 1 325 ? -20.736 10.309 -7.611 1.00 94.81 325 ARG A O 1
ATOM 2441 N N . ASP A 1 326 ? -21.305 12.210 -6.530 1.00 93.88 326 ASP A N 1
ATOM 2442 C CA . ASP A 1 326 ? -20.734 11.852 -5.239 1.00 93.88 326 ASP A CA 1
ATOM 2443 C C . ASP A 1 326 ? -21.739 11.085 -4.370 1.00 93.88 326 ASP A C 1
ATOM 2445 O O . ASP A 1 326 ? -22.942 11.362 -4.355 1.00 93.88 326 ASP A O 1
ATOM 2449 N N . VAL A 1 327 ? -21.233 10.125 -3.594 1.00 94.69 327 VAL A N 1
ATOM 2450 C CA . VAL A 1 327 ? -21.964 9.521 -2.474 1.00 94.69 327 VAL A CA 1
ATOM 2451 C C . VAL A 1 327 ? -21.445 10.168 -1.195 1.00 94.69 327 VAL A C 1
ATOM 2453 O O . VAL A 1 327 ? -20.419 9.762 -0.660 1.00 94.69 327 VAL A O 1
ATOM 2456 N N . SER A 1 328 ? -22.165 11.169 -0.687 1.00 91.56 328 SER A N 1
ATOM 2457 C CA . SER A 1 328 ? -21.784 11.945 0.506 1.00 91.56 328 SER A CA 1
ATOM 2458 C C . SER A 1 328 ? -22.085 11.223 1.831 1.00 91.56 328 SER A C 1
ATOM 2460 O O . SER A 1 328 ? -22.424 11.854 2.831 1.00 91.56 328 SER A O 1
ATOM 2462 N N . HIS A 1 329 ? -22.072 9.891 1.832 1.00 94.50 329 HIS A N 1
ATOM 2463 C CA . HIS A 1 329 ? -22.415 9.063 2.987 1.00 94.50 329 HIS A CA 1
ATOM 2464 C C . HIS A 1 329 ? -21.220 8.213 3.403 1.00 94.50 329 HIS A C 1
ATOM 2466 O O . HIS A 1 329 ? -20.454 7.751 2.558 1.00 94.50 329 HIS A O 1
ATOM 2472 N N . MET A 1 330 ? -21.083 7.976 4.710 1.00 94.88 330 MET A N 1
ATOM 2473 C CA . MET A 1 330 ? -19.992 7.167 5.242 1.00 94.88 330 MET A CA 1
ATOM 2474 C C . MET A 1 330 ? -19.994 5.755 4.647 1.00 94.88 330 MET A C 1
ATOM 2476 O O . MET A 1 330 ? -20.986 5.027 4.706 1.00 94.88 330 MET A O 1
ATOM 2480 N N . THR A 1 331 ? -18.829 5.354 4.151 1.00 95.88 331 THR A N 1
ATOM 2481 C CA . THR A 1 331 ? -18.503 3.988 3.731 1.00 95.88 331 THR A CA 1
ATOM 2482 C C . THR A 1 331 ? -17.228 3.544 4.443 1.00 95.88 331 THR A C 1
ATOM 2484 O O . THR A 1 331 ? -16.521 4.361 5.036 1.00 95.88 331 THR A O 1
ATOM 2487 N N . ASN A 1 332 ? -16.945 2.249 4.438 1.00 96.19 332 ASN A N 1
ATOM 2488 C CA . ASN A 1 332 ? -15.711 1.680 4.963 1.00 96.19 332 ASN A CA 1
ATOM 2489 C C . ASN A 1 332 ? -15.124 0.700 3.942 1.00 96.19 332 ASN A C 1
ATOM 2491 O O . ASN A 1 332 ? -15.874 0.057 3.210 1.00 96.19 332 ASN A O 1
ATOM 2495 N N . ILE A 1 333 ? -13.802 0.515 3.923 1.00 95.06 333 ILE A N 1
ATOM 2496 C CA . ILE A 1 333 ? -13.161 -0.470 3.038 1.00 95.06 333 ILE A CA 1
ATOM 2497 C C . ILE A 1 333 ? -13.711 -1.894 3.25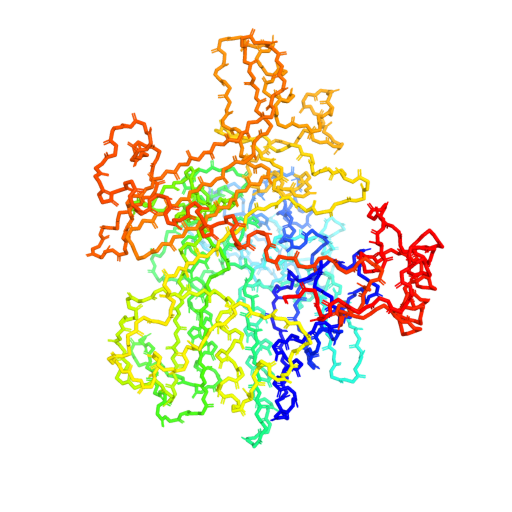6 1.00 95.06 333 ILE A C 1
ATOM 2499 O O . ILE A 1 333 ? -13.809 -2.672 2.307 1.00 95.06 333 ILE A O 1
ATOM 2503 N N . ALA A 1 334 ? -14.172 -2.217 4.474 1.00 94.56 334 ALA A N 1
ATOM 2504 C CA . ALA A 1 334 ? -14.863 -3.470 4.777 1.00 94.56 334 ALA A CA 1
ATOM 2505 C C . ALA A 1 334 ? -16.153 -3.663 3.956 1.00 94.56 334 ALA A C 1
ATOM 2507 O O . ALA A 1 334 ? -16.526 -4.793 3.646 1.00 94.56 334 ALA A O 1
ATOM 2508 N N . ASP A 1 335 ? -16.830 -2.585 3.559 1.00 97.94 335 ASP A N 1
ATOM 2509 C CA . ASP A 1 335 ? -18.066 -2.650 2.773 1.00 97.94 335 ASP A CA 1
ATOM 2510 C C . ASP A 1 335 ? -17.828 -3.105 1.335 1.00 97.94 335 ASP A C 1
ATOM 2512 O O . ASP A 1 335 ? -18.711 -3.698 0.718 1.00 97.94 335 ASP A O 1
ATOM 2516 N N . ILE A 1 336 ? -16.614 -2.913 0.813 1.00 97.38 336 ILE A N 1
ATOM 2517 C CA . ILE A 1 336 ? -16.247 -3.365 -0.533 1.00 97.38 336 ILE A CA 1
ATOM 2518 C C . ILE A 1 336 ? -16.325 -4.897 -0.621 1.00 97.38 336 ILE A C 1
ATOM 2520 O O . ILE A 1 336 ? -16.757 -5.446 -1.635 1.00 97.38 336 ILE A O 1
ATOM 2524 N N . TYR A 1 337 ? -15.999 -5.605 0.467 1.00 96.81 337 TYR A N 1
ATOM 2525 C CA . TYR A 1 337 ? -16.185 -7.055 0.551 1.00 96.81 337 TYR A CA 1
ATOM 2526 C C . TYR A 1 337 ? -17.663 -7.457 0.411 1.00 96.81 337 TYR A C 1
ATOM 2528 O O . TYR A 1 337 ? -17.988 -8.397 -0.321 1.00 96.81 337 TYR A O 1
ATOM 2536 N N . GLN A 1 338 ? -18.569 -6.717 1.062 1.00 97.69 338 GLN A N 1
ATOM 2537 C CA . GLN A 1 338 ? -20.012 -6.913 0.918 1.00 97.69 338 GLN A CA 1
ATOM 2538 C C . GLN A 1 338 ? -20.468 -6.595 -0.513 1.00 97.69 338 GLN A C 1
ATOM 2540 O O . GLN A 1 338 ? -21.213 -7.385 -1.096 1.00 97.69 338 GLN A O 1
ATOM 2545 N N . LEU A 1 339 ? -19.972 -5.504 -1.103 1.00 98.06 339 LEU A N 1
ATOM 2546 C CA . LEU A 1 339 ? -20.290 -5.089 -2.468 1.00 98.06 339 LEU A CA 1
ATOM 2547 C C . LEU A 1 339 ? -19.936 -6.162 -3.507 1.00 98.06 339 LEU A C 1
ATOM 2549 O O . LEU A 1 339 ? -20.751 -6.454 -4.381 1.00 98.06 339 LEU A O 1
ATOM 2553 N N . PHE A 1 340 ? -18.765 -6.798 -3.400 1.00 97.75 340 PHE A N 1
ATOM 2554 C CA . PHE A 1 340 ? -18.382 -7.889 -4.306 1.00 97.75 340 PHE A CA 1
ATOM 2555 C C . PHE A 1 340 ? -19.358 -9.065 -4.235 1.00 97.75 340 PHE A C 1
ATOM 2557 O O . PHE A 1 340 ? -19.765 -9.607 -5.264 1.00 97.75 340 PHE A O 1
ATOM 2564 N N . GLY A 1 341 ? -19.782 -9.440 -3.027 1.00 97.69 341 GLY A N 1
ATOM 2565 C CA . GLY A 1 341 ? -20.813 -10.457 -2.858 1.00 97.69 341 GLY A CA 1
ATOM 2566 C C . GLY A 1 341 ? -22.151 -10.044 -3.471 1.00 97.69 341 GLY A C 1
ATOM 2567 O O . GLY A 1 341 ? -22.774 -10.849 -4.158 1.00 97.69 341 GLY A O 1
ATOM 2568 N N . GLU A 1 342 ? -22.572 -8.794 -3.278 1.00 97.69 342 GLU A N 1
ATOM 2569 C CA . GLU A 1 342 ? -23.822 -8.250 -3.824 1.00 97.69 342 GLU A CA 1
ATOM 2570 C C . GLU A 1 342 ? -23.841 -8.245 -5.353 1.00 97.69 342 GLU A C 1
ATOM 2572 O O . GLU A 1 342 ? -24.814 -8.714 -5.945 1.00 97.69 342 GLU A O 1
ATOM 2577 N N . MET A 1 343 ? -22.752 -7.806 -5.991 1.00 96.56 343 MET A N 1
ATOM 2578 C CA . MET A 1 343 ? -22.593 -7.828 -7.451 1.00 96.56 343 MET A CA 1
ATOM 2579 C C . MET A 1 343 ? -22.696 -9.250 -8.022 1.00 96.56 343 MET A C 1
ATOM 2581 O O . MET A 1 343 ? -23.272 -9.447 -9.087 1.00 96.56 343 MET A O 1
ATOM 2585 N N . ALA A 1 344 ? -22.204 -10.254 -7.291 1.00 96.56 344 ALA A N 1
ATOM 2586 C CA . ALA A 1 344 ? -22.310 -11.664 -7.670 1.00 96.56 344 ALA A CA 1
ATOM 2587 C C . ALA A 1 344 ? -23.623 -12.340 -7.203 1.00 96.56 344 ALA A C 1
ATOM 2589 O O . ALA A 1 344 ? -23.807 -13.555 -7.355 1.00 96.56 344 ALA A O 1
ATOM 2590 N N . GLY A 1 345 ? -24.543 -11.593 -6.583 1.00 96.31 345 GLY A N 1
ATOM 2591 C CA . GLY A 1 345 ? -25.795 -12.123 -6.041 1.00 96.31 345 GLY A CA 1
ATOM 2592 C C . GLY A 1 345 ? -25.589 -13.149 -4.920 1.00 96.31 345 GLY A C 1
ATOM 2593 O O . GLY A 1 345 ? -26.322 -14.139 -4.839 1.00 96.31 345 GLY A O 1
ATOM 2594 N N . ILE A 1 346 ? -24.557 -12.975 -4.096 1.00 97.75 346 ILE A N 1
ATOM 2595 C CA . ILE A 1 346 ? -24.203 -13.833 -2.963 1.00 97.75 346 ILE A CA 1
ATOM 2596 C C . ILE A 1 346 ? -24.704 -13.196 -1.668 1.00 97.75 346 ILE A C 1
ATOM 2598 O O . ILE A 1 346 ? -24.449 -12.031 -1.379 1.00 97.75 346 ILE A O 1
ATOM 2602 N N . ASN A 1 347 ? -25.351 -13.995 -0.818 1.00 95.94 347 ASN A N 1
ATOM 2603 C CA . ASN A 1 347 ? -25.587 -13.591 0.563 1.00 95.94 347 ASN A CA 1
ATOM 2604 C C . ASN A 1 347 ? -24.292 -13.771 1.373 1.00 95.94 347 ASN A C 1
ATOM 2606 O O . ASN A 1 347 ? -23.953 -14.888 1.782 1.00 95.94 347 ASN A O 1
ATOM 2610 N N . VAL A 1 348 ? -23.565 -12.670 1.573 1.00 96.19 348 VAL A N 1
ATOM 2611 C CA . VAL A 1 348 ? -22.257 -12.653 2.246 1.00 96.19 348 VAL A CA 1
ATOM 2612 C C . VAL A 1 348 ? -22.362 -13.109 3.697 1.00 96.19 348 VAL A C 1
ATOM 2614 O O . VAL A 1 348 ? -21.629 -14.005 4.102 1.00 96.19 348 VAL A O 1
ATOM 2617 N N . LYS A 1 349 ? -23.342 -12.601 4.454 1.00 93.06 349 LYS A N 1
ATOM 2618 C CA . LYS A 1 349 ? -23.546 -12.969 5.867 1.00 93.06 349 LYS A CA 1
ATOM 2619 C C . LYS A 1 349 ? -23.783 -14.469 6.071 1.00 93.06 349 LYS A C 1
ATOM 2621 O O . LYS A 1 349 ? -23.329 -15.023 7.060 1.00 93.06 349 LYS A O 1
ATOM 2626 N N . LYS A 1 350 ? -24.450 -15.144 5.126 1.00 93.19 350 LYS A N 1
ATOM 2627 C CA . LYS A 1 350 ? -24.628 -16.613 5.143 1.00 93.19 350 LYS A CA 1
ATOM 2628 C C . LYS A 1 350 ? -23.402 -17.392 4.653 1.00 93.19 350 LYS A C 1
ATOM 2630 O O . LYS A 1 350 ? -23.380 -18.615 4.733 1.00 93.19 350 LYS A O 1
ATOM 2635 N N . SER A 1 351 ? -22.424 -16.704 4.074 1.00 93.50 351 SER A N 1
ATOM 2636 C CA . SER A 1 351 ? -21.248 -17.295 3.434 1.00 93.50 351 SER A CA 1
ATOM 2637 C C . SER A 1 351 ? -19.990 -17.267 4.296 1.00 93.50 351 SER A C 1
ATOM 2639 O O . SER A 1 351 ? -19.029 -17.948 3.933 1.00 93.50 351 SER A O 1
ATOM 2641 N N . VAL A 1 352 ? -20.005 -16.504 5.388 1.00 91.25 352 VAL A N 1
ATOM 2642 C CA . VAL A 1 352 ? -18.911 -16.331 6.351 1.00 91.25 352 VAL A CA 1
ATOM 2643 C C . VAL A 1 352 ? -19.224 -17.069 7.656 1.00 91.25 352 VAL A C 1
ATOM 2645 O O . VAL A 1 352 ? -20.390 -17.277 7.986 1.00 91.25 352 VAL A O 1
ATOM 2648 N N . ARG A 1 353 ? -18.187 -17.496 8.388 1.00 85.00 353 ARG A N 1
ATOM 2649 C CA . ARG A 1 353 ? -18.340 -18.274 9.635 1.00 85.00 353 ARG A CA 1
ATOM 2650 C C . ARG A 1 353 ? -18.494 -17.405 10.880 1.00 85.00 353 ARG A C 1
ATOM 2652 O O . ARG A 1 353 ? -19.122 -17.832 11.845 1.00 85.00 353 ARG A O 1
ATOM 2659 N N . ARG A 1 354 ? -17.945 -16.192 10.834 1.00 83.94 354 ARG A N 1
ATOM 2660 C CA . ARG A 1 354 ? -17.955 -15.224 11.927 1.00 83.94 354 ARG A CA 1
ATOM 2661 C C . ARG A 1 354 ? -18.699 -13.945 11.526 1.00 83.94 354 ARG A C 1
ATOM 2663 O O . ARG A 1 354 ? -18.874 -13.696 10.331 1.00 83.94 354 ARG A O 1
ATOM 2670 N N . PRO A 1 355 ? -19.173 -13.153 12.501 1.00 85.25 355 PRO A N 1
ATOM 2671 C CA . PRO A 1 355 ? -19.749 -11.838 12.243 1.00 85.25 355 PRO A CA 1
ATOM 2672 C C . PRO A 1 355 ? -18.792 -10.963 11.425 1.00 85.25 355 PRO A C 1
ATOM 2674 O O . PRO A 1 355 ? -17.580 -11.048 11.597 1.00 85.25 355 PRO A O 1
ATOM 2677 N N . ILE A 1 356 ? -19.353 -10.127 10.556 1.00 89.31 356 ILE A N 1
ATOM 2678 C CA . ILE A 1 356 ? -18.613 -9.168 9.731 1.00 89.31 356 ILE A CA 1
ATOM 2679 C C . ILE A 1 356 ? -19.226 -7.778 9.901 1.00 89.31 356 ILE A C 1
ATOM 2681 O O . ILE A 1 356 ? -20.452 -7.654 9.986 1.00 89.31 356 ILE A O 1
ATOM 2685 N N . ASP A 1 357 ? -18.381 -6.750 9.897 1.00 91.44 357 ASP A N 1
ATOM 2686 C CA . ASP A 1 357 ? -18.783 -5.344 10.072 1.00 91.44 357 ASP A CA 1
ATOM 2687 C C . ASP A 1 357 ? -19.164 -4.642 8.762 1.00 91.44 357 ASP A C 1
ATOM 2689 O O . ASP A 1 357 ? -19.538 -3.465 8.752 1.00 91.44 357 ASP A O 1
ATOM 2693 N N . SER A 1 358 ? -19.068 -5.357 7.641 1.00 95.25 358 SER A N 1
ATOM 2694 C CA . SER A 1 358 ? -19.425 -4.850 6.322 1.00 95.25 358 SER A CA 1
ATOM 2695 C C . SER A 1 358 ? -20.937 -4.648 6.187 1.00 95.25 358 SER A C 1
ATOM 2697 O O . SER A 1 358 ? -21.735 -5.528 6.542 1.00 95.25 358 SER A O 1
ATOM 2699 N N . VAL A 1 359 ? -21.336 -3.526 5.598 1.00 96.75 359 VAL A N 1
ATOM 2700 C CA . VAL A 1 359 ? -22.719 -3.205 5.235 1.00 96.75 359 VAL A CA 1
ATOM 2701 C C . VAL A 1 359 ? -22.874 -3.085 3.722 1.00 96.75 359 VAL A C 1
ATOM 2703 O O . VAL A 1 359 ? -21.901 -3.075 2.974 1.00 96.75 359 VAL A O 1
ATOM 2706 N N . SER A 1 360 ? -24.125 -3.062 3.265 1.00 97.19 360 SER A N 1
ATOM 2707 C CA . SER A 1 360 ? -24.460 -3.006 1.841 1.00 97.19 360 SER A CA 1
ATOM 2708 C C . SER A 1 360 ? -23.955 -1.718 1.189 1.00 97.19 360 SER A C 1
ATOM 2710 O O . SER A 1 360 ? -24.089 -0.650 1.784 1.00 97.19 360 SER A O 1
ATOM 2712 N N . MET A 1 361 ? -23.440 -1.808 -0.042 1.00 97.62 361 MET A N 1
ATOM 2713 C CA . MET A 1 361 ? -23.098 -0.629 -0.860 1.00 97.62 361 MET A CA 1
ATOM 2714 C C . MET A 1 361 ? -23.849 -0.589 -2.184 1.00 97.62 361 MET A C 1
ATOM 2716 O O . MET A 1 361 ? -23.988 0.485 -2.767 1.00 97.62 361 MET A O 1
ATOM 2720 N N . LEU A 1 362 ? -24.368 -1.723 -2.666 1.00 97.81 362 LEU A N 1
ATOM 2721 C CA . LEU A 1 362 ? -25.121 -1.770 -3.918 1.00 97.81 362 LEU A CA 1
ATOM 2722 C C . LEU A 1 362 ? -26.290 -0.756 -3.982 1.00 97.81 362 LEU A C 1
ATOM 2724 O O . LEU A 1 362 ? -26.505 -0.183 -5.057 1.00 97.81 362 LEU A O 1
ATOM 2728 N N . PRO A 1 363 ? -27.021 -0.453 -2.885 1.00 98.06 363 PRO A N 1
ATOM 2729 C CA . PRO A 1 363 ? -28.047 0.586 -2.891 1.00 98.06 363 PRO A CA 1
ATOM 2730 C C . PRO A 1 363 ? -27.505 1.971 -3.257 1.00 98.06 363 PRO A C 1
ATOM 2732 O O . PRO A 1 363 ? -28.173 2.696 -3.987 1.00 98.06 363 PRO A O 1
ATOM 2735 N N . TYR A 1 364 ? -26.280 2.320 -2.842 1.00 97.81 364 TYR A N 1
ATOM 2736 C CA . TYR A 1 364 ? -25.659 3.590 -3.234 1.00 97.81 364 TYR A CA 1
ATOM 2737 C C . TYR A 1 364 ? -25.364 3.668 -4.729 1.00 97.81 364 TYR A C 1
ATOM 2739 O O . TYR A 1 364 ? -25.319 4.769 -5.269 1.00 97.81 364 TYR A O 1
ATOM 2747 N N . LEU A 1 365 ? -25.172 2.533 -5.407 1.00 97.56 365 LEU A N 1
ATOM 2748 C CA . LEU A 1 365 ? -24.924 2.493 -6.852 1.00 97.56 365 LEU A CA 1
ATOM 2749 C C . LEU A 1 365 ? -26.226 2.535 -7.658 1.00 97.56 365 LEU A C 1
ATOM 2751 O O . LEU A 1 365 ? -26.285 3.167 -8.708 1.00 97.56 365 LEU A O 1
ATOM 2755 N N . THR A 1 366 ? -27.268 1.869 -7.163 1.00 97.25 366 THR A N 1
ATOM 2756 C CA . THR A 1 366 ? -28.514 1.620 -7.908 1.00 97.25 366 THR A CA 1
ATOM 2757 C C . THR A 1 366 ? -29.634 2.615 -7.604 1.00 97.25 366 THR A C 1
ATOM 2759 O O . THR A 1 366 ? -30.535 2.771 -8.425 1.00 97.25 366 THR A O 1
ATOM 2762 N N . ASN A 1 367 ? -29.572 3.310 -6.465 1.00 97.62 367 ASN A N 1
ATOM 2763 C CA . ASN A 1 367 ? -30.501 4.365 -6.074 1.00 97.62 367 ASN A CA 1
ATOM 2764 C C . ASN A 1 367 ? -29.728 5.664 -5.758 1.00 97.62 367 ASN A C 1
ATOM 2766 O O . ASN A 1 367 ? -29.170 5.786 -4.665 1.00 97.62 367 ASN A O 1
ATOM 2770 N N . PRO A 1 368 ? -29.736 6.665 -6.657 1.00 96.06 368 PRO A N 1
ATOM 2771 C CA . PRO A 1 368 ? -29.049 7.946 -6.452 1.00 96.06 368 PRO A CA 1
ATOM 2772 C C . PRO A 1 368 ? -29.499 8.728 -5.209 1.00 96.06 368 PRO A C 1
ATOM 2774 O O . PRO A 1 368 ? -28.765 9.574 -4.713 1.00 96.06 368 PRO A O 1
ATOM 2777 N N . THR A 1 369 ? -30.689 8.431 -4.676 1.00 96.00 369 THR A N 1
ATOM 2778 C CA . THR A 1 369 ? -31.254 9.095 -3.486 1.00 96.00 369 THR A CA 1
ATOM 2779 C C . THR A 1 369 ? -31.084 8.288 -2.194 1.00 96.00 369 THR A C 1
ATOM 2781 O O . THR A 1 369 ? -31.682 8.623 -1.164 1.00 96.00 369 THR A O 1
ATOM 2784 N N . GLN A 1 370 ? -30.295 7.208 -2.236 1.00 97.50 370 GLN A N 1
ATOM 2785 C CA . GLN A 1 370 ? -30.057 6.318 -1.103 1.00 97.50 370 GLN A CA 1
ATOM 2786 C C . GLN A 1 370 ? -29.541 7.094 0.114 1.00 97.50 370 GLN A C 1
ATOM 2788 O O . GLN A 1 370 ? -28.513 7.758 0.047 1.00 97.50 370 GLN A O 1
ATOM 2793 N N . LYS A 1 371 ? -30.240 6.962 1.246 1.00 96.25 371 LYS A N 1
ATOM 2794 C CA . LYS A 1 371 ? -29.826 7.541 2.532 1.00 96.25 371 LYS A CA 1
ATOM 2795 C C . LYS A 1 371 ? -28.659 6.773 3.144 1.00 96.25 371 LYS A C 1
ATOM 2797 O O . LYS A 1 371 ? -28.418 5.619 2.781 1.00 96.25 371 LYS A O 1
ATOM 2802 N N . SER A 1 372 ? -27.981 7.396 4.109 1.00 95.94 372 SER A N 1
ATOM 2803 C CA . SER A 1 372 ? -26.862 6.763 4.805 1.00 95.94 372 SER A CA 1
ATOM 2804 C C . SER A 1 372 ? -27.248 5.409 5.407 1.00 95.94 372 SER A C 1
ATOM 2806 O O . SER A 1 372 ? -28.274 5.280 6.074 1.00 95.94 372 SER A O 1
ATOM 2808 N N . ILE A 1 373 ? -26.420 4.400 5.150 1.00 97.25 373 ILE A N 1
ATOM 2809 C CA . ILE A 1 373 ? -26.530 3.045 5.690 1.00 97.25 373 ILE A CA 1
ATOM 2810 C C . ILE A 1 373 ? -25.695 2.950 6.969 1.00 97.25 373 ILE A C 1
ATOM 2812 O O . ILE A 1 373 ? -26.128 2.348 7.952 1.00 97.25 373 ILE A O 1
ATOM 2816 N N . ARG A 1 374 ? -24.509 3.570 6.978 1.00 96.00 374 ARG A N 1
ATOM 2817 C CA . ARG A 1 374 ? -23.682 3.703 8.176 1.00 96.00 374 ARG A CA 1
ATOM 2818 C C . ARG A 1 374 ? -24.104 4.922 8.983 1.00 96.00 374 ARG A C 1
ATOM 2820 O O . ARG A 1 374 ? -24.298 6.004 8.442 1.00 96.00 374 ARG A O 1
ATOM 2827 N N . THR A 1 375 ? -24.181 4.754 10.296 1.00 95.12 375 THR A N 1
ATOM 2828 C CA . THR A 1 375 ? -24.331 5.864 11.253 1.00 95.12 375 THR A CA 1
ATOM 2829 C C . THR A 1 375 ? -23.037 6.152 12.011 1.00 95.12 375 THR A C 1
ATOM 2831 O O . THR A 1 375 ? -22.944 7.148 12.721 1.00 95.12 375 THR A O 1
ATOM 2834 N N . TRP A 1 376 ? -22.033 5.286 11.853 1.00 95.88 376 TRP A N 1
ATOM 2835 C CA . TRP A 1 376 ? -20.700 5.434 12.420 1.00 95.88 376 TRP A CA 1
ATOM 2836 C C . TRP A 1 376 ? -19.661 4.685 11.579 1.00 95.88 376 TRP A C 1
ATOM 2838 O O . TRP A 1 376 ? -19.995 3.782 10.803 1.00 95.88 376 TRP A O 1
ATOM 2848 N N . ASN A 1 377 ? -18.397 5.045 11.777 1.00 96.38 377 ASN A N 1
ATOM 2849 C CA . ASN A 1 377 ? -17.237 4.371 11.206 1.00 96.38 377 ASN A CA 1
ATOM 2850 C C . ASN A 1 377 ? -16.158 4.169 12.266 1.00 96.38 377 ASN A C 1
ATOM 2852 O O . ASN A 1 377 ? -16.035 4.987 13.174 1.00 96.38 377 ASN A O 1
ATOM 2856 N N . TYR A 1 378 ? -15.386 3.094 12.117 1.00 96.31 378 TYR A N 1
ATOM 2857 C CA . TYR A 1 378 ? -14.271 2.739 12.988 1.00 96.31 378 TYR A CA 1
ATOM 2858 C C . TYR A 1 378 ? -12.996 2.538 12.169 1.00 96.31 378 TYR A C 1
ATOM 2860 O O . TYR A 1 378 ? -13.038 2.043 11.038 1.00 96.31 378 TYR A O 1
ATOM 2868 N N . THR A 1 379 ? -11.864 2.930 12.737 1.00 95.94 379 THR A N 1
ATOM 2869 C CA . THR A 1 379 ? -10.533 2.682 12.185 1.00 95.94 379 THR A CA 1
ATOM 2870 C C . THR A 1 379 ? -9.560 2.409 13.317 1.00 95.94 379 THR A C 1
ATOM 2872 O O . THR A 1 379 ? -9.676 2.995 14.390 1.00 95.94 379 THR A O 1
ATOM 2875 N N . GLU A 1 380 ? -8.592 1.542 13.061 1.00 94.62 380 GLU A N 1
ATOM 2876 C CA . GLU A 1 380 ? -7.561 1.168 14.015 1.00 94.62 380 GLU A CA 1
ATOM 2877 C C . GLU A 1 380 ? -6.195 1.174 13.333 1.00 94.62 380 GLU A C 1
ATOM 2879 O O . GLU A 1 380 ? -6.045 0.743 12.189 1.00 94.62 380 GLU A O 1
ATOM 2884 N N . VAL A 1 381 ? -5.205 1.668 14.063 1.00 93.06 381 VAL A N 1
ATOM 2885 C CA . VAL A 1 381 ? -3.782 1.533 13.784 1.00 93.06 381 VAL A CA 1
ATOM 2886 C C . VAL A 1 381 ? -3.166 0.843 14.990 1.00 93.06 381 VAL A C 1
ATOM 2888 O O . VAL A 1 381 ? -3.410 1.253 16.124 1.00 93.06 381 VAL A O 1
ATOM 2891 N N . GLY A 1 382 ? -2.347 -0.174 14.749 1.00 91.50 382 GLY A N 1
ATOM 2892 C CA . GLY A 1 382 ? -1.643 -0.905 15.794 1.00 91.50 382 GLY A CA 1
ATOM 2893 C C . GLY A 1 382 ? -0.311 -1.445 15.294 1.00 91.50 382 GLY A C 1
ATOM 2894 O O . GLY A 1 382 ? -0.057 -1.496 14.088 1.00 91.50 382 GLY A O 1
ATOM 2895 N N . LEU A 1 383 ? 0.549 -1.838 16.230 1.00 90.19 383 LEU A N 1
ATOM 2896 C CA . LEU A 1 383 ? 1.789 -2.538 15.907 1.00 90.19 383 LEU A CA 1
ATOM 2897 C C . LEU A 1 383 ? 1.510 -3.982 15.477 1.00 90.19 383 LEU A C 1
ATOM 2899 O O . LEU A 1 383 ? 0.496 -4.581 15.835 1.00 90.19 383 LEU A O 1
ATOM 2903 N N . ASN A 1 384 ? 2.455 -4.556 14.734 1.00 86.31 384 ASN A N 1
ATOM 2904 C CA . ASN A 1 384 ? 2.435 -5.981 14.430 1.00 86.31 384 ASN A CA 1
ATOM 2905 C C . ASN A 1 384 ? 2.459 -6.793 15.729 1.00 86.31 384 ASN A C 1
ATOM 2907 O O . ASN A 1 384 ? 3.277 -6.520 16.607 1.00 86.31 384 ASN A O 1
ATOM 2911 N N . LEU A 1 385 ? 1.630 -7.834 15.803 1.00 86.00 385 LEU A N 1
ATOM 2912 C CA . LEU A 1 385 ? 1.806 -8.888 16.797 1.00 86.00 385 LEU A CA 1
ATOM 2913 C C . LEU A 1 385 ? 3.107 -9.633 16.488 1.00 86.00 385 LEU A C 1
ATOM 2915 O O . LEU A 1 385 ? 3.320 -10.061 15.350 1.00 86.00 385 LEU A O 1
ATOM 2919 N N . GLN A 1 386 ? 3.970 -9.770 17.489 1.00 87.44 386 GLN A N 1
ATOM 2920 C CA . GLN A 1 386 ? 5.234 -10.490 17.379 1.00 87.44 386 GLN A CA 1
ATOM 2921 C C . GLN A 1 386 ? 5.398 -11.456 18.545 1.00 87.44 386 GLN A C 1
ATOM 2923 O O . GLN A 1 386 ? 4.775 -11.292 19.596 1.00 87.44 386 GLN A O 1
ATOM 2928 N N . ALA A 1 387 ? 6.266 -12.443 18.331 1.00 88.81 387 ALA A N 1
ATOM 2929 C CA . ALA A 1 387 ? 6.627 -13.457 19.306 1.00 88.81 387 ALA A CA 1
ATOM 2930 C C . ALA A 1 387 ? 6.929 -12.837 20.677 1.00 88.81 387 ALA A C 1
ATOM 2932 O O . ALA A 1 387 ? 7.726 -11.906 20.784 1.00 88.81 387 ALA A O 1
ATOM 2933 N N . ASN A 1 388 ? 6.313 -13.368 21.731 1.00 90.25 388 ASN A N 1
ATOM 2934 C CA . ASN A 1 388 ? 6.515 -12.948 23.120 1.00 90.25 388 ASN A CA 1
ATOM 2935 C C . ASN A 1 388 ? 6.209 -11.460 23.383 1.00 90.25 388 ASN A C 1
ATOM 2937 O O . ASN A 1 388 ? 6.759 -10.863 24.309 1.00 90.25 388 ASN A O 1
ATOM 2941 N N . GLY A 1 389 ? 5.346 -10.846 22.566 1.00 88.38 389 GLY A N 1
ATOM 2942 C CA . GLY A 1 389 ? 4.954 -9.445 22.722 1.00 88.38 389 GLY A CA 1
ATOM 2943 C C . GLY A 1 389 ? 6.060 -8.443 22.383 1.00 88.38 389 GLY A C 1
ATOM 2944 O O . GLY A 1 389 ? 6.003 -7.300 22.842 1.00 88.38 389 GLY A O 1
ATOM 2945 N N . THR A 1 390 ? 7.073 -8.842 21.604 1.00 90.06 390 THR A N 1
ATOM 2946 C CA . THR A 1 390 ? 8.082 -7.899 21.105 1.00 90.06 390 THR A CA 1
ATOM 2947 C C . THR A 1 390 ? 7.463 -6.881 20.146 1.00 90.06 390 THR A C 1
ATOM 2949 O O . THR A 1 390 ? 6.351 -7.042 19.643 1.00 90.06 390 THR A O 1
ATOM 2952 N N . ILE A 1 391 ? 8.201 -5.808 19.870 1.00 92.19 391 ILE A N 1
ATOM 2953 C CA . ILE A 1 391 ? 7.802 -4.785 18.904 1.00 92.19 391 ILE A CA 1
ATOM 2954 C C . ILE A 1 391 ? 8.940 -4.500 17.928 1.00 92.19 391 ILE A C 1
ATOM 2956 O O . ILE A 1 391 ? 10.093 -4.859 18.171 1.00 92.19 391 ILE A O 1
ATOM 2960 N N . ASN A 1 392 ? 8.612 -3.833 16.821 1.00 93.06 392 ASN A N 1
ATOM 2961 C CA . ASN A 1 392 ? 9.616 -3.350 15.880 1.00 93.06 392 ASN A CA 1
ATOM 2962 C C . ASN A 1 392 ? 10.575 -2.385 16.585 1.00 93.06 392 ASN A C 1
ATOM 2964 O O . ASN A 1 392 ? 10.201 -1.725 17.552 1.00 93.06 392 ASN A O 1
ATOM 2968 N N . GLY A 1 393 ? 11.792 -2.260 16.062 1.00 94.19 393 GLY A N 1
ATOM 2969 C CA . GLY A 1 393 ? 12.737 -1.252 16.527 1.00 94.19 393 GLY A CA 1
ATOM 2970 C C . GLY A 1 393 ? 12.253 0.186 16.273 1.00 94.19 393 GLY A C 1
ATOM 2971 O O . GLY A 1 393 ? 11.451 0.418 15.363 1.00 94.19 393 GLY A O 1
ATOM 2972 N N . PRO A 1 394 ? 12.736 1.177 17.044 1.00 95.75 394 PRO A N 1
ATOM 2973 C CA . PRO A 1 394 ? 12.400 2.575 16.815 1.00 95.75 394 PRO A CA 1
ATOM 2974 C C . PRO A 1 394 ? 13.024 3.107 15.522 1.00 95.75 394 PRO A C 1
ATOM 2976 O O . PRO A 1 394 ? 14.216 2.927 15.260 1.00 95.75 394 PRO A O 1
ATOM 2979 N N . CYS A 1 395 ? 12.224 3.841 14.756 1.00 94.94 395 CYS A N 1
ATOM 2980 C CA . CYS A 1 395 ? 12.662 4.632 13.618 1.00 94.94 395 CYS A CA 1
ATOM 2981 C C . CYS A 1 395 ? 12.515 6.126 13.936 1.00 94.94 395 CYS A C 1
ATOM 2983 O O . CYS A 1 395 ? 11.402 6.633 14.108 1.00 94.94 395 CYS A O 1
ATOM 2985 N N . GLN A 1 396 ? 13.645 6.827 14.035 1.00 94.06 396 GLN A N 1
ATOM 2986 C CA . GLN A 1 396 ? 13.731 8.247 14.366 1.00 94.06 396 GLN A CA 1
ATOM 2987 C C . GLN A 1 396 ? 13.707 9.095 13.091 1.00 94.06 396 GLN A C 1
ATOM 2989 O O . GLN A 1 396 ? 14.667 9.102 12.325 1.00 94.06 396 GLN A O 1
ATOM 2994 N N . PHE A 1 397 ? 12.648 9.870 12.893 1.00 91.81 397 PHE A N 1
ATOM 2995 C CA . PHE A 1 397 ? 12.535 10.865 11.826 1.00 91.81 397 PHE A CA 1
ATOM 2996 C C . PHE A 1 397 ? 12.909 12.265 12.329 1.00 91.81 397 PHE A C 1
ATOM 2998 O O . PHE A 1 397 ? 13.122 12.486 13.520 1.00 91.81 397 PHE A O 1
ATOM 3005 N N . SER A 1 398 ? 12.946 13.255 11.436 1.00 88.88 398 SER A N 1
ATOM 3006 C CA . SER A 1 398 ? 13.269 14.646 11.796 1.00 88.88 398 SER A CA 1
ATOM 3007 C C . SER A 1 398 ? 12.301 15.277 12.805 1.00 88.88 398 SER A C 1
ATOM 3009 O O . SER A 1 398 ? 12.707 16.126 13.589 1.00 88.88 398 SER A O 1
ATOM 3011 N N . SER A 1 399 ? 11.021 14.897 12.768 1.00 88.62 399 SER A N 1
ATOM 3012 C CA . SER A 1 399 ? 9.951 15.505 13.576 1.00 88.62 399 SER A CA 1
ATOM 3013 C C . SER A 1 399 ? 9.104 14.491 14.343 1.00 88.62 399 SER A C 1
ATOM 3015 O O . SER A 1 399 ? 8.146 14.877 15.012 1.00 88.62 399 SER A O 1
ATOM 3017 N N . SER A 1 400 ? 9.429 13.201 14.253 1.00 92.88 400 SER A N 1
ATOM 3018 C CA . SER A 1 400 ? 8.698 12.147 14.952 1.00 92.88 400 SER A CA 1
ATOM 3019 C C . SER A 1 400 ? 9.545 10.900 15.174 1.00 92.88 400 SER A C 1
ATOM 3021 O O . SER A 1 400 ? 10.569 10.723 14.525 1.00 92.88 400 SER A O 1
ATOM 3023 N N . CYS A 1 401 ? 9.101 10.003 16.048 1.00 94.75 401 CYS A N 1
ATOM 3024 C CA . CYS A 1 401 ? 9.636 8.647 16.155 1.00 94.75 401 CYS A CA 1
ATOM 3025 C C . CYS A 1 401 ? 8.496 7.631 16.022 1.00 94.75 401 CYS A C 1
ATOM 3027 O O . CYS A 1 401 ? 7.404 7.868 16.536 1.00 94.75 401 CYS A O 1
ATOM 3029 N N . SER A 1 402 ? 8.720 6.524 15.310 1.00 94.38 402 SER A N 1
ATOM 3030 C CA . SER A 1 402 ? 7.698 5.501 15.054 1.00 94.38 402 SER A CA 1
ATOM 3031 C C . SER A 1 402 ? 8.243 4.080 15.147 1.00 94.38 402 SER A C 1
ATOM 3033 O O . SER A 1 402 ? 9.399 3.829 14.819 1.00 94.38 402 SER A O 1
ATOM 3035 N N . HIS A 1 403 ? 7.362 3.147 15.498 1.00 94.81 403 HIS A N 1
ATOM 3036 C CA . HIS A 1 403 ? 7.579 1.698 15.427 1.00 94.81 403 HIS A CA 1
ATOM 3037 C C . HIS A 1 403 ? 6.877 1.038 14.231 1.00 94.81 403 HIS A C 1
ATOM 3039 O O . HIS A 1 403 ? 6.854 -0.184 14.119 1.00 94.81 403 HIS A O 1
ATOM 3045 N N . ILE A 1 404 ? 6.265 1.821 13.338 1.00 91.62 404 ILE A N 1
ATOM 3046 C CA . ILE A 1 404 ? 5.589 1.286 12.149 1.00 91.62 404 ILE A CA 1
ATOM 3047 C C . ILE A 1 404 ? 6.588 0.619 11.184 1.00 91.62 404 ILE A C 1
ATOM 3049 O O . ILE A 1 404 ? 6.296 -0.488 10.728 1.00 91.62 404 ILE A O 1
ATOM 3053 N N . PRO A 1 405 ? 7.763 1.214 10.875 1.00 92.31 405 PRO A N 1
ATOM 3054 C CA . PRO A 1 405 ? 8.755 0.554 10.031 1.00 92.31 405 PRO A CA 1
ATOM 3055 C C . PRO A 1 405 ? 9.226 -0.776 10.629 1.00 92.31 405 PRO A C 1
ATOM 3057 O O . PRO A 1 405 ? 9.721 -0.830 11.752 1.00 92.31 405 PRO A O 1
ATOM 3060 N N . VAL A 1 406 ? 9.094 -1.852 9.854 1.00 89.81 406 VAL A N 1
ATOM 3061 C CA . VAL A 1 406 ? 9.371 -3.228 10.310 1.00 89.81 406 VAL A CA 1
ATOM 3062 C C . VAL A 1 406 ? 10.850 -3.622 10.247 1.00 89.81 406 VAL A C 1
ATOM 3064 O O . VAL A 1 406 ? 11.220 -4.712 10.668 1.00 89.81 406 VAL A O 1
ATOM 3067 N N . SER A 1 407 ? 11.705 -2.774 9.673 1.00 90.75 407 SER A N 1
ATOM 3068 C CA . SER A 1 407 ? 13.129 -3.058 9.472 1.00 90.75 407 SER A CA 1
ATOM 3069 C C . SER A 1 407 ? 13.946 -1.776 9.292 1.00 90.75 407 SER A C 1
ATOM 3071 O O . SER A 1 407 ? 13.388 -0.719 8.984 1.00 90.75 407 SER A O 1
ATOM 3073 N N . LYS A 1 408 ? 15.277 -1.896 9.409 1.00 91.75 408 LYS A N 1
ATOM 3074 C CA . LYS A 1 408 ? 16.239 -0.817 9.130 1.00 91.75 408 LYS A CA 1
ATOM 3075 C C . LYS A 1 408 ? 16.041 -0.215 7.736 1.00 91.75 408 LYS A C 1
ATOM 3077 O O . LYS A 1 408 ? 15.855 0.990 7.628 1.00 91.75 408 LYS A O 1
ATOM 3082 N N . GLY A 1 409 ? 15.991 -1.054 6.698 1.00 90.50 409 GLY A N 1
ATOM 3083 C CA . GLY A 1 409 ? 15.822 -0.591 5.316 1.00 90.50 409 GLY A CA 1
ATOM 3084 C C . GLY A 1 409 ? 14.520 0.186 5.118 1.00 90.50 409 GLY A C 1
ATOM 3085 O O . GLY A 1 409 ? 14.546 1.301 4.617 1.00 90.50 409 GLY A O 1
ATOM 3086 N N . VAL A 1 410 ? 13.392 -0.330 5.629 1.00 91.50 410 VAL A N 1
ATOM 3087 C CA . VAL A 1 410 ? 12.102 0.384 5.547 1.00 91.50 410 VAL A CA 1
ATOM 3088 C C . VAL A 1 410 ? 12.156 1.716 6.305 1.00 91.50 410 VAL A C 1
ATOM 3090 O O . VAL A 1 410 ? 11.588 2.702 5.844 1.00 91.50 410 VAL A O 1
ATOM 3093 N N . CYS A 1 411 ? 12.835 1.778 7.452 1.00 93.62 411 CYS A N 1
ATOM 3094 C CA . CYS A 1 411 ? 13.023 3.028 8.189 1.00 93.62 411 CYS A CA 1
ATOM 3095 C C . CYS A 1 411 ? 13.802 4.069 7.365 1.00 93.62 411 CYS A C 1
ATOM 3097 O O . CYS A 1 411 ? 13.346 5.203 7.207 1.00 93.62 411 CYS A O 1
ATOM 3099 N N . GLU A 1 412 ? 14.936 3.666 6.795 1.00 91.56 412 GLU A N 1
ATOM 3100 C CA . GLU A 1 412 ? 15.832 4.534 6.022 1.00 91.56 412 GLU A CA 1
ATOM 3101 C C . GLU A 1 412 ? 15.203 4.973 4.692 1.00 91.56 412 GLU A C 1
ATOM 3103 O O . GLU A 1 412 ? 15.254 6.153 4.346 1.00 91.56 412 GLU A O 1
ATOM 3108 N N . ASP A 1 413 ? 14.489 4.075 4.008 1.00 90.88 413 ASP A N 1
ATOM 3109 C CA . ASP A 1 413 ? 13.734 4.365 2.781 1.00 90.88 413 ASP A CA 1
ATOM 3110 C C . ASP A 1 413 ? 12.564 5.339 3.009 1.00 90.88 413 ASP A C 1
ATOM 3112 O O . ASP A 1 413 ? 12.047 5.935 2.062 1.00 90.88 413 ASP A O 1
ATOM 3116 N N . ASN A 1 414 ? 12.136 5.523 4.263 1.00 90.00 414 ASN A N 1
ATOM 3117 C CA . ASN A 1 414 ? 11.162 6.540 4.665 1.00 90.00 414 ASN A CA 1
ATOM 3118 C C . ASN A 1 414 ? 11.824 7.797 5.263 1.00 90.00 414 ASN A C 1
ATOM 3120 O O . ASN A 1 414 ? 11.121 8.671 5.768 1.00 90.00 414 ASN A O 1
ATOM 3124 N N . GLY A 1 415 ? 13.154 7.921 5.189 1.00 89.12 415 GLY A N 1
ATOM 3125 C CA . GLY A 1 415 ? 13.909 9.085 5.659 1.00 89.12 415 GLY A CA 1
ATOM 3126 C C . GLY A 1 415 ? 14.203 9.101 7.161 1.00 89.12 415 GLY A C 1
ATOM 3127 O O . GLY A 1 415 ? 14.493 10.164 7.712 1.00 89.12 415 GLY A O 1
ATOM 3128 N N . GLY A 1 416 ? 14.082 7.957 7.836 1.00 91.94 416 GLY A N 1
ATOM 3129 C CA . GLY A 1 416 ? 14.380 7.810 9.258 1.00 91.94 416 GLY A CA 1
ATOM 3130 C C . GLY A 1 416 ? 15.772 7.241 9.536 1.00 91.94 416 GLY A C 1
ATOM 3131 O O . GLY A 1 416 ? 16.457 6.736 8.653 1.00 91.94 416 GLY A O 1
ATOM 3132 N N . VAL A 1 417 ? 16.177 7.309 10.802 1.00 93.31 417 VAL A N 1
ATOM 3133 C CA . VAL A 1 417 ? 17.368 6.654 11.357 1.00 93.31 417 VAL A CA 1
ATOM 3134 C C . VAL A 1 417 ? 16.909 5.480 12.214 1.00 93.31 417 VAL A C 1
ATOM 3136 O O . VAL A 1 417 ? 16.044 5.648 13.076 1.00 93.31 417 VAL A O 1
ATOM 3139 N N . TRP A 1 418 ? 17.476 4.296 11.994 1.00 94.31 418 TRP A N 1
ATOM 3140 C CA . TRP A 1 418 ? 17.113 3.083 12.727 1.00 94.31 418 TRP A CA 1
ATOM 3141 C C . TRP A 1 418 ? 17.848 2.967 14.066 1.00 94.31 418 TRP A C 1
ATOM 3143 O O . TRP A 1 418 ? 19.069 3.092 14.118 1.00 94.31 418 TRP A O 1
ATOM 3153 N N . TRP A 1 419 ? 17.104 2.671 15.134 1.00 94.75 419 TRP A N 1
ATOM 3154 C CA . TRP A 1 419 ? 17.632 2.486 16.494 1.00 94.75 419 TRP A CA 1
ATOM 3155 C C . TRP A 1 419 ? 17.348 1.100 17.077 1.00 94.75 419 TRP A C 1
ATOM 3157 O O . TRP A 1 419 ? 17.668 0.852 18.236 1.00 94.75 419 TRP A O 1
ATOM 3167 N N . GLY A 1 420 ? 16.725 0.203 16.311 1.00 93.25 420 GLY A N 1
ATOM 3168 C CA . GLY A 1 420 ? 16.472 -1.172 16.739 1.00 93.25 420 GLY A CA 1
ATOM 3169 C C . GLY A 1 420 ? 17.691 -2.083 16.606 1.00 93.25 420 GLY A C 1
ATOM 3170 O O . GLY A 1 420 ? 18.823 -1.625 16.454 1.00 93.25 420 GLY A O 1
ATOM 3171 N N . ALA A 1 421 ? 17.431 -3.393 16.588 1.00 89.88 421 ALA A N 1
ATOM 3172 C CA . ALA A 1 421 ? 18.449 -4.412 16.347 1.00 89.88 421 ALA A CA 1
ATOM 3173 C C . ALA A 1 421 ? 19.277 -4.102 15.083 1.00 89.88 421 ALA A C 1
ATOM 3175 O O . ALA A 1 421 ? 18.708 -3.831 14.020 1.00 89.88 421 ALA A O 1
ATOM 3176 N N . GLY A 1 422 ? 20.607 -4.129 15.198 1.00 86.75 422 GLY A N 1
ATOM 3177 C CA . GLY A 1 422 ? 21.534 -3.822 14.103 1.00 86.75 422 GLY A CA 1
ATOM 3178 C C . GLY A 1 422 ? 21.744 -2.327 13.816 1.00 86.75 422 GLY A C 1
ATOM 3179 O O . GLY A 1 422 ? 22.167 -1.974 12.713 1.00 86.75 422 GLY A O 1
ATOM 3180 N N . ALA A 1 423 ? 21.437 -1.437 14.765 1.00 87.44 423 ALA A N 1
ATOM 3181 C CA . ALA A 1 423 ? 21.754 -0.013 14.652 1.00 87.44 423 ALA A CA 1
ATOM 3182 C C . ALA A 1 423 ? 23.279 0.229 14.634 1.00 87.44 423 ALA A C 1
ATOM 3184 O O . ALA A 1 423 ? 24.015 -0.262 15.487 1.00 87.44 423 ALA A O 1
ATOM 3185 N N . GLU A 1 424 ? 23.764 1.008 13.662 1.00 76.94 424 GLU A N 1
ATOM 3186 C CA . GLU A 1 424 ? 25.205 1.255 13.457 1.00 76.94 424 GLU A CA 1
ATOM 3187 C C . GLU A 1 424 ? 25.728 2.483 14.227 1.00 76.94 424 GLU A C 1
ATOM 3189 O O . GLU A 1 424 ? 26.930 2.608 14.450 1.00 76.94 424 GLU A O 1
ATOM 3194 N N . SER A 1 425 ? 24.841 3.391 14.647 1.00 63.38 425 SER A N 1
ATOM 3195 C CA . SER A 1 425 ? 25.131 4.565 15.482 1.00 63.38 425 SER A CA 1
ATOM 3196 C C . SER A 1 425 ? 23.816 5.294 15.810 1.00 63.38 425 SER A C 1
ATOM 3198 O O . SER A 1 425 ? 23.018 5.475 14.889 1.00 63.38 425 SER A O 1
ATOM 3200 N N . PRO A 1 426 ? 23.578 5.773 17.049 1.00 58.72 426 PRO A N 1
ATOM 3201 C CA . PRO A 1 426 ? 24.441 5.694 18.233 1.00 58.72 426 PRO A CA 1
ATOM 3202 C C . PRO A 1 426 ? 24.429 4.298 18.864 1.00 58.72 426 PRO A C 1
ATOM 3204 O O . PRO A 1 426 ? 23.433 3.594 18.794 1.00 58.72 426 PRO A O 1
ATOM 3207 N N . ALA A 1 427 ? 25.545 3.906 19.482 1.00 58.41 427 ALA A N 1
ATOM 3208 C CA . ALA A 1 427 ? 25.923 2.532 19.852 1.00 58.41 427 ALA A CA 1
ATOM 3209 C C . ALA A 1 427 ? 25.051 1.793 20.903 1.00 58.41 427 ALA A C 1
ATOM 3211 O O . ALA A 1 427 ? 25.551 0.904 21.590 1.00 58.41 427 ALA A O 1
ATOM 3212 N N . VAL A 1 428 ? 23.775 2.143 21.076 1.00 77.50 428 VAL A N 1
ATOM 3213 C CA . VAL A 1 428 ? 22.859 1.424 21.967 1.00 77.50 428 VAL A CA 1
ATOM 3214 C C . VAL A 1 428 ? 21.530 1.208 21.259 1.00 77.50 428 VAL A C 1
ATOM 3216 O O . VAL A 1 428 ? 20.760 2.153 21.089 1.00 77.50 428 VAL A O 1
ATOM 3219 N N . GLU A 1 429 ? 21.264 -0.050 20.909 1.00 90.19 429 GLU A N 1
ATOM 3220 C CA . GLU A 1 429 ? 19.951 -0.501 20.451 1.00 90.19 429 GLU A CA 1
ATOM 3221 C C . GLU A 1 429 ? 18.880 -0.119 21.478 1.00 90.19 429 GLU A C 1
ATOM 3223 O O . GLU A 1 429 ? 19.070 -0.256 22.692 1.00 90.19 429 GLU A O 1
ATOM 3228 N N . LYS A 1 430 ? 17.755 0.388 20.983 1.00 93.31 430 LYS A N 1
ATOM 3229 C CA . LYS A 1 430 ? 16.585 0.782 21.761 1.00 93.31 430 LYS A CA 1
ATOM 3230 C C . LYS A 1 430 ? 15.401 -0.075 21.361 1.00 93.31 430 LYS A C 1
ATOM 3232 O O . LYS A 1 430 ? 15.258 -0.462 20.204 1.00 93.31 430 LYS A O 1
ATOM 3237 N N . THR A 1 431 ? 14.529 -0.328 22.325 1.00 93.75 431 THR A N 1
ATOM 3238 C CA . THR A 1 431 ? 13.252 -1.005 22.091 1.00 93.75 431 THR A CA 1
ATOM 3239 C C . THR A 1 431 ? 12.169 0.027 21.805 1.00 93.75 431 THR A C 1
ATOM 3241 O O . THR A 1 431 ? 11.370 -0.132 20.884 1.00 93.75 431 THR A O 1
ATOM 3244 N N . TYR A 1 432 ? 12.161 1.139 22.546 1.00 95.44 432 TYR A N 1
ATOM 3245 C CA . TYR A 1 432 ? 11.096 2.135 22.469 1.00 95.44 432 TYR A CA 1
ATOM 3246 C C . TYR A 1 432 ? 11.579 3.496 21.970 1.00 95.44 432 TYR A C 1
ATOM 3248 O O . TYR A 1 432 ? 12.665 3.964 22.303 1.00 95.44 432 TYR A O 1
ATOM 3256 N N . CYS A 1 433 ? 10.719 4.186 21.219 1.00 96.12 433 CYS A N 1
ATOM 3257 C CA . CYS A 1 433 ? 10.943 5.567 20.802 1.00 96.12 433 CYS A CA 1
ATOM 3258 C C . CYS A 1 433 ? 11.193 6.521 21.978 1.00 96.12 433 CYS A C 1
ATOM 3260 O O . CYS A 1 433 ? 12.005 7.435 21.847 1.00 96.12 433 CYS A O 1
ATOM 3262 N N . CYS A 1 434 ? 10.559 6.296 23.132 1.00 96.50 434 CYS A N 1
ATOM 3263 C CA . CYS A 1 434 ? 10.802 7.088 24.338 1.00 96.50 434 CYS A CA 1
ATOM 3264 C C . CYS A 1 434 ? 12.248 6.950 24.840 1.00 96.50 434 CYS A C 1
ATOM 3266 O O . CYS A 1 434 ? 12.832 7.934 25.277 1.00 96.50 434 CYS A O 1
ATOM 3268 N N . GLU A 1 435 ? 12.876 5.779 24.696 1.00 95.56 435 GLU A N 1
ATOM 3269 C CA . GLU A 1 435 ? 14.276 5.566 25.082 1.00 95.56 435 GLU A CA 1
ATOM 3270 C C . GLU A 1 435 ? 15.236 6.283 24.126 1.00 95.56 435 GLU A C 1
ATOM 3272 O O . GLU A 1 435 ? 16.311 6.726 24.538 1.00 95.56 435 GLU A O 1
ATOM 3277 N N . VAL A 1 436 ? 14.848 6.414 22.850 1.00 94.69 436 VAL A N 1
ATOM 3278 C CA . VAL A 1 436 ? 15.566 7.244 21.873 1.00 94.69 436 VAL A CA 1
ATOM 3279 C C . VAL A 1 436 ? 15.463 8.716 22.269 1.00 94.69 436 VAL A C 1
ATOM 3281 O O . VAL A 1 436 ? 16.491 9.385 22.356 1.00 94.69 436 VAL A O 1
ATOM 3284 N N . GLN A 1 437 ? 14.258 9.212 22.583 1.00 94.50 437 GLN A N 1
ATOM 3285 C CA . GLN A 1 437 ? 14.067 10.602 23.021 1.00 94.50 437 GLN A CA 1
ATOM 3286 C C . GLN A 1 437 ? 14.825 10.898 24.312 1.00 94.50 437 GLN A C 1
ATOM 3288 O O . GLN A 1 437 ? 15.521 11.906 24.392 1.00 94.50 437 GLN A O 1
ATOM 3293 N N . GLN A 1 438 ? 14.766 9.986 25.280 1.00 93.88 438 GLN A N 1
ATOM 3294 C CA . GLN A 1 438 ? 15.519 10.085 26.520 1.00 93.88 438 GLN A CA 1
ATOM 3295 C C . GLN A 1 438 ? 17.024 10.175 26.262 1.00 93.88 438 GLN A C 1
ATOM 3297 O O . GLN A 1 438 ? 17.720 11.005 26.849 1.00 93.88 438 GLN A O 1
ATOM 3302 N N . TRP A 1 439 ? 17.550 9.317 25.385 1.00 92.56 439 TRP A N 1
ATOM 3303 C CA . TRP A 1 439 ? 18.969 9.332 25.052 1.00 92.56 439 TRP A CA 1
ATOM 3304 C C . TRP A 1 439 ? 19.370 10.642 24.367 1.00 92.56 439 TRP A C 1
ATOM 3306 O O . TRP A 1 439 ? 20.364 11.248 24.764 1.00 92.56 439 TRP A O 1
ATOM 3316 N N . LEU A 1 440 ? 18.585 11.105 23.387 1.00 91.19 440 LEU A N 1
ATOM 3317 C CA . LEU A 1 440 ? 18.833 12.360 22.670 1.00 91.19 440 LEU A CA 1
ATOM 3318 C C . LEU A 1 440 ? 18.776 13.566 23.612 1.00 91.19 440 LEU A C 1
ATOM 3320 O O . LEU A 1 440 ? 19.670 14.410 23.572 1.00 91.19 440 LEU A O 1
ATOM 3324 N N . HIS A 1 441 ? 17.791 13.603 24.509 1.00 90.81 441 HIS A N 1
ATOM 3325 C CA . HIS A 1 441 ? 17.671 14.642 25.526 1.00 90.81 441 HIS A CA 1
ATOM 3326 C C . HIS A 1 441 ? 18.889 14.662 26.461 1.00 90.81 441 HIS A C 1
ATOM 3328 O O . HIS A 1 441 ? 19.405 15.727 26.779 1.00 90.81 441 HIS A O 1
ATOM 3334 N N . LYS A 1 442 ? 19.438 13.499 26.838 1.00 90.62 442 LYS A N 1
ATOM 3335 C CA . LYS A 1 442 ? 20.674 13.422 27.639 1.00 90.62 442 LYS A CA 1
ATOM 3336 C C . LYS A 1 442 ? 21.910 13.931 26.899 1.00 90.62 442 LYS A C 1
ATOM 3338 O O . LYS A 1 442 ? 22.785 14.513 27.534 1.00 90.62 442 LYS A O 1
ATOM 3343 N N . GLN A 1 443 ? 21.998 13.721 25.584 1.00 89.62 443 GLN A N 1
ATOM 3344 C CA . GLN A 1 443 ? 23.108 14.256 24.786 1.00 89.62 443 GLN A CA 1
ATOM 3345 C C . GLN A 1 443 ? 23.005 15.769 24.596 1.00 89.62 443 GLN A C 1
ATOM 3347 O O . GLN A 1 443 ? 24.020 16.464 24.587 1.00 89.62 443 GLN A O 1
ATOM 3352 N N . ASN A 1 444 ? 21.787 16.278 24.431 1.00 89.12 444 ASN A N 1
ATOM 3353 C CA . ASN A 1 444 ? 21.532 17.696 24.267 1.00 89.12 444 ASN A CA 1
ATOM 3354 C C . ASN A 1 444 ? 20.210 18.090 24.950 1.00 89.12 444 ASN A C 1
ATOM 3356 O O . ASN A 1 444 ? 19.169 18.102 24.293 1.00 89.12 444 ASN A O 1
ATOM 3360 N N . PRO A 1 445 ? 20.242 18.493 26.234 1.00 86.56 445 PRO A N 1
ATOM 3361 C CA . PRO A 1 445 ? 19.030 18.858 26.974 1.00 86.56 445 PRO A CA 1
ATOM 3362 C C . PRO A 1 445 ? 18.273 20.055 26.385 1.00 86.56 445 PRO A C 1
ATOM 3364 O O . PRO A 1 445 ? 17.099 20.250 26.679 1.00 86.56 445 PRO A O 1
ATOM 3367 N N . SER A 1 446 ? 18.937 20.866 25.550 1.00 84.38 446 SER A N 1
ATOM 3368 C CA . SER A 1 446 ? 18.307 21.987 24.841 1.00 84.38 446 SER A CA 1
ATOM 3369 C C . SER A 1 446 ? 17.560 21.568 23.569 1.00 84.38 446 SER A C 1
ATOM 3371 O O . SER A 1 446 ? 16.796 22.360 23.018 1.00 84.38 446 SER A O 1
ATOM 3373 N N . GLN A 1 447 ? 17.764 20.336 23.093 1.00 80.44 447 GLN A N 1
ATOM 3374 C CA . GLN A 1 447 ? 17.042 19.793 21.950 1.00 80.44 447 GLN A CA 1
ATOM 3375 C C . GLN A 1 447 ? 15.630 19.383 22.374 1.00 80.44 447 GLN A C 1
ATOM 3377 O O . GLN A 1 447 ? 15.446 18.568 23.278 1.00 80.44 447 GLN A O 1
ATOM 3382 N N . GLN A 1 448 ? 14.629 19.930 21.684 1.00 82.56 448 GLN A N 1
ATOM 3383 C CA . GLN A 1 448 ? 13.241 19.523 21.862 1.00 82.56 448 GLN A CA 1
ATOM 3384 C C . GLN A 1 448 ? 13.058 18.063 21.427 1.00 82.56 448 GLN A C 1
ATOM 3386 O O . GLN A 1 448 ? 13.543 17.649 20.370 1.00 82.56 448 GLN A O 1
ATOM 3391 N N . THR A 1 449 ? 12.351 17.290 22.245 1.00 88.00 449 THR A N 1
ATOM 3392 C CA . THR A 1 449 ? 11.959 15.918 21.920 1.00 88.00 449 THR A CA 1
ATOM 3393 C C . THR A 1 449 ? 10.972 15.926 20.759 1.00 88.00 449 THR A C 1
ATOM 3395 O O . THR A 1 449 ? 10.176 16.855 20.597 1.00 88.00 449 THR A O 1
ATOM 3398 N N . VAL A 1 450 ? 11.028 14.899 19.914 1.00 90.75 450 VAL A N 1
ATOM 3399 C CA . VAL A 1 450 ? 10.077 14.787 18.805 1.00 90.75 450 VAL A CA 1
ATOM 3400 C C . VAL A 1 450 ? 8.804 14.061 19.235 1.00 90.75 450 VAL A C 1
ATOM 3402 O O . VAL A 1 450 ? 8.801 13.319 20.216 1.00 90.75 450 VAL A O 1
ATOM 3405 N N . LYS A 1 451 ? 7.728 14.218 18.455 1.00 90.81 451 LYS A N 1
ATOM 3406 C CA . LYS A 1 451 ? 6.468 13.502 18.685 1.00 90.81 451 LYS A CA 1
ATOM 3407 C C . LYS A 1 451 ? 6.663 11.994 18.509 1.00 90.81 451 LYS A C 1
ATOM 3409 O O . LYS A 1 451 ? 7.074 11.540 17.441 1.00 90.81 451 LYS A O 1
ATOM 3414 N N . ILE A 1 452 ? 6.311 11.201 19.510 1.00 94.38 452 ILE A N 1
ATOM 3415 C CA . ILE A 1 452 ? 6.252 9.744 19.367 1.00 94.38 452 ILE A CA 1
ATOM 3416 C C . ILE A 1 452 ? 4.898 9.381 18.751 1.00 94.38 452 ILE A C 1
ATOM 3418 O O . ILE A 1 452 ? 3.851 9.816 19.228 1.00 94.38 452 ILE A O 1
ATOM 3422 N N . LEU A 1 453 ? 4.910 8.629 17.647 1.00 93.38 453 LEU A N 1
ATOM 3423 C CA . LEU A 1 453 ? 3.673 8.126 17.056 1.00 93.38 453 LEU A CA 1
ATOM 3424 C C . LEU A 1 453 ? 3.052 7.054 17.969 1.00 93.38 453 LEU A C 1
ATOM 3426 O O . LEU A 1 453 ? 3.795 6.259 18.550 1.00 93.38 453 LEU A O 1
ATOM 3430 N N . PRO A 1 454 ? 1.713 7.004 18.088 1.00 94.12 454 PRO A N 1
ATOM 3431 C CA . PRO A 1 454 ? 1.043 6.033 18.945 1.00 94.12 454 PRO A CA 1
ATOM 3432 C C . PRO A 1 454 ? 1.367 4.588 18.573 1.00 94.12 454 PRO A C 1
ATOM 3434 O O . PRO A 1 454 ? 1.438 4.239 17.396 1.00 94.12 454 PRO A O 1
ATOM 3437 N N . GLN A 1 455 ? 1.511 3.740 19.593 1.00 93.38 455 GLN A N 1
ATOM 3438 C CA . GLN A 1 455 ? 1.613 2.289 19.412 1.00 93.38 455 GLN A CA 1
ATOM 3439 C C . GLN A 1 455 ? 0.250 1.690 19.048 1.00 93.38 455 GLN A C 1
ATOM 3441 O O . GLN A 1 455 ? 0.176 0.693 18.334 1.00 93.38 455 GLN A O 1
ATOM 3446 N N . ALA A 1 456 ? -0.825 2.324 19.515 1.00 94.75 456 ALA A N 1
ATOM 3447 C CA . ALA A 1 456 ? -2.180 2.065 19.063 1.00 94.75 456 ALA A CA 1
ATOM 3448 C C . ALA A 1 456 ? -2.939 3.386 18.905 1.00 94.75 456 ALA A C 1
ATOM 3450 O O . ALA A 1 456 ? -2.794 4.301 19.719 1.00 94.75 456 ALA A O 1
ATOM 3451 N N . SER A 1 457 ? -3.757 3.488 17.865 1.00 96.44 457 SER A N 1
ATOM 3452 C CA . SER A 1 457 ? -4.635 4.629 17.616 1.00 96.44 457 SER A CA 1
ATOM 3453 C C . SER A 1 457 ? -5.963 4.114 17.086 1.00 96.44 457 SER A C 1
ATOM 3455 O O . SER A 1 457 ? -5.989 3.380 16.101 1.00 96.44 457 SER A O 1
ATOM 3457 N N . VAL A 1 458 ? -7.067 4.485 17.725 1.00 97.31 458 VAL A N 1
ATOM 3458 C CA . VAL A 1 458 ? -8.414 4.146 17.255 1.00 97.31 458 VAL A CA 1
ATOM 3459 C C . VAL A 1 458 ? -9.182 5.417 16.943 1.00 97.31 458 VAL A C 1
ATOM 3461 O O . VAL A 1 458 ? -9.135 6.384 17.698 1.00 97.31 458 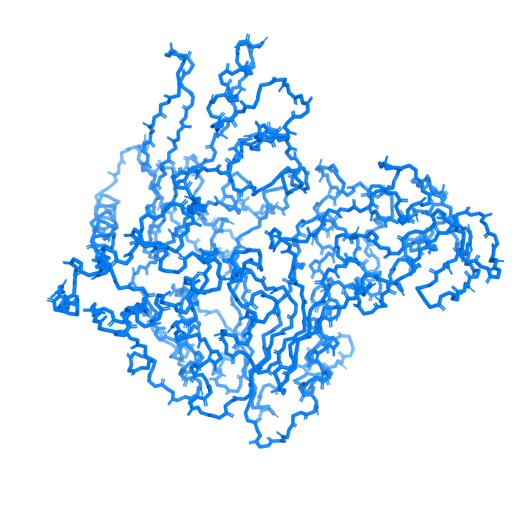VAL A O 1
ATOM 3464 N N . GLY A 1 459 ? -9.894 5.417 15.823 1.00 97.69 459 GLY A N 1
ATOM 3465 C CA . GLY A 1 459 ? -10.791 6.488 15.416 1.00 97.69 459 GLY A CA 1
ATOM 3466 C C . GLY A 1 459 ? -12.214 5.963 15.339 1.00 97.69 459 GLY A C 1
ATOM 3467 O O . GLY A 1 459 ? -12.462 4.963 14.668 1.00 97.69 459 GLY A O 1
ATOM 3468 N N . ILE A 1 460 ? -13.156 6.647 15.983 1.00 98.06 460 ILE A N 1
ATOM 3469 C CA . ILE A 1 460 ? -14.585 6.416 15.788 1.00 98.06 460 ILE A CA 1
ATOM 3470 C C . ILE A 1 460 ? -15.272 7.726 15.422 1.00 98.06 460 ILE A C 1
ATOM 3472 O O . ILE A 1 460 ? -15.000 8.769 16.014 1.00 98.06 460 ILE A O 1
ATOM 3476 N N . ARG A 1 461 ? -16.160 7.698 14.431 1.00 98.00 461 ARG A N 1
ATOM 3477 C CA . ARG A 1 461 ? -16.864 8.904 13.979 1.00 98.00 461 ARG A CA 1
ATOM 3478 C C . ARG A 1 461 ? -18.327 8.657 13.680 1.00 98.00 461 ARG A C 1
ATOM 3480 O O . ARG A 1 461 ? -18.704 7.526 13.384 1.00 98.00 461 ARG A O 1
ATOM 3487 N N . ASN A 1 462 ? -19.105 9.731 13.694 1.00 97.38 462 ASN A N 1
ATOM 3488 C CA . ASN A 1 462 ? -20.373 9.848 12.980 1.00 97.38 462 ASN A CA 1
ATOM 3489 C C . ASN A 1 462 ? -20.193 10.806 11.784 1.00 97.38 462 ASN A C 1
ATOM 3491 O O . ASN A 1 462 ? -19.059 11.048 11.363 1.00 97.38 462 ASN A O 1
ATOM 3495 N N . ASP A 1 463 ? -21.283 11.330 11.221 1.00 95.31 463 ASP A N 1
ATOM 3496 C CA . ASP A 1 463 ? -21.209 12.244 10.074 1.00 95.31 463 ASP A CA 1
ATOM 3497 C C . ASP A 1 463 ? -20.377 13.503 10.383 1.00 95.31 463 ASP A C 1
ATOM 3499 O O . ASP A 1 463 ? -19.532 13.875 9.577 1.00 95.31 463 ASP A O 1
ATOM 3503 N N . ASN A 1 464 ? -20.546 14.104 11.568 1.00 97.00 464 ASN A N 1
ATOM 3504 C CA . ASN A 1 464 ? -20.025 15.442 11.885 1.00 97.00 464 ASN A CA 1
ATOM 3505 C C . ASN A 1 464 ? -18.885 15.456 12.909 1.00 97.00 464 ASN A C 1
ATOM 3507 O O . ASN A 1 464 ? -18.212 16.474 13.068 1.00 97.00 464 ASN A O 1
ATOM 3511 N N . TYR A 1 465 ? -18.707 14.373 13.662 1.00 98.62 465 TYR A N 1
ATOM 3512 C CA . TYR A 1 465 ? -17.804 14.327 14.804 1.00 98.62 465 TYR A CA 1
ATOM 3513 C C . TYR A 1 465 ? -16.956 13.068 14.807 1.00 98.62 465 TYR A C 1
ATOM 3515 O O . TYR A 1 465 ? -17.418 11.991 14.425 1.00 98.62 465 TYR A O 1
ATOM 3523 N N . LYS A 1 466 ? -15.727 13.200 15.301 1.00 98.62 466 LYS A N 1
ATOM 3524 C CA . LYS A 1 466 ? -14.763 12.110 15.413 1.00 98.62 466 LYS A CA 1
ATOM 3525 C C . LYS A 1 466 ? -14.030 12.158 16.741 1.00 98.62 466 LYS A C 1
ATOM 3527 O O . LYS A 1 466 ? -13.514 13.197 17.134 1.00 98.62 466 LYS A O 1
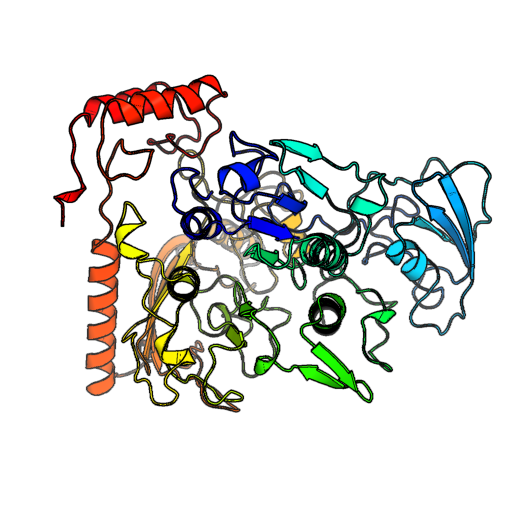ATOM 3532 N N . LEU A 1 467 ? -13.977 11.007 17.395 1.00 98.75 467 LEU A N 1
ATOM 3533 C CA . LEU A 1 467 ? -13.155 10.727 18.559 1.00 98.75 467 LEU A CA 1
ATOM 3534 C C . LEU A 1 467 ? -11.941 9.920 18.100 1.00 98.75 467 LEU A C 1
ATOM 3536 O O . LEU A 1 467 ? -12.096 8.897 17.428 1.00 98.75 467 LEU A O 1
ATOM 3540 N N . VAL A 1 468 ? -10.747 10.369 18.470 1.00 98.56 468 VAL A N 1
ATOM 3541 C CA . VAL A 1 468 ? -9.499 9.627 18.293 1.00 98.56 468 VAL A CA 1
ATOM 3542 C C . VAL A 1 468 ? -8.919 9.330 19.666 1.00 98.56 468 VAL A C 1
ATOM 3544 O O . VAL A 1 468 ? -8.751 10.241 20.468 1.00 98.56 468 VAL A O 1
ATOM 3547 N N . ARG A 1 469 ? -8.608 8.062 19.933 1.00 98.12 469 ARG A N 1
ATOM 3548 C CA . ARG A 1 469 ? -7.918 7.626 21.147 1.00 98.12 469 ARG A CA 1
ATOM 3549 C C . ARG A 1 469 ? -6.545 7.091 20.788 1.00 98.12 469 ARG A C 1
ATOM 3551 O O . ARG A 1 469 ? -6.437 6.115 20.047 1.00 98.12 469 ARG A O 1
ATOM 3558 N N . ASN A 1 470 ? -5.509 7.703 21.343 1.00 97.38 470 ASN A N 1
ATOM 3559 C CA . ASN A 1 470 ? -4.119 7.315 21.142 1.00 97.38 470 ASN A CA 1
ATOM 3560 C C . ASN A 1 470 ? -3.572 6.651 22.403 1.00 97.38 470 ASN A C 1
ATOM 3562 O O . ASN A 1 470 ? -3.817 7.125 23.505 1.00 97.38 470 ASN A O 1
ATOM 3566 N N . THR A 1 471 ? -2.824 5.562 22.236 1.00 96.31 471 THR A N 1
ATOM 3567 C CA . THR A 1 471 ? -2.030 4.927 23.295 1.00 96.31 471 THR A CA 1
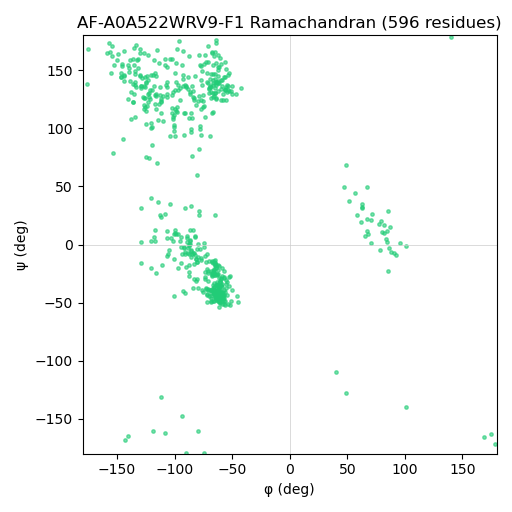ATOM 3568 C C . THR A 1 471 ? -0.560 5.014 22.905 1.00 96.31 471 THR A C 1
ATOM 3570 O O . THR A 1 471 ? -0.151 4.495 21.860 1.00 96.31 471 THR A O 1
ATOM 3573 N N . ILE A 1 472 ? 0.223 5.725 23.711 1.00 95.06 472 ILE A N 1
ATOM 3574 C CA . ILE A 1 472 ? 1.605 6.103 23.414 1.00 95.06 472 ILE A CA 1
ATOM 3575 C C . ILE A 1 472 ? 2.471 5.716 24.615 1.00 95.06 472 ILE A C 1
ATOM 3577 O O . ILE A 1 472 ? 2.111 5.997 25.753 1.00 95.06 472 ILE A O 1
ATOM 3581 N N . LYS A 1 473 ? 3.642 5.125 24.371 1.00 95.56 473 LYS A N 1
ATOM 3582 C CA . LYS A 1 473 ? 4.723 5.098 25.362 1.00 95.56 473 LYS A CA 1
ATOM 3583 C C . LYS A 1 473 ? 5.617 6.309 25.123 1.00 95.56 473 LYS A C 1
ATOM 3585 O O . LYS A 1 473 ? 6.480 6.278 24.242 1.00 95.56 473 LYS A O 1
ATOM 3590 N N . ASP A 1 474 ? 5.339 7.384 25.849 1.00 94.62 474 ASP A N 1
ATOM 3591 C CA . ASP A 1 474 ? 5.942 8.700 25.652 1.00 94.62 474 ASP A CA 1
ATOM 3592 C C . ASP A 1 474 ? 7.182 8.910 26.537 1.00 94.62 474 ASP A C 1
ATOM 3594 O O . ASP A 1 474 ? 7.440 8.127 27.452 1.00 94.62 474 ASP A O 1
ATOM 3598 N N . TYR A 1 475 ? 7.971 9.948 26.261 1.00 94.69 475 TYR A N 1
ATOM 3599 C CA . TYR A 1 475 ? 9.081 10.378 27.113 1.00 94.69 475 TYR A CA 1
ATOM 3600 C C . TYR A 1 475 ? 8.693 11.612 27.934 1.00 94.69 475 TYR A C 1
ATOM 3602 O O . TYR A 1 475 ? 8.526 12.703 27.389 1.00 94.69 475 TYR A O 1
ATOM 3610 N N . ASP A 1 476 ? 8.608 11.451 29.255 1.00 91.88 476 ASP A N 1
ATOM 3611 C CA . ASP A 1 476 ? 8.456 12.564 30.191 1.00 91.88 476 ASP A CA 1
ATOM 3612 C C . ASP A 1 476 ? 9.838 13.099 30.583 1.00 91.88 476 ASP A C 1
ATOM 3614 O O . ASP A 1 476 ? 10.589 12.460 31.326 1.00 91.88 476 ASP A O 1
ATOM 3618 N N . ALA A 1 477 ? 10.166 14.296 30.092 1.00 88.38 477 ALA A N 1
ATOM 3619 C CA . ALA A 1 477 ? 11.433 14.962 30.376 1.00 88.38 477 ALA A CA 1
ATOM 3620 C C . ALA A 1 477 ? 11.582 15.392 31.849 1.00 88.38 477 ALA A C 1
ATOM 3622 O O . ALA A 1 477 ? 12.705 15.480 32.338 1.00 88.38 477 ALA A O 1
ATOM 3623 N N . ASN A 1 478 ? 10.483 15.632 32.578 1.00 88.31 478 ASN A N 1
ATOM 3624 C CA . ASN A 1 478 ? 10.545 16.004 33.996 1.00 88.31 478 ASN A CA 1
ATOM 3625 C C . ASN A 1 478 ? 10.867 14.792 34.875 1.00 88.31 478 ASN A C 1
ATOM 3627 O O . ASN A 1 478 ? 11.647 14.898 35.820 1.00 88.31 478 ASN A O 1
ATOM 3631 N N . ALA A 1 479 ? 10.258 13.646 34.564 1.00 91.50 479 ALA A N 1
ATOM 3632 C CA . ALA A 1 479 ? 10.521 12.385 35.252 1.00 91.50 479 ALA A CA 1
ATOM 3633 C C . ALA A 1 479 ? 11.786 11.672 34.739 1.00 91.50 479 ALA A C 1
ATOM 3635 O O . ALA A 1 479 ? 12.237 10.714 35.366 1.00 91.50 479 ALA A O 1
ATOM 3636 N N . ASP A 1 480 ? 12.334 12.118 33.603 1.00 92.31 480 ASP A N 1
ATOM 3637 C CA . ASP A 1 480 ? 13.363 11.426 32.823 1.00 92.31 480 ASP A CA 1
ATOM 3638 C C . ASP A 1 480 ? 13.022 9.937 32.620 1.00 92.31 480 ASP A C 1
ATOM 3640 O O . ASP A 1 480 ? 13.831 9.045 32.883 1.00 92.31 480 ASP A O 1
ATOM 3644 N N . ALA A 1 481 ? 11.794 9.652 32.183 1.00 95.00 481 ALA A N 1
ATOM 3645 C CA . ALA A 1 481 ? 11.279 8.288 32.102 1.00 95.00 481 ALA A CA 1
ATOM 3646 C C . ALA A 1 481 ? 10.337 8.071 30.913 1.00 95.00 481 ALA A C 1
ATOM 3648 O O . ALA A 1 481 ? 9.669 8.989 30.438 1.00 95.00 481 ALA A O 1
ATOM 3649 N N . CYS A 1 482 ? 10.267 6.819 30.457 1.00 96.56 482 CYS A N 1
ATOM 3650 C CA . CYS A 1 482 ? 9.211 6.364 29.562 1.00 96.56 482 CYS A CA 1
ATOM 3651 C C . CYS A 1 482 ? 7.911 6.171 30.349 1.00 96.56 482 CYS A C 1
ATOM 3653 O O . CYS A 1 482 ? 7.909 5.457 31.354 1.00 96.56 482 CYS A O 1
ATOM 3655 N N . VAL A 1 483 ? 6.814 6.750 29.873 1.00 96.12 483 VAL A N 1
ATOM 3656 C CA . VAL A 1 483 ? 5.500 6.684 30.522 1.00 96.12 483 VAL A CA 1
ATOM 3657 C C . VAL A 1 483 ? 4.434 6.243 29.528 1.00 96.12 483 VAL A C 1
ATOM 3659 O O . VAL A 1 483 ? 4.404 6.704 28.390 1.00 96.12 483 VAL A O 1
ATOM 3662 N N . ASP A 1 484 ? 3.559 5.334 29.945 1.00 96.00 484 ASP A N 1
ATOM 3663 C CA . ASP A 1 484 ? 2.393 4.957 29.148 1.00 96.00 484 ASP A CA 1
ATOM 3664 C C . ASP A 1 484 ? 1.299 6.011 29.310 1.00 96.00 484 ASP A C 1
ATOM 3666 O O . ASP A 1 484 ? 0.864 6.313 30.423 1.00 96.00 484 ASP A O 1
ATOM 3670 N N . THR A 1 485 ? 0.854 6.572 28.191 1.00 94.56 485 THR A N 1
ATOM 3671 C CA . THR A 1 485 ? -0.200 7.578 28.132 1.00 94.56 485 THR A CA 1
ATOM 3672 C C . THR A 1 485 ? -1.321 7.110 27.218 1.00 94.56 485 THR A C 1
ATOM 3674 O O . THR A 1 485 ? -1.113 6.435 26.206 1.00 94.56 485 THR A O 1
ATOM 3677 N N . GLN A 1 486 ? -2.542 7.474 27.597 1.00 96.06 486 GLN A N 1
ATOM 3678 C CA . GLN A 1 486 ? -3.713 7.344 26.749 1.00 96.06 486 GLN A CA 1
ATOM 3679 C C . GLN A 1 486 ? -4.403 8.698 26.682 1.00 96.06 486 GLN A C 1
ATOM 3681 O O . GLN A 1 486 ? -4.703 9.290 27.719 1.00 96.06 486 GLN A O 1
ATOM 3686 N N . THR A 1 487 ? -4.640 9.185 25.469 1.00 96.06 487 THR A N 1
ATOM 3687 C CA . THR A 1 487 ? -5.280 10.479 25.236 1.00 96.06 487 THR A CA 1
ATOM 3688 C C . THR A 1 487 ? -6.469 10.317 24.312 1.00 96.06 487 THR A C 1
ATOM 3690 O O . THR A 1 487 ? -6.388 9.617 23.302 1.00 96.06 487 THR A O 1
ATOM 3693 N N . ASP A 1 488 ? -7.559 10.991 24.663 1.00 97.94 488 ASP A N 1
ATOM 3694 C CA . ASP A 1 488 ? -8.698 11.195 23.781 1.00 97.94 488 ASP A CA 1
ATOM 3695 C C . ASP A 1 488 ? -8.600 12.585 23.159 1.00 97.94 488 ASP A C 1
ATOM 3697 O O . ASP A 1 488 ? -8.260 13.558 23.830 1.00 97.94 488 ASP A O 1
ATOM 3701 N N . GLU A 1 489 ? -8.931 12.667 21.879 1.00 98.44 489 GLU A N 1
ATOM 3702 C CA . GLU A 1 489 ? -9.046 13.897 21.108 1.00 98.44 489 GLU A CA 1
ATOM 3703 C C . GLU A 1 489 ? -10.411 13.887 20.396 1.00 98.44 489 GLU A C 1
ATOM 3705 O O . GLU A 1 489 ? -10.822 12.862 19.842 1.00 98.44 489 GLU A O 1
ATOM 3710 N N . PHE A 1 490 ? -11.142 15.005 20.422 1.00 98.81 490 PHE A N 1
ATOM 3711 C CA . PHE A 1 490 ? -12.504 15.094 19.886 1.00 98.81 490 PHE A CA 1
ATOM 3712 C C . PHE A 1 490 ? -12.641 16.251 18.902 1.00 98.81 490 PHE A C 1
ATOM 3714 O O . PHE A 1 490 ? -12.339 17.395 19.227 1.00 98.81 490 PHE A O 1
ATOM 3721 N N . TYR A 1 491 ? -13.142 15.959 17.705 1.00 98.75 491 TYR A N 1
ATOM 3722 C CA . TYR A 1 491 ? -13.153 16.894 16.586 1.00 98.75 491 TYR A CA 1
ATOM 3723 C C . TYR A 1 491 ? -14.521 16.998 15.945 1.00 98.75 491 TYR A C 1
ATOM 3725 O O . TYR A 1 491 ? -15.218 15.996 15.779 1.00 98.75 491 TYR A O 1
ATOM 3733 N N . LYS A 1 492 ? -14.847 18.202 15.476 1.00 98.38 492 LYS A N 1
ATOM 3734 C CA . LYS A 1 492 ? -15.843 18.391 14.421 1.00 98.38 492 LYS A CA 1
ATOM 3735 C C . LYS A 1 492 ? -15.145 18.256 13.069 1.00 98.38 492 LYS A C 1
ATOM 3737 O O . LYS A 1 492 ? -14.144 18.932 12.854 1.00 98.38 492 LYS A O 1
ATOM 3742 N N . ILE A 1 493 ? -15.680 17.434 12.176 1.00 97.31 493 ILE A N 1
ATOM 3743 C CA . ILE A 1 493 ? -15.113 17.131 10.856 1.00 97.31 493 ILE A CA 1
ATOM 3744 C C . ILE A 1 493 ? -16.185 17.219 9.767 1.00 97.31 493 ILE A C 1
ATOM 3746 O O . ILE A 1 493 ? -17.374 17.126 10.067 1.00 97.31 493 ILE A O 1
ATOM 3750 N N . ASP A 1 494 ? -15.760 17.393 8.517 1.00 94.94 494 ASP A N 1
ATOM 3751 C CA . ASP A 1 494 ? -16.615 17.269 7.335 1.00 94.94 494 ASP A CA 1
ATOM 3752 C C . ASP A 1 494 ? -15.797 16.895 6.083 1.00 94.94 494 ASP A C 1
ATOM 3754 O O . ASP A 1 494 ? -14.564 16.900 6.090 1.00 94.94 494 ASP A O 1
ATOM 3758 N N . GLU A 1 495 ? -16.501 16.568 5.000 1.00 91.94 495 GLU A N 1
ATOM 3759 C CA . GLU A 1 495 ? -15.943 16.261 3.679 1.00 91.94 495 GLU A CA 1
ATOM 3760 C C . GLU A 1 495 ? -16.217 17.380 2.656 1.00 91.94 495 GLU A C 1
ATOM 3762 O O . GLU A 1 495 ? -16.317 17.121 1.455 1.00 91.94 495 GLU A O 1
ATOM 3767 N N . ASN A 1 496 ? -16.386 18.628 3.107 1.00 91.19 496 ASN A N 1
ATOM 3768 C CA . ASN A 1 496 ? -16.772 19.722 2.220 1.00 91.19 496 ASN A CA 1
ATOM 3769 C C . ASN A 1 496 ? -15.727 19.978 1.123 1.00 91.19 496 ASN A C 1
ATOM 3771 O O . ASN A 1 496 ? -14.519 20.025 1.365 1.00 91.19 496 ASN A O 1
ATOM 3775 N N . VAL A 1 497 ? -16.210 20.231 -0.095 1.00 84.94 497 VAL A N 1
ATOM 3776 C CA . VAL A 1 497 ? -15.382 20.676 -1.222 1.00 84.94 497 VAL A CA 1
ATOM 3777 C C . VAL A 1 497 ? -15.453 22.204 -1.365 1.00 84.94 497 VAL A C 1
ATOM 3779 O O . VAL A 1 497 ? -16.519 22.797 -1.246 1.00 84.94 497 VAL A O 1
ATOM 3782 N N . THR A 1 498 ? -14.353 22.919 -1.611 1.00 84.19 498 THR A N 1
ATOM 3783 C CA . THR A 1 498 ? -12.971 22.432 -1.802 1.00 84.19 498 THR A CA 1
ATOM 3784 C C . THR A 1 498 ? -12.137 22.367 -0.516 1.00 84.19 498 THR A C 1
ATOM 3786 O O . THR A 1 498 ? -10.997 21.913 -0.574 1.00 84.19 498 THR A O 1
ATOM 3789 N N . LEU A 1 499 ? -12.646 22.867 0.617 1.00 91.88 499 LEU A N 1
ATOM 3790 C CA . LEU A 1 499 ? -11.914 22.947 1.885 1.00 91.88 499 LEU A CA 1
ATOM 3791 C C . LEU A 1 499 ? -12.641 22.142 2.979 1.00 91.88 499 LEU A C 1
ATOM 3793 O O . LEU A 1 499 ? -13.609 22.657 3.540 1.00 91.88 499 LEU A O 1
ATOM 3797 N N . PRO A 1 500 ? -12.177 20.921 3.297 1.00 94.31 500 PRO A N 1
ATOM 3798 C CA . PRO A 1 500 ? -12.779 20.095 4.336 1.00 94.31 500 PRO A CA 1
ATOM 3799 C C . PRO A 1 500 ? -12.357 20.548 5.737 1.00 94.31 500 PRO A C 1
ATOM 3801 O O . PRO A 1 500 ? -11.258 21.087 5.931 1.00 94.31 500 PRO A O 1
ATOM 3804 N N . LYS A 1 501 ? -13.191 20.259 6.738 1.00 96.38 501 LYS A N 1
ATOM 3805 C CA . LYS A 1 501 ? -12.832 20.386 8.151 1.00 96.38 501 LYS A CA 1
ATOM 3806 C C . LYS A 1 501 ? -12.130 19.117 8.635 1.00 96.38 501 LYS A C 1
ATOM 3808 O O . LYS A 1 501 ? -12.724 18.044 8.711 1.00 96.38 501 LYS A O 1
ATOM 3813 N N . LEU A 1 502 ? -10.850 19.260 8.969 1.00 97.00 502 LEU A N 1
ATOM 3814 C CA . LEU A 1 502 ? -9.970 18.164 9.374 1.00 97.00 502 LEU A CA 1
ATOM 3815 C C . LEU A 1 502 ? -9.775 18.127 10.894 1.00 97.00 502 LEU A C 1
ATOM 3817 O O . LEU A 1 502 ? -9.950 19.123 11.586 1.00 97.00 502 LEU A O 1
ATOM 3821 N N . ASP A 1 503 ? -9.362 16.971 11.398 1.00 97.25 503 ASP A N 1
ATOM 3822 C CA . ASP A 1 503 ? -9.021 16.698 12.797 1.00 97.25 503 ASP A CA 1
ATOM 3823 C C . ASP A 1 503 ? -7.595 17.174 13.148 1.00 97.25 503 ASP A C 1
ATOM 3825 O O . ASP A 1 503 ? -6.721 16.385 13.525 1.00 97.25 503 ASP A O 1
ATOM 3829 N N . LYS A 1 504 ? -7.354 18.484 12.986 1.00 96.56 504 LYS A N 1
ATOM 3830 C CA . LYS A 1 504 ? -6.073 19.146 13.292 1.00 96.56 504 LYS A CA 1
ATOM 3831 C C . LYS A 1 504 ? -5.856 19.307 14.793 1.00 96.56 504 LYS A C 1
ATOM 3833 O O . LYS A 1 504 ? -6.810 19.358 15.559 1.00 96.56 504 LYS A O 1
ATOM 3838 N N . ALA A 1 505 ? -4.599 19.406 15.225 1.00 95.44 505 ALA A N 1
ATOM 3839 C CA . ALA A 1 505 ? -4.262 19.429 16.650 1.00 95.44 505 ALA A CA 1
ATOM 3840 C C . ALA A 1 505 ? -4.895 20.612 17.394 1.00 95.44 505 ALA A C 1
ATOM 3842 O O . ALA A 1 505 ? -5.452 20.430 18.468 1.00 95.44 505 ALA A O 1
ATOM 3843 N N . GLU A 1 506 ? -4.855 21.793 16.786 1.00 96.50 506 GLU A N 1
ATOM 3844 C CA . GLU A 1 506 ? -5.412 23.038 17.311 1.00 96.50 506 GLU A CA 1
ATOM 3845 C C . GLU A 1 506 ? -6.947 23.056 17.404 1.00 96.50 506 GLU A C 1
ATOM 3847 O O . GLU A 1 506 ? -7.506 23.917 18.078 1.00 96.50 506 GLU A O 1
ATOM 3852 N N . ASP A 1 507 ? -7.622 22.111 16.746 1.00 97.12 507 ASP A N 1
ATOM 3853 C CA . ASP A 1 507 ? -9.082 22.024 16.675 1.00 97.12 507 ASP A CA 1
ATOM 3854 C C . ASP A 1 507 ? -9.664 21.000 17.673 1.00 97.12 507 ASP A C 1
ATOM 3856 O O . ASP A 1 507 ? -10.839 20.631 17.569 1.00 97.12 507 ASP A O 1
ATOM 3860 N N . ASN A 1 508 ? -8.861 20.510 18.629 1.00 98.50 508 ASN A N 1
ATOM 3861 C CA . ASN A 1 508 ? -9.320 19.557 19.639 1.00 98.50 508 ASN A CA 1
ATOM 3862 C C . ASN A 1 508 ? -10.323 20.219 20.592 1.00 98.50 508 ASN A C 1
ATOM 3864 O O . ASN A 1 508 ? -9.981 21.072 21.408 1.00 98.50 508 ASN A O 1
ATOM 3868 N N . LEU A 1 509 ? -11.576 19.778 20.533 1.00 98.62 509 LEU A N 1
ATOM 3869 C CA . LEU A 1 509 ? -12.662 20.342 21.328 1.00 98.62 509 LEU A CA 1
ATOM 3870 C C . LEU A 1 509 ? -12.508 20.047 22.830 1.00 98.62 509 LEU A C 1
ATOM 3872 O O . LEU A 1 509 ? -13.055 20.788 23.647 1.00 98.62 509 LEU A O 1
ATOM 3876 N N . LEU A 1 510 ? -11.758 19.001 23.209 1.00 98.38 510 LEU A N 1
ATOM 3877 C CA . LEU A 1 510 ? -11.500 18.666 24.619 1.00 98.38 510 LEU A CA 1
ATOM 3878 C C . LEU A 1 510 ? -10.533 19.637 25.312 1.00 98.38 510 LEU A C 1
ATOM 3880 O O . LEU A 1 510 ? -10.501 19.666 26.540 1.00 98.38 510 LEU A O 1
ATOM 3884 N N . ASP A 1 511 ? -9.805 20.462 24.555 1.00 97.44 511 ASP A N 1
ATOM 3885 C CA . ASP A 1 511 ? -8.942 21.510 25.117 1.00 97.44 511 ASP A CA 1
ATOM 3886 C C . ASP A 1 511 ? -9.760 22.732 25.587 1.00 97.44 511 ASP A C 1
ATOM 3888 O O . ASP A 1 511 ? -9.250 23.615 26.281 1.00 97.44 511 ASP A O 1
ATOM 3892 N N . GLY A 1 512 ? -11.044 22.793 25.211 1.00 95.69 512 GLY A N 1
ATOM 3893 C CA . GLY A 1 512 ? -11.978 23.864 25.541 1.00 95.69 512 GLY A CA 1
ATOM 3894 C C . GLY A 1 512 ? -13.189 23.401 26.356 1.00 95.69 512 GLY A C 1
ATOM 3895 O O . GLY A 1 512 ? -13.202 22.357 27.002 1.00 95.69 512 GLY A O 1
ATOM 3896 N N . THR A 1 513 ? -14.246 24.217 26.346 1.00 97.44 513 THR A N 1
ATOM 3897 C CA . THR A 1 513 ? -15.544 23.854 26.935 1.00 97.44 513 THR A CA 1
ATOM 3898 C C . THR A 1 513 ? -16.493 23.397 25.838 1.00 97.44 513 THR A C 1
ATOM 3900 O O . THR A 1 513 ? -16.870 24.196 24.984 1.00 97.44 513 THR A O 1
ATOM 3903 N N . LEU A 1 514 ? -16.913 22.134 25.895 1.00 98.44 514 LEU A N 1
ATOM 3904 C CA . LEU A 1 514 ? -17.886 21.574 24.958 1.00 98.44 514 LEU A CA 1
ATOM 3905 C C . LEU A 1 514 ? -19.273 22.217 25.125 1.00 98.44 514 LEU A C 1
ATOM 3907 O O . LEU A 1 514 ? -19.765 22.392 26.245 1.00 98.44 514 LEU A O 1
ATOM 3911 N N . THR A 1 515 ? -19.940 22.487 24.006 1.00 98.50 515 THR A N 1
ATOM 3912 C CA . THR A 1 515 ? -21.385 22.761 23.948 1.00 98.50 515 THR A CA 1
ATOM 3913 C C . THR A 1 515 ? -22.203 21.512 24.307 1.00 98.50 515 THR A C 1
ATOM 3915 O O . THR A 1 515 ? -21.691 20.395 24.310 1.00 98.50 515 THR A O 1
ATOM 3918 N N . GLU A 1 516 ? -23.502 21.659 24.587 1.00 98.38 516 GLU A N 1
ATOM 3919 C CA . GLU A 1 516 ? -24.367 20.506 24.906 1.00 98.38 516 GLU A CA 1
ATOM 3920 C C . GLU A 1 516 ? -24.495 19.506 23.740 1.00 98.38 516 GLU A C 1
ATOM 3922 O O . GLU A 1 516 ? -24.532 18.292 23.956 1.00 98.38 516 GLU A O 1
ATOM 3927 N N . GLU A 1 517 ? -24.498 19.997 22.496 1.00 98.38 517 GLU A N 1
ATOM 3928 C CA . GLU A 1 517 ? -24.471 19.148 21.299 1.00 98.38 517 GLU A CA 1
ATOM 3929 C C . GLU A 1 517 ? -23.162 18.349 21.217 1.00 98.38 517 GLU A C 1
ATOM 3931 O O . GLU A 1 517 ? -23.178 17.139 20.977 1.00 98.38 517 GLU A O 1
ATOM 3936 N N . GLU A 1 518 ? -22.027 19.006 21.459 1.00 98.69 518 GLU A N 1
ATOM 3937 C CA . GLU A 1 518 ? -20.709 18.371 21.440 1.00 98.69 518 GLU A CA 1
ATOM 3938 C C . GLU A 1 518 ? -20.554 17.347 22.563 1.00 98.69 518 GLU A C 1
ATOM 3940 O O . GLU A 1 518 ? -20.087 16.244 22.297 1.00 98.69 518 GLU A O 1
ATOM 3945 N N . LYS A 1 519 ? -21.014 17.648 23.786 1.00 98.56 519 LYS A N 1
ATOM 3946 C CA . LYS A 1 519 ? -21.035 16.681 24.900 1.00 98.56 519 LYS A CA 1
ATOM 3947 C C . LYS A 1 519 ? -21.843 15.437 24.545 1.00 98.56 519 LYS A C 1
ATOM 3949 O O . LYS A 1 519 ? -21.394 14.321 24.795 1.00 98.56 519 LYS A O 1
ATOM 3954 N N . THR A 1 520 ? -23.013 15.630 23.936 1.00 98.56 520 THR A N 1
ATOM 3955 C CA . THR A 1 520 ? -23.890 14.528 23.516 1.00 98.56 520 THR A CA 1
ATOM 3956 C C . THR A 1 520 ? -23.201 13.644 22.476 1.00 98.56 520 THR A C 1
ATOM 3958 O O . THR A 1 520 ? -23.205 12.420 22.605 1.00 98.56 520 THR A O 1
ATOM 3961 N N . ASN A 1 521 ? -22.570 14.247 21.464 1.00 98.69 521 ASN A N 1
ATOM 3962 C CA . ASN A 1 521 ? -21.852 13.505 20.427 1.00 98.69 521 ASN A CA 1
ATOM 3963 C C . ASN A 1 521 ? -20.591 12.816 20.964 1.00 98.69 521 ASN A C 1
ATOM 3965 O O . ASN A 1 521 ? -20.340 11.663 20.614 1.00 98.69 521 ASN A O 1
ATOM 3969 N N . TYR A 1 522 ? -19.827 13.491 21.825 1.00 98.69 522 TYR A N 1
ATOM 3970 C CA . TYR A 1 522 ? -18.641 12.927 22.465 1.00 98.69 522 TYR A CA 1
ATOM 3971 C C . TYR A 1 522 ? -19.001 11.685 23.280 1.00 98.69 522 TYR A C 1
ATOM 3973 O O . TYR A 1 522 ? -18.432 10.620 23.046 1.00 98.69 522 TYR A O 1
ATOM 3981 N N . GLN A 1 523 ? -20.009 11.781 24.157 1.00 98.56 523 GLN A N 1
ATOM 3982 C CA . GLN A 1 523 ? -20.451 10.643 24.962 1.00 98.56 523 GLN A CA 1
ATOM 3983 C C . GLN A 1 523 ? -20.982 9.499 24.089 1.00 98.56 523 GLN A C 1
ATOM 3985 O O . GLN A 1 523 ? -20.617 8.348 24.305 1.00 98.56 523 GLN A O 1
ATOM 3990 N N . ALA A 1 524 ? -21.778 9.798 23.055 1.00 98.56 524 ALA A N 1
ATOM 3991 C CA . ALA A 1 524 ? -22.301 8.773 22.152 1.00 98.56 524 ALA A CA 1
ATOM 3992 C C . ALA A 1 524 ? -21.187 8.012 21.412 1.00 98.56 524 ALA A C 1
ATOM 3994 O O . ALA A 1 524 ? -21.275 6.794 21.242 1.00 98.56 524 ALA A O 1
ATOM 3995 N N . LEU A 1 525 ? -20.133 8.707 20.976 1.00 98.56 525 LEU A N 1
ATOM 3996 C CA . LEU A 1 525 ? -18.981 8.084 20.321 1.00 98.56 525 LEU A CA 1
ATOM 3997 C C . LEU A 1 525 ? -18.110 7.304 21.307 1.00 98.56 525 LEU A C 1
ATOM 3999 O O . LEU A 1 525 ? -17.656 6.212 20.968 1.00 98.56 525 LEU A O 1
ATOM 4003 N N . LEU A 1 526 ? -17.932 7.813 22.526 1.00 98.06 526 LEU A N 1
ATOM 4004 C CA . LEU A 1 526 ? -17.217 7.127 23.599 1.00 98.06 526 LEU A CA 1
ATOM 4005 C C . LEU A 1 526 ? -17.911 5.809 23.983 1.00 98.06 526 LEU A C 1
ATOM 4007 O O . LEU A 1 526 ? -17.276 4.753 23.993 1.00 98.06 526 LEU A O 1
ATOM 4011 N N . ASP A 1 527 ? -19.227 5.846 24.204 1.00 97.88 527 ASP A N 1
ATOM 4012 C CA . ASP A 1 527 ? -20.039 4.660 24.492 1.00 97.88 527 ASP A CA 1
ATOM 4013 C C . ASP A 1 527 ? -19.990 3.673 23.325 1.00 97.88 527 ASP A C 1
ATOM 4015 O O . ASP A 1 527 ? -19.893 2.456 23.509 1.00 97.88 527 ASP A O 1
ATOM 4019 N N . LYS A 1 528 ? -20.046 4.184 22.090 1.00 97.06 528 LYS A N 1
ATOM 4020 C CA . LYS A 1 528 ? -19.985 3.344 20.897 1.00 97.06 528 LYS A CA 1
ATOM 4021 C C . LYS A 1 528 ? -18.630 2.653 20.757 1.00 97.06 528 LYS A C 1
ATOM 4023 O O . LYS A 1 528 ? -18.614 1.468 20.424 1.00 97.06 528 LYS A O 1
ATOM 4028 N N . LEU A 1 529 ? -17.532 3.358 21.030 1.00 96.19 529 LEU A N 1
ATOM 4029 C CA . LEU A 1 529 ? -16.183 2.796 21.028 1.00 96.19 529 LEU A CA 1
ATOM 4030 C C . LEU A 1 529 ? -16.061 1.675 22.061 1.00 96.19 529 LEU A C 1
ATOM 4032 O O . LEU A 1 529 ? -15.653 0.572 21.701 1.00 96.19 529 LEU A O 1
ATOM 4036 N N . GLY A 1 530 ? -16.488 1.926 23.303 1.00 94.62 530 GLY A N 1
ATOM 4037 C CA . GLY A 1 530 ? -16.457 0.928 24.374 1.00 94.62 530 GLY A CA 1
ATOM 4038 C C . GLY A 1 530 ? -17.265 -0.326 24.031 1.00 94.62 530 GLY A C 1
ATOM 4039 O O . GLY A 1 530 ? -16.763 -1.442 24.150 1.00 94.62 530 GLY A O 1
ATOM 4040 N N . ASN A 1 531 ? -18.484 -0.151 23.514 1.00 93.12 531 ASN A N 1
ATOM 4041 C CA . ASN A 1 531 ? -19.332 -1.264 23.080 1.00 93.12 531 ASN A CA 1
ATOM 4042 C C . ASN A 1 531 ? -18.724 -2.049 21.908 1.00 93.12 531 ASN A C 1
ATOM 4044 O O . ASN A 1 531 ? -18.827 -3.272 21.869 1.00 93.12 531 ASN A O 1
ATOM 4048 N N . TYR A 1 532 ? -18.108 -1.360 20.941 1.00 91.25 532 TYR A N 1
ATOM 4049 C CA . TYR A 1 532 ? -17.484 -2.010 19.790 1.00 91.25 532 TYR A CA 1
ATOM 4050 C C . TYR A 1 532 ? -16.251 -2.819 20.203 1.00 91.25 532 TYR A C 1
ATOM 4052 O O . TYR A 1 532 ? -16.167 -4.002 19.880 1.00 91.25 532 TYR A O 1
ATOM 4060 N N . GLN A 1 533 ? -15.344 -2.232 20.989 1.00 89.94 533 GLN A N 1
ATOM 4061 C CA . GLN A 1 533 ? -14.161 -2.934 21.498 1.00 89.94 533 GLN A CA 1
ATOM 4062 C C . GLN A 1 533 ? -14.540 -4.105 22.419 1.00 89.94 533 GLN A C 1
ATOM 4064 O O . GLN A 1 533 ? -13.917 -5.160 22.358 1.00 89.94 533 GLN A O 1
ATOM 4069 N N . GLY A 1 534 ? -15.612 -3.964 23.205 1.00 87.94 534 GLY A N 1
ATOM 4070 C CA . GLY A 1 534 ? -16.155 -5.043 24.034 1.00 87.94 534 GLY A CA 1
ATOM 4071 C C . GLY A 1 534 ? -16.898 -6.143 23.264 1.00 87.94 534 GLY A C 1
ATOM 4072 O O . GLY A 1 534 ? -17.224 -7.170 23.851 1.00 87.94 534 GLY A O 1
ATOM 4073 N N . SER A 1 535 ? -17.174 -5.963 21.966 1.00 85.81 535 SER A N 1
ATOM 4074 C CA . SER A 1 535 ? -17.928 -6.939 21.161 1.00 85.81 535 SER A CA 1
ATOM 4075 C C . SER A 1 535 ? -17.084 -8.098 20.619 1.00 85.81 535 SER A C 1
ATOM 4077 O O . SER A 1 535 ? -17.631 -9.057 20.065 1.00 85.81 535 SER A O 1
ATOM 4079 N N . VAL A 1 536 ? -15.757 -8.024 20.765 1.00 77.69 536 VAL A N 1
ATOM 4080 C CA . VAL A 1 536 ? -14.828 -9.052 20.291 1.00 77.69 536 VAL A CA 1
ATOM 4081 C C . VAL A 1 536 ? -14.906 -10.277 21.204 1.00 77.69 536 VAL A C 1
ATOM 4083 O O . VAL A 1 536 ? -14.447 -10.258 22.342 1.00 77.69 536 VAL A O 1
ATOM 4086 N N . SER A 1 537 ? -15.467 -11.374 20.695 1.00 75.19 537 SER A N 1
ATOM 4087 C CA . SER A 1 537 ? -15.461 -12.667 21.386 1.00 75.19 537 SER A CA 1
ATOM 4088 C C . SER A 1 537 ? -14.159 -13.413 21.081 1.00 75.19 537 SER A C 1
ATOM 4090 O O . SER A 1 537 ? -13.973 -13.898 19.965 1.00 75.19 537 SER A O 1
ATOM 4092 N N . HIS A 1 538 ? -13.264 -13.524 22.062 1.00 82.00 538 HIS A N 1
ATOM 4093 C CA . HIS A 1 538 ? -12.074 -14.368 21.952 1.00 82.00 538 HIS A CA 1
ATOM 4094 C C . HIS A 1 538 ? -12.437 -15.832 22.246 1.00 82.00 538 HIS A C 1
ATOM 4096 O O . HIS A 1 538 ? -12.901 -16.143 23.342 1.00 82.00 538 HIS A O 1
ATOM 4102 N N . CYS A 1 539 ? -12.214 -16.732 21.285 1.00 89.69 539 CYS A N 1
ATOM 4103 C CA . CYS A 1 539 ? -12.437 -18.170 21.449 1.00 89.69 539 CYS A CA 1
ATOM 4104 C C . CYS A 1 539 ? -11.088 -18.875 21.627 1.00 89.69 539 CYS A C 1
ATOM 4106 O O . CYS A 1 539 ? -10.390 -19.162 20.658 1.00 89.69 539 CYS A O 1
ATOM 4108 N N . GLN A 1 540 ? -10.660 -19.070 22.875 1.00 92.50 540 GLN A N 1
ATOM 4109 C CA . GLN A 1 540 ? -9.328 -19.611 23.148 1.00 92.50 540 GLN A CA 1
ATOM 4110 C C . GLN A 1 540 ? -9.221 -21.062 22.662 1.00 92.50 540 GLN A C 1
ATOM 4112 O O . GLN A 1 540 ? -10.033 -21.897 23.040 1.00 92.50 540 GLN A O 1
ATOM 4117 N N . GLY A 1 541 ? -8.206 -21.361 21.847 1.00 94.00 541 GLY A N 1
ATOM 4118 C CA . GLY A 1 541 ? -8.002 -22.688 21.251 1.00 94.00 541 GLY A CA 1
ATOM 4119 C C . GLY A 1 541 ? -8.675 -22.899 19.888 1.00 94.00 541 GLY A C 1
ATOM 4120 O O . GLY A 1 541 ? -8.402 -23.913 19.254 1.00 94.00 541 GLY A O 1
ATOM 4121 N N . ASP A 1 542 ? -9.492 -21.955 19.410 1.00 93.62 542 ASP A N 1
ATOM 4122 C CA . ASP A 1 542 ? -10.060 -21.974 18.053 1.00 93.62 542 ASP A CA 1
ATOM 4123 C C . ASP A 1 542 ? -9.066 -21.331 17.075 1.00 93.62 542 ASP A C 1
ATOM 4125 O O . ASP A 1 542 ? -8.954 -20.105 16.985 1.00 93.62 542 ASP A O 1
ATOM 4129 N N . GLY A 1 543 ? -8.308 -22.158 16.354 1.00 90.88 543 GLY A N 1
ATOM 4130 C CA . GLY A 1 543 ? -7.325 -21.668 15.382 1.00 90.88 543 GLY A CA 1
ATOM 4131 C C . GLY A 1 543 ? -7.859 -21.583 13.950 1.00 90.88 543 GLY A C 1
ATOM 4132 O O . GLY A 1 543 ? -7.261 -20.898 13.112 1.00 90.88 543 GLY A O 1
ATOM 4133 N N . ASN A 1 544 ? -8.986 -22.240 13.652 1.00 91.44 544 ASN A N 1
ATOM 4134 C CA . ASN A 1 544 ? -9.619 -22.191 12.330 1.00 91.44 544 ASN A CA 1
ATOM 4135 C C . ASN A 1 544 ? -10.672 -21.070 12.211 1.00 91.44 544 ASN A C 1
ATOM 4137 O O . ASN A 1 544 ? -11.180 -20.814 11.110 1.00 91.44 544 ASN A O 1
ATOM 4141 N N . LEU A 1 545 ? -10.918 -20.353 13.311 1.00 89.38 545 LEU A N 1
ATOM 4142 C CA . LEU A 1 545 ? -11.785 -19.184 13.432 1.00 89.38 545 LEU A CA 1
ATOM 4143 C C . LEU A 1 545 ? -13.257 -19.494 13.125 1.00 89.38 545 LEU A C 1
ATOM 4145 O O . LEU A 1 545 ? -13.977 -18.646 12.577 1.00 89.38 545 LEU A O 1
ATOM 4149 N N . ASP A 1 546 ? -13.713 -20.712 13.424 1.00 90.81 546 ASP A N 1
ATOM 4150 C CA . ASP A 1 546 ? -15.107 -21.117 13.242 1.00 90.81 546 ASP A CA 1
ATOM 4151 C C . ASP A 1 546 ? -15.975 -20.991 14.501 1.00 90.81 546 ASP A C 1
ATOM 4153 O O . ASP A 1 546 ? -17.181 -21.264 14.428 1.00 90.81 546 ASP A O 1
ATOM 4157 N N . LEU A 1 547 ? -15.397 -20.474 15.591 1.00 91.00 547 LEU A N 1
ATOM 4158 C CA . LEU A 1 547 ? -15.986 -20.240 16.909 1.00 91.00 547 LEU A CA 1
ATOM 4159 C C . LEU A 1 547 ? -16.365 -21.520 17.665 1.00 91.00 547 LEU A C 1
ATOM 4161 O O . LEU A 1 547 ? -17.226 -21.472 18.550 1.00 91.00 547 LEU A O 1
ATOM 4165 N N . VAL A 1 548 ? -15.768 -22.659 17.321 1.00 93.25 548 VAL A N 1
ATOM 4166 C CA . VAL A 1 548 ? -15.896 -23.929 18.039 1.00 93.25 548 VAL A CA 1
ATOM 4167 C C . VAL A 1 548 ? -14.505 -24.526 18.207 1.00 93.25 548 VAL A C 1
ATOM 4169 O O . VAL A 1 548 ? -13.734 -24.543 17.264 1.00 93.25 548 VAL A O 1
ATOM 4172 N N . VAL A 1 549 ? -14.195 -25.023 19.403 1.00 96.38 549 VAL A N 1
ATOM 4173 C CA . VAL A 1 549 ? -12.938 -25.733 19.665 1.00 96.38 549 VAL A CA 1
ATOM 4174 C C . VAL A 1 549 ? -13.222 -27.225 19.668 1.00 96.38 549 VAL A C 1
ATOM 4176 O O . VAL A 1 549 ? -13.860 -27.740 20.593 1.00 96.38 549 VAL A O 1
ATOM 4179 N N . ASP A 1 550 ? -12.780 -27.942 18.641 1.00 96.88 550 ASP A N 1
ATOM 4180 C CA . ASP A 1 550 ? -13.033 -29.380 18.527 1.00 96.88 550 ASP A CA 1
ATOM 4181 C C . ASP A 1 550 ? -11.852 -30.173 17.930 1.00 96.88 550 ASP A C 1
ATOM 4183 O O . ASP A 1 550 ? -10.715 -29.710 17.843 1.00 96.88 550 ASP A O 1
ATOM 4187 N N . ASN A 1 551 ? -12.085 -31.440 17.571 1.00 97.38 551 ASN A N 1
ATOM 4188 C CA . ASN A 1 551 ? -11.036 -32.291 17.001 1.00 97.38 551 ASN A CA 1
ATOM 4189 C C . ASN A 1 551 ? -10.515 -31.780 15.647 1.00 97.38 551 ASN A C 1
ATOM 4191 O O . ASN A 1 551 ? -9.428 -32.180 15.225 1.00 97.38 551 ASN A O 1
ATOM 4195 N N . LYS A 1 552 ? -11.270 -30.920 14.958 1.00 96.06 552 LYS A N 1
ATOM 4196 C CA . LYS A 1 552 ? -10.818 -30.240 13.751 1.00 96.06 552 LYS A CA 1
ATOM 4197 C C . LYS A 1 552 ? -9.678 -29.277 14.062 1.00 96.06 552 LYS A C 1
ATOM 4199 O O . LYS A 1 552 ? -8.732 -29.248 13.284 1.00 96.06 552 LYS A O 1
ATOM 4204 N N . ASP A 1 553 ? -9.715 -28.569 15.189 1.00 96.56 553 ASP A N 1
ATOM 4205 C CA . ASP A 1 553 ? -8.613 -27.696 15.604 1.00 96.56 553 ASP A CA 1
ATOM 4206 C C . ASP A 1 553 ? -7.330 -28.464 15.856 1.00 96.56 553 ASP A C 1
ATOM 4208 O O . ASP A 1 553 ? -6.262 -28.038 15.433 1.00 96.56 553 ASP A O 1
ATOM 4212 N N . ILE A 1 554 ? -7.431 -29.644 16.467 1.00 96.81 554 ILE A N 1
ATOM 4213 C CA . ILE A 1 554 ? -6.273 -30.523 16.660 1.00 96.81 554 ILE A CA 1
ATOM 4214 C C . ILE A 1 554 ? -5.709 -30.980 15.307 1.00 96.81 554 ILE A C 1
ATOM 4216 O O . ILE A 1 554 ? -4.494 -30.980 15.116 1.00 96.81 554 ILE A O 1
ATOM 4220 N N . ALA A 1 555 ? -6.573 -31.355 14.360 1.00 95.19 555 ALA A N 1
ATOM 4221 C CA . ALA A 1 555 ? -6.144 -31.788 13.030 1.00 95.19 555 ALA A CA 1
ATOM 4222 C C . ALA A 1 555 ? -5.509 -30.648 12.211 1.00 95.19 555 ALA A C 1
ATOM 4224 O O . ALA A 1 555 ? -4.488 -30.854 11.551 1.00 95.19 555 ALA A O 1
ATOM 4225 N N . ASP A 1 556 ? -6.090 -29.449 12.263 1.00 93.38 556 ASP A N 1
ATOM 4226 C CA . ASP A 1 556 ? -5.578 -28.266 11.573 1.00 93.38 556 ASP A CA 1
ATOM 4227 C C . ASP A 1 556 ? -4.273 -27.762 12.232 1.00 93.38 556 ASP A C 1
ATOM 4229 O O . ASP A 1 556 ? -3.326 -27.432 11.519 1.00 93.38 556 ASP A O 1
ATOM 4233 N N . TRP A 1 557 ? -4.158 -27.795 13.568 1.00 94.88 557 TRP A N 1
ATOM 4234 C CA . TRP A 1 557 ? -2.901 -27.554 14.296 1.00 94.88 557 TRP A CA 1
ATOM 4235 C C . TRP A 1 557 ? -1.796 -28.517 13.846 1.00 94.88 557 TRP A C 1
ATOM 4237 O O . TRP A 1 557 ? -0.675 -28.092 13.560 1.00 94.88 557 TRP A O 1
ATOM 4247 N N . GLU A 1 558 ? -2.107 -29.814 13.723 1.00 94.25 558 GLU A N 1
ATOM 4248 C CA . GLU A 1 558 ? -1.120 -30.841 13.373 1.00 94.25 558 GLU A CA 1
ATOM 4249 C C . GLU A 1 558 ? -0.485 -30.578 11.996 1.00 94.25 558 GLU A C 1
ATOM 4251 O O . GLU A 1 558 ? 0.704 -30.853 11.797 1.00 94.25 558 GLU A O 1
ATOM 4256 N N . LEU A 1 559 ? -1.244 -29.997 11.057 1.00 88.56 559 LEU A N 1
ATOM 4257 C CA . LEU A 1 559 ? -0.732 -29.570 9.754 1.00 88.56 559 LEU A CA 1
ATOM 4258 C C . LEU A 1 559 ? 0.377 -28.519 9.898 1.00 88.56 559 LEU A C 1
ATOM 4260 O O . LEU A 1 559 ? 1.413 -28.626 9.242 1.00 88.56 559 LEU A O 1
ATOM 4264 N N . PHE A 1 560 ? 0.177 -27.504 10.737 1.00 88.62 560 PHE A N 1
ATOM 4265 C CA . PHE A 1 560 ? 1.147 -26.422 10.919 1.00 88.62 560 PHE A CA 1
ATOM 4266 C C . PHE A 1 560 ? 2.339 -26.855 11.771 1.00 88.62 560 PHE A C 1
ATOM 4268 O O . PHE A 1 560 ? 3.482 -26.560 11.416 1.00 88.62 560 PHE A O 1
ATOM 4275 N N . TYR A 1 561 ? 2.089 -27.654 12.809 1.00 91.12 561 TYR A N 1
ATOM 4276 C CA . TYR A 1 561 ? 3.129 -28.266 13.629 1.00 91.12 561 TYR A CA 1
ATOM 4277 C C . TYR A 1 561 ? 4.105 -29.104 12.786 1.00 91.12 561 TYR A C 1
ATOM 4279 O O . TYR A 1 561 ? 5.323 -28.928 12.861 1.00 91.12 561 TYR A O 1
ATOM 4287 N N . LYS A 1 562 ? 3.585 -29.979 11.911 1.00 88.81 562 LYS A N 1
ATOM 4288 C CA . LYS A 1 562 ? 4.415 -30.816 11.022 1.00 88.81 562 LYS A CA 1
ATOM 4289 C C . LYS A 1 562 ? 5.175 -30.014 9.964 1.00 88.81 562 LYS A C 1
ATOM 4291 O O . LYS A 1 562 ? 6.213 -30.476 9.497 1.00 88.81 562 LYS A O 1
ATOM 4296 N N . ASN A 1 563 ? 4.705 -28.814 9.624 1.00 82.31 563 ASN A N 1
ATOM 4297 C CA . ASN A 1 563 ? 5.355 -27.896 8.686 1.00 82.31 563 ASN A CA 1
ATOM 4298 C C . ASN A 1 563 ? 6.328 -26.923 9.381 1.00 82.31 563 ASN A C 1
ATOM 4300 O O . ASN A 1 563 ? 6.526 -25.793 8.937 1.00 82.31 563 ASN A O 1
ATOM 4304 N N . GLY A 1 564 ? 6.957 -27.365 10.473 1.00 82.38 564 GLY A N 1
ATOM 4305 C CA . GLY A 1 564 ? 8.028 -26.639 11.157 1.00 82.38 564 GLY A CA 1
ATOM 4306 C C . GLY A 1 564 ? 7.562 -25.574 12.149 1.00 82.38 564 GLY A C 1
ATOM 4307 O O . GLY A 1 564 ? 8.410 -24.863 12.679 1.00 82.38 564 GLY A O 1
ATOM 4308 N N . GLY A 1 565 ? 6.253 -25.445 12.390 1.00 85.50 565 GLY A N 1
ATOM 4309 C CA . GLY A 1 565 ? 5.695 -24.611 13.458 1.00 85.50 565 GLY A CA 1
ATOM 4310 C C . GLY A 1 565 ? 5.820 -23.097 13.264 1.00 85.50 565 GLY A C 1
ATOM 4311 O O . GLY A 1 565 ? 5.353 -22.348 14.101 1.00 85.50 565 GLY A O 1
ATOM 4312 N N . LYS A 1 566 ? 6.392 -22.595 12.165 1.00 79.62 566 LYS A N 1
ATOM 4313 C CA . LYS A 1 566 ? 6.617 -21.146 11.948 1.00 79.62 566 LYS A CA 1
ATOM 4314 C C . LYS A 1 566 ? 5.371 -20.368 11.501 1.00 79.62 566 LYS A C 1
ATOM 4316 O O . LYS A 1 566 ? 5.474 -19.377 10.784 1.00 79.62 566 LYS A O 1
ATOM 4321 N N . SER A 1 567 ? 4.191 -20.871 11.833 1.00 78.94 567 SER A N 1
ATOM 4322 C CA . SER A 1 567 ? 2.912 -20.297 11.436 1.00 78.94 567 SER A CA 1
ATOM 4323 C C . SER A 1 567 ? 2.408 -19.388 12.549 1.00 78.94 567 SER A C 1
ATOM 4325 O O . SER A 1 567 ? 2.379 -19.802 13.699 1.00 78.94 567 SER A O 1
ATOM 4327 N N . SER A 1 568 ? 1.925 -18.186 12.217 1.00 78.88 568 SER A N 1
ATOM 4328 C CA . SER A 1 568 ? 1.173 -17.379 13.198 1.00 78.88 568 SER A CA 1
ATOM 4329 C C . SER A 1 568 ? -0.249 -17.906 13.433 1.00 78.88 568 SER A C 1
ATOM 4331 O O . SER A 1 568 ? -1.028 -17.283 14.146 1.00 78.88 568 SER A O 1
ATOM 4333 N N . TRP A 1 569 ? -0.663 -18.959 12.726 1.00 86.94 569 TRP A N 1
ATOM 4334 C CA . TRP A 1 569 ? -1.942 -19.634 12.946 1.00 86.94 569 TRP A CA 1
ATOM 4335 C C . TRP A 1 569 ? -1.694 -20.843 13.816 1.00 86.94 569 TRP A C 1
ATOM 4337 O O . TRP A 1 569 ? -0.801 -21.617 13.488 1.00 86.94 569 TRP A O 1
ATOM 4347 N N . TYR A 1 570 ? -2.518 -21.010 14.848 1.00 91.19 570 TYR A N 1
ATOM 4348 C CA . TYR A 1 570 ? -2.330 -22.004 15.903 1.00 91.19 570 TYR A CA 1
ATOM 4349 C C . TYR A 1 570 ? -1.093 -21.797 16.796 1.00 91.19 570 TYR A C 1
ATOM 4351 O O . TYR A 1 570 ? -0.858 -22.631 17.656 1.00 91.19 570 TYR A O 1
ATOM 4359 N N . ASP A 1 571 ? -0.371 -20.682 16.656 1.00 91.31 571 ASP A N 1
ATOM 4360 C CA . ASP A 1 571 ? 0.439 -20.081 17.727 1.00 91.31 571 ASP A CA 1
ATOM 4361 C C . ASP A 1 571 ? -0.526 -19.319 18.658 1.00 91.31 571 ASP A C 1
ATOM 4363 O O . ASP A 1 571 ? -0.840 -18.146 18.451 1.00 91.31 571 ASP A O 1
ATOM 4367 N N . ILE A 1 572 ? -1.152 -20.053 19.579 1.00 91.88 572 ILE A N 1
ATOM 4368 C CA . ILE A 1 572 ? -2.221 -19.575 20.467 1.00 91.88 572 ILE A CA 1
ATOM 4369 C C . ILE A 1 572 ? -1.630 -18.833 21.670 1.00 91.88 572 ILE A C 1
ATOM 4371 O O . ILE A 1 572 ? -2.268 -17.920 22.200 1.00 91.88 572 ILE A O 1
ATOM 4375 N N . ASN A 1 573 ? -0.436 -19.222 22.123 1.00 91.94 573 ASN A N 1
ATOM 4376 C CA . ASN A 1 573 ? 0.262 -18.556 23.224 1.00 91.94 573 ASN A CA 1
ATOM 4377 C C . ASN A 1 573 ? 1.066 -17.313 22.778 1.00 91.94 573 ASN A C 1
ATOM 4379 O O . ASN A 1 573 ? 1.525 -16.564 23.643 1.00 91.94 573 ASN A O 1
ATOM 4383 N N . LEU A 1 574 ? 1.168 -17.070 21.464 1.00 91.25 574 LEU A N 1
ATOM 4384 C CA . LEU A 1 574 ? 1.868 -15.950 20.831 1.00 91.25 574 LEU A CA 1
ATOM 4385 C C . LEU A 1 574 ? 3.382 -15.946 21.103 1.00 91.25 574 LEU A C 1
ATOM 4387 O O . LEU A 1 574 ? 3.996 -14.876 21.184 1.00 91.25 574 LEU A O 1
ATOM 4391 N N . ASP A 1 575 ? 4.004 -17.118 21.250 1.00 91.31 575 ASP A N 1
ATOM 4392 C CA . ASP A 1 575 ? 5.453 -17.256 21.447 1.00 91.31 575 ASP A CA 1
ATOM 4393 C C . ASP A 1 575 ? 6.252 -17.285 20.129 1.00 91.31 575 ASP A C 1
ATOM 4395 O O . ASP A 1 575 ? 7.488 -17.226 20.144 1.00 91.31 575 ASP A O 1
ATOM 4399 N N . GLY A 1 576 ? 5.547 -17.275 18.992 1.00 89.12 576 GLY A N 1
ATOM 4400 C CA . GLY A 1 576 ? 6.103 -17.305 17.644 1.00 89.12 576 GLY A CA 1
ATOM 4401 C C . GLY A 1 576 ? 6.177 -18.699 17.021 1.00 89.12 576 GLY A C 1
ATOM 4402 O O . GLY A 1 576 ? 6.692 -18.816 15.901 1.00 89.12 576 GLY A O 1
ATOM 4403 N N . LEU A 1 577 ? 5.717 -19.747 17.711 1.00 91.12 577 LEU A N 1
ATOM 4404 C CA . LEU A 1 577 ? 5.759 -21.128 17.245 1.00 91.12 577 LEU A CA 1
ATOM 4405 C C . LEU A 1 577 ? 4.430 -21.844 17.490 1.00 91.12 577 LEU A C 1
ATOM 4407 O O . LEU A 1 577 ? 3.940 -21.919 18.597 1.00 91.12 577 LEU A O 1
ATOM 4411 N N . THR A 1 578 ? 3.900 -22.486 16.450 1.00 92.44 578 THR A N 1
ATOM 4412 C CA . THR A 1 578 ? 2.861 -23.511 16.579 1.00 92.44 578 THR A CA 1
ATOM 4413 C C . THR A 1 578 ? 3.485 -24.826 17.038 1.00 92.44 578 THR A C 1
ATOM 4415 O O . THR A 1 578 ? 4.078 -25.556 16.229 1.00 92.44 578 THR A O 1
ATOM 4418 N N . ASP A 1 579 ? 3.345 -25.161 18.316 1.00 94.25 579 ASP A N 1
ATOM 4419 C CA . ASP A 1 579 ? 3.934 -26.355 18.909 1.00 94.25 579 ASP A CA 1
ATOM 4420 C C . ASP A 1 579 ? 3.031 -27.076 19.932 1.00 94.25 579 ASP A C 1
ATOM 4422 O O . ASP A 1 579 ? 1.805 -26.949 19.941 1.00 94.25 579 ASP A O 1
ATOM 4426 N N . LYS A 1 580 ? 3.620 -27.974 20.734 1.00 96.62 580 LYS A N 1
ATOM 4427 C CA . LYS A 1 580 ? 2.867 -28.772 21.713 1.00 96.62 580 LYS A CA 1
ATOM 4428 C C . LYS A 1 580 ? 2.266 -27.922 22.836 1.00 96.62 580 LYS A C 1
ATOM 4430 O O . LYS A 1 580 ? 1.299 -28.378 23.442 1.00 96.62 580 LYS A O 1
ATOM 4435 N N . ALA A 1 581 ? 2.819 -26.749 23.135 1.00 96.44 581 ALA A N 1
ATOM 4436 C CA . ALA A 1 581 ? 2.252 -25.815 24.096 1.00 96.44 581 ALA A CA 1
ATOM 4437 C C . ALA A 1 581 ? 0.884 -25.312 23.616 1.00 96.44 581 ALA A C 1
ATOM 4439 O O . ALA A 1 581 ? -0.069 -25.318 24.396 1.00 96.44 581 ALA A O 1
ATOM 4440 N N . ASP A 1 582 ? 0.738 -25.011 22.325 1.00 96.50 582 ASP A N 1
ATOM 4441 C CA . ASP A 1 582 ? -0.555 -24.627 21.751 1.00 96.50 582 ASP A CA 1
ATOM 4442 C C . ASP A 1 582 ? -1.556 -25.771 21.770 1.00 96.50 582 ASP A C 1
ATOM 4444 O O . ASP A 1 582 ? -2.723 -25.570 22.107 1.00 96.50 582 ASP A O 1
ATOM 4448 N N . LEU A 1 583 ? -1.103 -26.998 21.480 1.00 97.12 583 LEU A N 1
ATOM 4449 C CA . LEU A 1 583 ? -1.969 -28.174 21.554 1.00 97.12 583 LEU A CA 1
ATOM 4450 C C . LEU A 1 583 ? -2.579 -28.336 22.950 1.00 97.12 583 LEU A C 1
ATOM 4452 O O . LEU A 1 583 ? -3.755 -28.680 23.060 1.00 97.12 583 LEU A O 1
ATOM 4456 N N . VAL A 1 584 ? -1.809 -28.074 24.010 1.00 98.00 584 VAL A N 1
ATOM 4457 C CA . VAL A 1 584 ? -2.328 -28.108 25.384 1.00 98.00 584 VAL A CA 1
ATOM 4458 C C . VAL A 1 584 ? -3.455 -27.089 25.558 1.00 98.00 584 VAL A C 1
ATOM 4460 O O . VAL A 1 584 ? -4.475 -27.426 26.158 1.00 98.00 584 VAL A O 1
ATOM 4463 N N . ILE A 1 585 ? -3.324 -25.884 24.993 1.00 97.38 585 ILE A N 1
ATOM 4464 C CA . ILE A 1 585 ? -4.374 -24.858 25.049 1.00 97.38 585 ILE A CA 1
ATOM 4465 C C . ILE A 1 585 ? -5.626 -25.318 24.292 1.00 97.38 585 ILE A C 1
ATOM 4467 O O . ILE A 1 585 ? -6.728 -25.214 24.831 1.00 97.38 585 ILE A O 1
ATOM 4471 N N . ILE A 1 586 ? -5.483 -25.876 23.086 1.00 97.69 586 ILE A N 1
ATOM 4472 C CA . ILE A 1 586 ? -6.614 -26.421 22.313 1.00 97.69 586 ILE A CA 1
ATOM 4473 C C . ILE A 1 586 ? -7.316 -27.523 23.118 1.00 97.69 586 ILE A C 1
ATOM 4475 O O . ILE A 1 586 ? -8.531 -27.491 23.300 1.00 97.69 586 ILE A O 1
ATOM 4479 N N . GLN A 1 587 ? -6.552 -28.470 23.672 1.00 97.88 587 GLN A N 1
ATOM 4480 C CA . GLN A 1 587 ? -7.073 -29.594 24.457 1.00 97.88 587 GLN A CA 1
ATOM 4481 C C . GLN A 1 587 ? -7.807 -29.152 25.726 1.00 97.88 587 GLN A C 1
ATOM 4483 O O . GLN A 1 587 ? -8.843 -29.724 26.061 1.00 97.88 587 GLN A O 1
ATOM 4488 N N . GLN A 1 588 ? -7.300 -28.127 26.414 1.00 97.69 588 GLN A N 1
ATOM 4489 C CA . GLN A 1 588 ? -7.944 -27.548 27.597 1.00 97.69 588 GLN A CA 1
ATOM 4490 C C . GLN A 1 588 ? -9.286 -26.878 27.280 1.00 97.69 588 GLN A C 1
ATOM 4492 O O . GLN A 1 588 ? -10.134 -26.786 28.165 1.00 97.69 588 GLN A O 1
ATOM 4497 N N . ASN A 1 589 ? -9.486 -26.440 26.035 1.00 96.81 589 ASN A N 1
ATOM 4498 C CA . ASN A 1 589 ? -10.692 -25.745 25.590 1.00 96.81 589 ASN A CA 1
ATOM 4499 C C . ASN A 1 589 ? -11.605 -26.613 24.700 1.00 96.81 589 ASN A C 1
ATOM 4501 O O . ASN A 1 589 ? -12.615 -26.115 24.206 1.00 96.81 589 ASN A O 1
ATOM 4505 N N . LEU A 1 590 ? -11.307 -27.907 24.513 1.00 96.94 590 LEU A N 1
ATOM 4506 C CA . LEU A 1 590 ? -12.123 -28.813 23.695 1.00 96.94 590 LEU A CA 1
ATOM 4507 C C . LEU A 1 590 ? -13.596 -28.830 24.125 1.00 96.94 590 LEU A C 1
ATOM 4509 O O . LEU A 1 590 ? -13.930 -28.996 25.298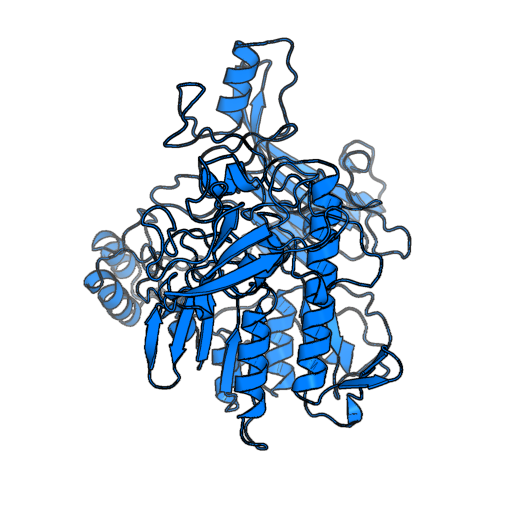 1.00 96.94 590 LEU A O 1
ATOM 4513 N N . GLY A 1 591 ? -14.485 -28.730 23.139 1.00 95.19 591 GLY A N 1
ATOM 4514 C CA . GLY A 1 591 ? -15.931 -28.663 23.330 1.00 95.19 591 GLY A CA 1
ATOM 4515 C C . GLY A 1 591 ? -16.461 -27.250 23.581 1.00 95.19 591 GLY A C 1
ATOM 4516 O O . GLY A 1 591 ? -17.679 -27.079 23.674 1.00 95.19 591 GLY A O 1
ATOM 4517 N N . MET A 1 592 ? -15.595 -26.234 23.668 1.00 94.00 592 MET A N 1
ATOM 4518 C CA . MET A 1 592 ? -16.025 -24.842 23.774 1.00 94.00 592 MET A CA 1
ATOM 4519 C C . MET A 1 592 ? -16.752 -24.408 22.495 1.00 94.00 592 MET A C 1
ATOM 4521 O O . MET A 1 592 ? -16.263 -24.594 21.384 1.00 94.00 592 MET A O 1
ATOM 4525 N N . ASN A 1 593 ? -17.931 -23.805 22.654 1.00 92.06 593 ASN A N 1
ATOM 4526 C CA . ASN A 1 593 ? -18.701 -23.220 21.562 1.00 92.06 593 ASN A CA 1
ATOM 4527 C C . ASN A 1 593 ? -18.907 -21.731 21.835 1.00 92.06 593 ASN A C 1
ATOM 4529 O O . ASN A 1 593 ? -19.726 -21.333 22.663 1.00 92.06 593 ASN A O 1
ATOM 4533 N N . CYS A 1 594 ? -18.158 -20.907 21.117 1.00 88.44 594 CYS A N 1
ATOM 4534 C CA . CYS A 1 594 ? -18.148 -19.464 21.285 1.00 88.44 594 CYS A CA 1
ATOM 4535 C C . CYS A 1 594 ? -19.250 -18.759 20.483 1.00 88.44 594 CYS A C 1
ATOM 4537 O O . CYS A 1 594 ? -19.465 -17.561 20.656 1.00 88.44 594 CYS A O 1
ATOM 4539 N N . LYS A 1 595 ? -20.013 -19.483 19.649 1.00 82.19 595 LYS A N 1
ATOM 4540 C CA . LYS A 1 595 ? -21.154 -18.913 18.903 1.00 82.19 595 LYS A CA 1
ATOM 4541 C C . LYS A 1 595 ? -22.277 -18.445 19.823 1.00 82.19 595 LYS A C 1
ATOM 4543 O O . LYS A 1 595 ? -23.037 -17.561 19.440 1.00 82.19 595 LYS A O 1
ATOM 4548 N N . SER A 1 596 ? -22.388 -19.041 21.010 1.00 63.16 596 SER A N 1
ATOM 4549 C CA . SER A 1 596 ? -23.393 -18.709 22.024 1.00 63.16 596 SER A CA 1
ATOM 4550 C C . SER A 1 596 ? -22.975 -17.595 22.989 1.00 63.16 596 SER A C 1
ATOM 4552 O O . SER A 1 596 ? -23.777 -17.226 23.837 1.00 63.16 596 SER A O 1
ATOM 4554 N N . ILE A 1 597 ? -21.752 -17.059 22.888 1.00 59.75 597 ILE A N 1
ATOM 4555 C CA . ILE A 1 597 ? -21.213 -16.022 23.796 1.00 59.75 597 ILE A CA 1
ATOM 4556 C C . ILE A 1 597 ? -21.628 -14.609 23.316 1.00 59.75 597 ILE A C 1
ATOM 4558 O O . ILE A 1 597 ? -20.881 -13.646 23.436 1.00 59.75 597 ILE A O 1
ATOM 4562 N N . LYS A 1 598 ? -22.819 -14.468 22.724 1.00 48.44 598 LYS A N 1
ATOM 4563 C CA . LYS A 1 598 ? -23.316 -13.200 22.171 1.00 48.44 598 LYS A CA 1
ATOM 4564 C C . LYS A 1 598 ? -24.580 -12.707 22.842 1.00 48.44 598 LYS A C 1
ATOM 4566 O O . LYS A 1 598 ? -25.501 -13.536 23.013 1.00 48.44 598 LYS A O 1
#

Nearest PDB structures (foldseek):
  7l08-assembly1_AN  TM=4.419E-01  e=3.319E+00  Homo sapiens
  8ovx-assembly1_P  TM=4.555E-01  e=5.481E+00  Saccharomyces cerevisiae

Secondary structure (DSSP, 8-state):
---TTS--HHHHHHTTT-EEEEEEE--S--GGG-TTGGGHHHHTT-SEEEEE--TTSSPPPP-TTTTTTS-TTS-TTSS---GGGTS-SEEEEE-TTS-EEEEE--TT-SS-HHHHHHHTT-EEEETPPP-SS--TT--TT--BTTTB--EEEE-TTS-EEEE-TTSGGGGS-TTTHHHHHHHHHHHTS-TT--EEEEEE--TTPSSP-PPPGGGSPTT----TT--SSS-SHHHHHHHHHHHHHHHHHHHHHHHHTTSEEEETTEEEE-GGG----EEEE-SSPPPGGG--TTS-GGGSTTSSSHHHH---EEEESTT-SS-S----S---HHHHHHHHHHHTT--STTT-SS-------HHHHH-TTPPPS-S-EEEEEEPPP-GGG--PPPEE-SSEEES---SHHHHHHTT-EE-STT--SSSS--SSHHHHHHHHHHH-TTSPPPEEPPSEEEEEE-SSEEEEEEEEEEEETTTTEEEEEEEEEEEE----SSS-----GGG-GGGSPPPHHHHHHHHHHHHHHHHHHTT----TT-SSSSSB-SHHHHHHHHHHHHTTS--SSS--S-SS--SHHHHHHHHHTTT-BGGG--